Protein AF-A0A5J5ADS6-F1 (afdb_monomer_lite)

Secondary structure (DSSP, 8-state):
--------SS----HHHHHHHHHHHHHHHHHB-TTS-B-HHHHTTTS-B----SS-BTTEEEEEEEEETTTTEEEEEEEE-----SS----PEEEEEEE--STTTS--TTBHHHHHHHHHHHHHHT-EEEEEEPPPTTTS-TTHHHHHHHHHHHHHHSTTGGGTS-TTEEEEEEEEEEETHHHHHHHHHHHHHHTS--SS--EEEEEEES-----SS--HHHHH-TT-SS--HHHHHHHHHHHSPTT--TTSTTT-SSSSTT----TTS-PPEEEEEEEEE-TTHHHHHHHHHHHHHTT--EEEEEEEEEETTGGG-TTSHHHHHHHHTT-EEEEEEE-SSEEEEEEE-TTS-EEEEEEEEHHHHSGGG--BTTBEE-TTSTT-EEEEHHHHHHHHHHHHHHHHHTT--GGGEEEEEEEE-TT-EEEEETTHHHHHHT--TTS-SHHHHTTSBS-SEEE-TT----HHHHHHHHHHHTSHHHHHHHHSS---TTSHHHHHHHHHHH-HHHHHTEEEEEEHHHHHHHHHHTS-PPEETTGGGGGT-EETTTTEE-HHHHHTT-TTHHHHH--EE-TTSEEEEPPHHHHHHH---TT-EEEPPEEHHHHHHHHTT--STT-EEEE-SSS-EEEEEESS----SSSEEEE-SS-SS-EEEEE-----TTHHHHHHHHHHHHSTT-HHHHHHHHHHSPGGGGG------SS-EETTEE------

Organism: NCBI:txid561372

Sequence (720 aa):
MAMNEKCRTTPDIPWKTRFLIAAYCFGVDASRRSNGTVNRLLMSLFDPKSPPSSKPINGVSSSDITADASSKLWLRLYVPFSLASSSGGDSRLPIIVYFHGGGFAFCGADSKPYHDFCCRLAGEVHAVVVSVNYRLSPEHRFPTQYEDGLEALKFIDSAGIDAVLPSNTDLNRCFLAGDSAGGNIAHHVALRASEHNFTKLKVIGLMAIQPFFGGEERTESELRLTKAPLVNVERSDWMWRAFLPEGSDRNHEATNIFDGPKSADISGVKFPSTIVFVGGFDPLQDWQRRYYQGLKNCGKEVNLVEYPTAIHGFYAFPEMPQSALLITEDSLFLGFDNSTQSLKATVLDSNLNIVTSDIVNFDSELPHYKTKDGVFRDPSIDGRIVSPTLMWVEALDLILQRLLKSKLDFGKIVAVSGSAQQHGSVYWKIDSSEKLQSLDPKRSLVDQLGDAFSTKESPIWMDSSTTEQCKEIERAVGGALELSRLTGSRAHERYVGPQIRKIFEKQPEVYHNTERISLVSSFMASLLIGAYAFIDETDGAGMNLMDIKHRVWSKIALEATAPGLEERLGKLAPAHAVAGFIAHYFVERFHFNKNCLVVQWSGDNPNSLAGLTLNTPGDLAISLGTSDTVFGITSDPQPSLEGHVFPNPVDTEGYMQHLKAPSIGNVTTTLIDVRNRYADKSWEVFSTFLQQTPPLNGGKMGFYYKEHEILPPLPGPSIN

Radius of gyration: 31.43 Å; chains: 1; bounding box: 82×67×84 Å

InterPro domains:
  IPR013094 Alpha/beta hydrolase fold-3 [PF07859] (96-315)
  IPR018484 Carbohydrate kinase FGGY, N-terminal [PF00370] (460-609)
  IPR029058 Alpha/Beta hydrolase fold [G3DSA:3.40.50.1820] (3-331)
  IPR029058 Alpha/Beta hydrolase fold [SSF53474] (48-320)
  IPR042024 D-xylulose kinase [cd07776] (332-719)
  IPR043129 ATPase, nucleotide binding domain [SSF53067] (332-611)

Foldseek 3Di:
DDDDPPPDLDFDDPPVRVVLLVLLLVLLVVQADPVLDGNPVSNCVSQDFDDFACDDDLQKGKDKAQLDPVQSKIKIKIAGHDPDPDDDDLPAAEEEEEEEADLLADYFCGRQLNVVLQNCCCHLVVHIYIYIGFDGWDVDAPPRLLVSLLSVVVSVLDPNCCVPDDPRYQLQRYEYEYAACRLLSSQSNQQVVLVDDRDRHHHAEYERENYQADFPDADPLQVSLQPAGPDHPVSNQSSCCRHHDPPDGSLPCSHQQAPHPNHDLCLVTDGHQYEQEAELSESCRVVSVVVQVRCVVSVHRYHYHYDNSDGRPRLSDPPRLCVVCVSQQLAKEWEWEAEQFKIKIFIAGPVRDTPDIDIDGQCPRVVVQVDDSQWDDDPVAPLFIWHFPLSSQVRVQVRLVVCLVVVDQLQRHQAYEYAYAFLKKFFFFPPLLVLLQPDDLVDGPSVRCVPRGLDRIIQGQRRQRQVVLLVQLQVQQPHQFSLCQFLVERRGCSAALSVLLCCCVPVVSSVVRGQAMDTPQQVVLCNFASGGFAAEQFSVSSHSQGRQQVSWGDPSSQVSRDPPVCRRRDTYHQQQAFRHFGHPSCCVNNVHNRNRTYGRYHHPVLVVCVVVVDDDAVDWDWDDDLFIKIKGKDLDSPRDNFWGKTCRNVDNRIIITIGSPKPVNQRVPQLQVCCVVPQVSDPVSVVVVVVVQDPCNVVDDDDRDPDQMVVVGDDDDDDD

pLDDT: mean 88.84, std 13.91, range [27.38, 98.88]

Structure (mmCIF, N/CA/C/O backbone):
data_AF-A0A5J5ADS6-F1
#
_entry.id   AF-A0A5J5ADS6-F1
#
loop_
_atom_site.group_PDB
_atom_site.id
_atom_site.type_symbol
_atom_site.label_atom_id
_atom_site.label_alt_id
_atom_site.label_comp_id
_atom_site.label_asym_id
_atom_site.label_entity_id
_atom_site.label_seq_id
_atom_site.pdbx_PDB_ins_code
_atom_site.Cartn_x
_atom_site.Cartn_y
_atom_site.Cartn_z
_atom_site.occupancy
_atom_site.B_iso_or_equiv
_atom_site.auth_seq_id
_atom_site.auth_comp_id
_atom_site.auth_asym_id
_atom_site.auth_atom_id
_atom_site.pdbx_PDB_model_num
ATOM 1 N N . MET A 1 1 ? 18.896 22.223 8.524 1.00 30.66 1 MET A N 1
ATOM 2 C CA . MET A 1 1 ? 18.107 23.425 8.883 1.00 30.66 1 MET A CA 1
ATOM 3 C C . MET A 1 1 ? 16.781 22.949 9.442 1.00 30.66 1 MET A C 1
ATOM 5 O O . MET A 1 1 ? 16.157 22.131 8.784 1.00 30.66 1 MET A O 1
ATOM 9 N N . ALA A 1 2 ? 16.365 23.412 10.622 1.00 30.77 2 ALA A N 1
ATOM 10 C CA . ALA A 1 2 ? 15.016 23.134 11.111 1.00 30.77 2 ALA A CA 1
ATOM 11 C C . ALA A 1 2 ? 14.012 23.923 10.256 1.00 30.77 2 ALA A C 1
ATOM 13 O O . ALA A 1 2 ? 14.087 25.152 10.209 1.00 30.77 2 ALA A O 1
ATOM 14 N N . MET A 1 3 ? 13.120 23.235 9.540 1.00 27.38 3 MET A N 1
ATOM 15 C CA . MET A 1 3 ? 12.037 23.910 8.825 1.00 27.38 3 MET A CA 1
ATOM 16 C C . MET A 1 3 ? 10.954 24.317 9.824 1.00 27.38 3 MET A C 1
ATOM 18 O O . MET A 1 3 ? 10.564 23.535 10.685 1.00 27.38 3 MET A O 1
ATOM 22 N N . ASN A 1 4 ? 10.475 25.555 9.700 1.00 29.00 4 ASN A N 1
ATOM 23 C CA . ASN A 1 4 ? 9.326 26.042 10.456 1.00 29.00 4 ASN A CA 1
ATOM 24 C C . ASN A 1 4 ? 8.074 25.246 10.065 1.00 29.00 4 ASN A C 1
ATOM 26 O O . ASN A 1 4 ? 7.446 25.555 9.047 1.00 29.00 4 ASN A O 1
ATOM 30 N N . GLU A 1 5 ? 7.650 24.308 10.910 1.00 32.12 5 GLU A N 1
ATOM 31 C CA . GLU A 1 5 ? 6.264 23.847 10.921 1.00 32.12 5 GLU A CA 1
ATOM 32 C C . GLU A 1 5 ? 5.358 25.004 11.360 1.00 32.12 5 GLU A C 1
ATOM 34 O O . GLU A 1 5 ? 5.040 25.198 12.534 1.00 32.12 5 GLU A O 1
ATOM 39 N N . LYS A 1 6 ? 4.917 25.812 10.391 1.00 34.41 6 LYS A N 1
ATOM 40 C CA . LYS A 1 6 ? 3.751 26.671 10.594 1.00 34.41 6 LYS A CA 1
ATOM 41 C C . LYS A 1 6 ? 2.544 25.760 10.784 1.00 34.41 6 LYS A C 1
ATOM 43 O O . LYS A 1 6 ? 1.990 25.271 9.802 1.00 34.41 6 LYS A O 1
ATOM 48 N N . CYS A 1 7 ? 2.161 25.557 12.044 1.00 41.59 7 CYS A N 1
ATOM 49 C CA . CYS A 1 7 ? 0.976 24.810 12.452 1.00 41.59 7 CYS A CA 1
ATOM 50 C C . CYS A 1 7 ? -0.225 25.192 11.565 1.00 41.59 7 CYS A C 1
ATOM 52 O O . CYS A 1 7 ? -0.701 26.333 11.605 1.00 41.59 7 CYS A O 1
ATOM 54 N N . ARG A 1 8 ? -0.669 24.263 10.701 1.00 49.16 8 ARG A N 1
ATOM 55 C CA . ARG A 1 8 ? -1.808 24.489 9.800 1.00 49.16 8 ARG A CA 1
ATOM 56 C C . ARG A 1 8 ? -3.048 24.714 10.667 1.00 49.16 8 ARG A C 1
ATOM 58 O O . ARG A 1 8 ? -3.423 23.855 11.452 1.00 49.16 8 ARG A O 1
ATOM 65 N N . THR A 1 9 ? -3.717 25.853 10.509 1.00 56.47 9 THR A N 1
ATOM 66 C CA . THR A 1 9 ? -4.918 26.194 11.296 1.00 56.47 9 THR A CA 1
ATOM 67 C C . THR A 1 9 ? -6.195 25.516 10.794 1.00 56.47 9 THR A C 1
ATOM 69 O O . THR A 1 9 ? -7.249 25.659 11.411 1.00 56.47 9 THR A O 1
ATOM 72 N N . THR A 1 10 ? -6.119 24.777 9.685 1.00 67.19 10 THR A N 1
ATOM 73 C CA . THR A 1 10 ? -7.243 24.055 9.082 1.00 67.19 10 THR A CA 1
ATOM 74 C C . THR A 1 10 ? -6.804 22.671 8.597 1.00 67.19 10 THR A C 1
ATOM 76 O O . THR A 1 10 ? -5.739 22.581 7.976 1.00 67.19 10 THR A O 1
ATOM 79 N N . PRO A 1 11 ? -7.618 21.620 8.810 1.00 78.25 11 PRO A N 1
ATOM 80 C CA . PRO A 1 11 ? -7.360 20.290 8.268 1.00 78.25 11 PRO A CA 1
ATOM 81 C C . PRO A 1 11 ? -7.466 20.287 6.740 1.00 78.25 11 PRO A C 1
ATOM 83 O O . PRO A 1 11 ? -8.257 21.033 6.156 1.00 78.25 11 PRO A O 1
ATOM 86 N N . ASP A 1 12 ? -6.694 19.407 6.111 1.00 79.75 12 ASP A N 1
ATOM 87 C CA . ASP A 1 12 ? -6.802 19.103 4.686 1.00 79.75 12 ASP A CA 1
ATOM 88 C C . ASP A 1 12 ? -7.877 18.020 4.511 1.00 79.75 12 ASP A C 1
ATOM 90 O O . ASP A 1 12 ? -7.767 16.944 5.097 1.00 79.75 12 ASP A O 1
ATOM 94 N N . ILE A 1 13 ? -8.964 18.328 3.798 1.00 83.00 13 ILE A N 1
ATOM 95 C CA . ILE A 1 13 ? -10.124 17.434 3.646 1.00 83.00 13 ILE A CA 1
ATOM 96 C C . ILE A 1 13 ? -10.506 17.390 2.161 1.00 83.00 13 ILE A C 1
ATOM 98 O O . ILE A 1 13 ? -10.850 18.445 1.610 1.00 83.00 13 ILE A O 1
ATOM 102 N N . PRO A 1 14 ? -10.533 16.204 1.516 1.00 82.38 14 PRO A N 1
ATOM 103 C CA . PRO A 1 14 ? -10.971 16.057 0.133 1.00 82.38 14 PRO A CA 1
ATOM 104 C C . PRO A 1 14 ? -12.361 16.659 -0.096 1.00 82.38 14 PRO A C 1
ATOM 106 O O . PRO A 1 14 ? -13.257 16.556 0.744 1.00 82.38 14 PRO A O 1
ATOM 109 N N . TRP A 1 15 ? -12.574 17.281 -1.257 1.00 85.31 15 TRP A N 1
ATOM 110 C CA . TRP A 1 15 ? -13.790 18.061 -1.519 1.00 85.31 15 TRP A CA 1
ATOM 111 C C . TRP A 1 15 ? -15.088 17.239 -1.404 1.00 85.31 15 TRP A C 1
ATOM 113 O O . TRP A 1 15 ? -16.084 17.753 -0.892 1.00 85.31 15 TRP A O 1
ATOM 123 N N . LYS A 1 16 ? -15.068 15.957 -1.809 1.00 84.12 16 LYS A N 1
ATOM 124 C CA . LYS A 1 16 ? -16.197 15.019 -1.658 1.00 84.12 16 LYS A CA 1
ATOM 125 C C . LYS A 1 16 ? -16.518 14.786 -0.182 1.00 84.12 16 LYS A C 1
ATOM 127 O O . LYS A 1 16 ? -17.645 15.014 0.251 1.00 84.12 16 LYS A O 1
ATOM 132 N N . THR A 1 17 ? -15.505 14.415 0.596 1.00 86.50 17 THR A N 1
ATOM 133 C CA . THR A 1 17 ? -15.582 14.194 2.044 1.00 86.50 17 THR A CA 1
ATOM 134 C C . THR A 1 17 ? -16.089 15.445 2.763 1.00 86.50 17 THR A C 1
ATOM 136 O O . THR A 1 17 ? -17.010 15.365 3.572 1.00 86.50 17 THR A O 1
ATOM 139 N N . ARG A 1 18 ? -15.587 16.631 2.393 1.00 90.56 18 ARG A N 1
ATOM 140 C CA . ARG A 1 18 ? -16.041 17.922 2.930 1.00 90.56 18 ARG A CA 1
ATOM 141 C C . ARG A 1 18 ? -17.520 18.200 2.639 1.00 90.56 18 ARG A C 1
ATOM 143 O O . ARG A 1 18 ? -18.210 18.720 3.513 1.00 90.56 18 ARG A O 1
ATOM 150 N N . PHE A 1 19 ? -18.013 17.853 1.448 1.00 91.94 19 PHE A N 1
ATOM 151 C CA . PHE A 1 19 ? -19.431 17.980 1.096 1.00 91.94 19 PHE A CA 1
ATOM 152 C C . PHE A 1 19 ? -20.315 17.016 1.904 1.00 91.94 19 PHE A C 1
ATOM 154 O O . PHE A 1 19 ? -21.309 17.450 2.484 1.00 91.94 19 PHE A O 1
ATOM 161 N N . LEU A 1 20 ? -19.927 15.739 2.009 1.00 90.38 20 LEU A N 1
ATOM 162 C CA . LEU A 1 20 ? -20.648 14.730 2.800 1.00 90.38 20 LEU A CA 1
ATOM 163 C C . LEU A 1 20 ? -20.726 15.121 4.283 1.00 90.38 20 LEU A C 1
ATOM 165 O O . LEU A 1 20 ? -21.806 15.119 4.873 1.00 90.38 20 LEU A O 1
ATOM 169 N N . ILE A 1 21 ? -19.599 15.546 4.859 1.00 92.56 21 ILE A N 1
ATOM 170 C CA . ILE A 1 21 ? -19.511 16.072 6.226 1.00 92.56 21 ILE A CA 1
ATOM 171 C C . ILE A 1 21 ? -20.439 17.278 6.417 1.00 92.56 21 ILE A C 1
ATOM 173 O O . ILE A 1 21 ? -21.148 17.344 7.420 1.00 92.56 21 ILE A O 1
ATOM 177 N N . ALA A 1 22 ? -20.456 18.229 5.477 1.00 93.69 22 ALA A N 1
ATOM 178 C CA . ALA A 1 22 ? -21.307 19.414 5.568 1.00 93.69 22 ALA A CA 1
ATOM 179 C C . ALA A 1 22 ? -22.804 19.060 5.508 1.00 93.69 22 ALA A C 1
ATOM 181 O O . ALA A 1 22 ? -23.582 19.582 6.307 1.00 93.69 22 ALA A O 1
ATOM 182 N N . ALA A 1 23 ? -23.196 18.140 4.621 1.00 94.31 23 ALA A N 1
ATOM 183 C CA . ALA A 1 23 ? -24.569 17.649 4.518 1.00 94.31 23 ALA A CA 1
ATOM 184 C C . ALA A 1 23 ? -25.017 16.927 5.802 1.00 94.31 23 ALA A C 1
ATOM 186 O O . ALA A 1 23 ? -26.087 17.226 6.330 1.00 94.31 23 ALA A O 1
ATOM 187 N N . TYR A 1 24 ? -24.179 16.043 6.354 1.00 94.50 24 TYR A N 1
ATOM 188 C CA . TYR A 1 24 ? -24.459 15.367 7.624 1.00 94.50 24 TYR A CA 1
ATOM 189 C C . TYR A 1 24 ? -24.555 16.357 8.798 1.00 94.50 24 TYR A C 1
ATOM 191 O O . TYR A 1 24 ? -25.508 16.302 9.574 1.00 94.50 24 TYR A O 1
ATOM 199 N N . CYS A 1 25 ? -23.622 17.314 8.902 1.00 94.69 25 CYS A N 1
ATOM 200 C CA . CYS A 1 25 ? -23.664 18.363 9.928 1.00 94.69 25 CYS A CA 1
ATOM 201 C C . CYS A 1 25 ? -24.958 19.185 9.852 1.00 94.69 25 CYS A C 1
ATOM 203 O O . CYS A 1 25 ? -25.578 19.435 10.882 1.00 94.69 25 CYS A O 1
ATOM 205 N N . PHE A 1 26 ? -25.394 19.559 8.645 1.00 95.75 26 PHE A N 1
ATOM 206 C CA . PHE A 1 26 ? -26.671 20.241 8.438 1.00 95.75 26 PHE A CA 1
ATOM 207 C C . PHE A 1 26 ? -27.861 19.375 8.878 1.00 95.75 26 PHE A C 1
ATOM 209 O O . PHE A 1 26 ? -28.764 19.881 9.538 1.00 95.75 26 PHE A O 1
ATOM 216 N N . GLY A 1 27 ? -27.852 18.072 8.577 1.00 95.44 27 GLY A N 1
ATOM 217 C CA . GLY A 1 27 ? -28.874 17.127 9.037 1.00 95.44 27 GLY A CA 1
ATOM 218 C C . GLY A 1 27 ? -28.963 17.020 10.562 1.00 95.44 27 GLY A C 1
ATOM 219 O O . GLY A 1 27 ? -30.059 17.068 11.126 1.00 95.44 27 GLY A O 1
ATOM 220 N N . VAL A 1 28 ? -27.814 16.954 11.242 1.00 94.69 28 VAL A N 1
ATOM 221 C CA . VAL A 1 28 ? -27.727 17.018 12.710 1.00 94.69 28 VAL A CA 1
ATOM 222 C C . VAL A 1 28 ? -28.299 18.343 13.218 1.00 94.69 28 VAL A C 1
ATOM 224 O O . VAL A 1 28 ? -29.190 18.345 14.061 1.00 94.69 28 VAL A O 1
ATOM 227 N N . ASP A 1 29 ? -27.856 19.481 12.685 1.00 94.06 29 ASP A N 1
ATOM 228 C CA . ASP A 1 29 ? -28.289 20.800 13.159 1.00 94.06 29 ASP A CA 1
ATOM 229 C C . ASP A 1 29 ? -29.787 21.057 12.921 1.00 94.06 29 ASP A C 1
ATOM 231 O O . ASP A 1 29 ? -30.466 21.566 13.810 1.00 94.06 29 ASP A O 1
ATOM 235 N N . ALA A 1 30 ? -30.328 20.644 11.773 1.00 95.31 30 ALA A N 1
ATOM 236 C CA . ALA A 1 30 ? -31.739 20.813 11.423 1.00 95.31 30 ALA A CA 1
ATOM 237 C C . ALA A 1 30 ? -32.680 19.817 12.130 1.00 95.31 30 ALA A C 1
ATOM 239 O O . ALA A 1 30 ? -33.875 20.092 12.273 1.00 95.31 30 ALA A O 1
ATOM 240 N N . SER A 1 31 ? -32.179 18.651 12.560 1.00 95.88 31 SER A N 1
ATOM 241 C CA . SER A 1 31 ? -32.980 17.650 13.281 1.00 95.88 31 SER A CA 1
ATOM 242 C C . SER A 1 31 ? -33.011 17.862 14.798 1.00 95.88 31 SER A C 1
ATOM 244 O O . SER A 1 31 ? -33.983 17.438 15.435 1.00 95.88 31 SER A O 1
ATOM 246 N N . ARG A 1 32 ? -32.014 18.545 15.380 1.00 94.44 32 ARG A N 1
ATOM 247 C CA . ARG A 1 32 ? -32.011 18.974 16.790 1.00 94.44 32 ARG A CA 1
ATOM 248 C C . ARG A 1 32 ? -33.111 20.010 17.052 1.00 94.44 32 ARG A C 1
ATOM 250 O O . ARG A 1 32 ? -33.301 20.949 16.286 1.00 94.44 32 ARG A O 1
ATOM 257 N N . ARG A 1 33 ? -33.823 19.876 18.174 1.00 89.62 33 ARG A N 1
ATOM 258 C CA . ARG A 1 33 ? -34.824 20.854 18.640 1.00 89.62 33 ARG A CA 1
ATOM 259 C C . ARG A 1 33 ? -34.395 21.503 19.955 1.00 89.62 33 ARG A C 1
ATOM 261 O O . ARG A 1 33 ? -33.676 20.910 20.761 1.00 89.62 33 ARG A O 1
ATOM 268 N N . SER A 1 34 ? -34.879 22.723 20.193 1.00 84.69 34 SER A N 1
ATOM 269 C CA . SER A 1 34 ? -34.585 23.517 21.398 1.00 84.69 34 SER A CA 1
ATOM 270 C C . SER A 1 34 ? -35.094 22.878 22.694 1.00 84.69 34 SER A C 1
ATOM 272 O O . SER A 1 34 ? -34.484 23.058 23.741 1.00 84.69 34 SER A O 1
ATOM 274 N N . ASN A 1 35 ? -36.158 22.072 22.623 1.00 84.19 35 ASN A N 1
ATOM 275 C CA . ASN A 1 35 ? -36.669 21.269 23.739 1.00 84.19 35 ASN A CA 1
ATOM 276 C C . ASN A 1 35 ? -35.862 19.976 24.002 1.00 84.19 35 ASN A C 1
ATOM 278 O O . ASN A 1 35 ? -36.341 19.096 24.709 1.00 84.19 35 ASN A O 1
ATOM 282 N N . GLY A 1 36 ? -34.687 19.815 23.384 1.00 85.25 36 GLY A N 1
ATOM 283 C CA . GLY A 1 36 ? -33.821 18.644 23.542 1.00 85.25 36 GLY A CA 1
ATOM 284 C C . GLY A 1 36 ? -34.223 17.409 22.729 1.00 85.25 36 GLY A C 1
ATOM 285 O O . GLY A 1 36 ? -33.502 16.423 22.780 1.00 85.25 36 GLY A O 1
ATOM 286 N N . THR A 1 37 ? -35.323 17.439 21.962 1.00 92.31 37 THR A N 1
ATOM 287 C CA . THR A 1 37 ? -35.773 16.291 21.140 1.00 92.31 37 THR A CA 1
ATOM 288 C C . THR A 1 37 ? -35.126 16.241 19.747 1.00 92.31 37 THR A C 1
ATOM 290 O O . THR A 1 37 ? -34.643 17.257 19.243 1.00 92.31 37 THR A O 1
ATOM 293 N N . VAL A 1 38 ? -35.135 15.063 19.105 1.00 96.56 38 VAL A N 1
ATOM 294 C CA . VAL A 1 38 ? -34.608 14.841 17.742 1.00 96.56 38 VAL A CA 1
ATOM 295 C C . VAL A 1 38 ? -35.744 14.560 16.761 1.00 96.56 38 VAL A C 1
ATOM 297 O O . VAL A 1 38 ? -36.610 13.721 17.004 1.00 96.56 38 VAL A O 1
ATOM 300 N N . ASN A 1 39 ? -35.724 15.209 15.598 1.00 96.44 39 ASN A N 1
ATOM 301 C CA . ASN A 1 39 ? -36.578 14.842 14.473 1.00 96.44 39 ASN A CA 1
ATOM 302 C C . ASN A 1 39 ? -35.975 13.654 13.699 1.00 96.44 39 ASN A C 1
ATOM 304 O O . ASN A 1 39 ? -35.292 13.841 12.692 1.00 96.44 39 ASN A O 1
ATOM 308 N N . ARG A 1 40 ? -36.246 12.432 14.177 1.00 95.06 40 ARG A N 1
ATOM 309 C CA . ARG A 1 40 ? -35.744 11.164 13.608 1.00 95.06 40 ARG A CA 1
ATOM 310 C C . ARG A 1 40 ? -35.984 11.033 12.098 1.00 95.06 40 ARG A C 1
ATOM 312 O O . ARG A 1 40 ? -35.069 10.659 11.374 1.00 95.06 40 ARG A O 1
ATOM 319 N N . LEU A 1 41 ? -37.177 11.403 11.625 1.00 94.75 41 LEU A N 1
ATOM 320 C CA . LEU A 1 41 ? -37.552 11.329 10.206 1.00 94.75 41 LEU A CA 1
ATOM 321 C C . LEU A 1 41 ? -36.739 12.299 9.333 1.00 94.75 41 LEU A C 1
ATOM 323 O O . LEU A 1 41 ? -36.338 11.951 8.226 1.00 94.75 41 LEU A O 1
ATOM 327 N N . LEU A 1 42 ? -36.470 13.510 9.829 1.00 95.69 42 LEU A N 1
ATOM 328 C CA . LEU A 1 42 ? -35.602 14.451 9.119 1.00 95.69 42 LEU A CA 1
ATOM 329 C C . LEU A 1 42 ? -34.153 13.952 9.108 1.00 95.69 42 LEU A C 1
ATOM 331 O O . LEU A 1 42 ? -33.511 13.988 8.064 1.00 95.69 42 LEU A O 1
ATOM 335 N N . MET A 1 43 ? -33.663 13.433 10.239 1.00 95.56 43 MET A N 1
ATOM 336 C CA . MET A 1 43 ? -32.304 12.897 10.333 1.00 95.56 43 MET A CA 1
ATOM 337 C C . MET A 1 43 ? -32.076 11.709 9.386 1.00 95.56 43 MET A C 1
ATOM 339 O O . MET A 1 43 ? -31.011 11.624 8.783 1.00 95.56 43 MET A O 1
ATOM 343 N N . SER A 1 44 ? -33.071 10.834 9.178 1.00 93.88 44 SER A N 1
ATOM 344 C CA . SER A 1 44 ? -32.926 9.683 8.269 1.00 93.88 44 SER A CA 1
ATOM 345 C C . SER A 1 44 ? -32.653 10.057 6.805 1.00 93.88 44 SER A C 1
ATOM 347 O O . SER A 1 44 ? -32.173 9.220 6.051 1.00 93.88 44 SER A O 1
ATOM 349 N N . LEU A 1 45 ? -32.899 11.309 6.396 1.00 94.94 45 LEU A N 1
ATOM 350 C CA . LEU A 1 45 ? -32.524 11.805 5.064 1.00 94.94 45 LEU A CA 1
ATOM 351 C C . LEU A 1 45 ? -31.014 12.086 4.926 1.00 94.94 45 LEU A C 1
ATOM 353 O O . LEU A 1 45 ? -30.515 12.198 3.810 1.00 94.94 45 LEU A O 1
ATOM 357 N N . PHE A 1 46 ? -30.297 12.197 6.049 1.00 95.12 46 PHE A N 1
ATOM 358 C CA . PHE A 1 46 ? -28.861 12.494 6.130 1.00 95.12 46 PHE A CA 1
ATOM 359 C C . PHE A 1 46 ? -28.036 11.332 6.708 1.00 95.12 46 PHE A C 1
ATOM 361 O O . PHE A 1 46 ? -26.814 11.430 6.785 1.00 95.12 46 PHE A O 1
ATOM 368 N N . ASP A 1 47 ? -28.693 10.236 7.094 1.00 94.25 47 ASP A N 1
ATOM 369 C CA . ASP A 1 47 ? -28.091 9.011 7.625 1.00 94.25 47 ASP A CA 1
ATOM 370 C C . ASP A 1 47 ? -28.392 7.826 6.681 1.00 94.25 47 ASP A C 1
ATOM 372 O O . ASP A 1 47 ? -29.327 7.055 6.925 1.00 94.25 47 ASP A O 1
ATOM 376 N N . PRO A 1 48 ? -27.671 7.705 5.546 1.00 94.31 48 PRO A N 1
ATOM 377 C CA . PRO A 1 48 ? -27.906 6.642 4.576 1.00 94.31 48 PRO A CA 1
ATOM 378 C C . PRO A 1 48 ? -27.616 5.274 5.199 1.00 94.31 48 PRO A C 1
ATOM 380 O O . PRO A 1 48 ? -26.538 5.049 5.747 1.00 94.31 48 PRO A O 1
ATOM 383 N N . LYS A 1 49 ? -28.567 4.346 5.081 1.00 96.06 49 LYS A N 1
ATOM 384 C CA . LYS A 1 49 ? -28.462 2.993 5.640 1.00 96.06 49 LYS A CA 1
ATOM 385 C C . LYS A 1 49 ? -27.948 1.983 4.618 1.00 96.06 49 LYS A C 1
ATOM 387 O O . LYS A 1 49 ? -28.256 2.076 3.429 1.00 96.06 49 LYS A O 1
ATOM 392 N N . SER A 1 50 ? -27.204 0.991 5.091 1.00 96.38 50 SER A N 1
ATOM 393 C CA . SER A 1 50 ? -26.745 -0.158 4.308 1.00 96.38 50 SER A CA 1
ATOM 394 C C . SER A 1 50 ? -27.474 -1.431 4.757 1.00 96.38 50 SER A C 1
ATOM 396 O O . SER A 1 50 ? -27.565 -1.674 5.961 1.00 96.38 50 SER A O 1
ATOM 398 N N . PRO A 1 51 ? -28.002 -2.261 3.840 1.00 96.00 51 PRO A N 1
ATOM 399 C CA . PRO A 1 51 ? -28.535 -3.576 4.189 1.00 96.00 51 PRO A CA 1
ATOM 400 C C . PRO A 1 51 ? -27.395 -4.568 4.498 1.00 96.00 51 PRO A C 1
ATOM 402 O O . PRO A 1 51 ? -26.283 -4.382 3.998 1.00 96.00 51 PRO A O 1
ATOM 405 N N . PRO A 1 52 ? -27.647 -5.640 5.271 1.00 95.31 52 PRO A N 1
ATOM 406 C CA . PRO A 1 52 ? -26.680 -6.723 5.437 1.00 95.31 52 PRO A CA 1
ATOM 407 C C . PRO A 1 52 ? -26.530 -7.525 4.130 1.00 95.31 52 PRO A C 1
ATOM 409 O O . PRO A 1 52 ? -27.471 -7.625 3.337 1.00 95.31 52 PRO A O 1
ATOM 412 N N . SER A 1 53 ? -25.361 -8.133 3.908 1.00 93.12 53 SER A N 1
ATOM 413 C CA . SER A 1 53 ? -25.073 -8.951 2.720 1.00 93.12 53 SER A CA 1
ATOM 414 C C . SER A 1 53 ? -24.503 -10.317 3.088 1.00 93.12 53 SER A C 1
ATOM 416 O O . SER A 1 53 ? -23.343 -10.440 3.476 1.00 93.12 53 SER A O 1
ATOM 418 N N . SER A 1 54 ? -25.283 -11.377 2.863 1.00 87.69 54 SER A N 1
ATOM 419 C CA . SER A 1 54 ? -24.820 -12.763 3.025 1.00 87.69 54 SER A CA 1
ATOM 420 C C . SER A 1 54 ? -23.767 -13.180 1.991 1.00 87.69 54 SER A C 1
ATOM 422 O O . SER A 1 54 ? -22.998 -14.108 2.236 1.00 87.69 54 SER A O 1
ATOM 424 N N . LYS A 1 55 ? -23.697 -12.489 0.844 1.00 86.75 55 LYS A N 1
ATOM 425 C CA . LYS A 1 55 ? -22.593 -12.626 -0.114 1.00 86.75 55 LYS A CA 1
ATOM 426 C C . LYS A 1 55 ? -21.414 -11.767 0.357 1.00 86.75 55 LYS A C 1
ATOM 428 O O . LYS A 1 55 ? -21.638 -10.574 0.580 1.00 86.75 55 LYS A O 1
ATOM 433 N N . PRO A 1 56 ? -20.190 -12.314 0.473 1.00 83.31 56 PRO A N 1
ATOM 434 C CA . PRO A 1 56 ? -19.029 -11.527 0.865 1.00 83.31 56 PRO A CA 1
ATOM 435 C C . PRO A 1 56 ? -18.775 -10.354 -0.090 1.00 83.31 56 PRO A C 1
ATOM 437 O O . PRO A 1 56 ? -18.646 -10.549 -1.299 1.00 83.31 56 PRO A O 1
ATOM 440 N N . ILE A 1 57 ? -18.677 -9.146 0.461 1.00 77.75 57 ILE A N 1
ATOM 441 C CA . ILE A 1 57 ? -18.219 -7.934 -0.226 1.00 77.75 57 ILE A CA 1
ATOM 442 C C . ILE A 1 57 ? -16.822 -7.646 0.320 1.00 77.75 57 ILE A C 1
ATOM 444 O O . ILE A 1 57 ? -16.641 -7.605 1.533 1.00 77.75 57 ILE A O 1
ATOM 448 N N . ASN A 1 58 ? -15.822 -7.519 -0.556 1.00 76.25 58 ASN A N 1
ATOM 449 C CA . ASN A 1 58 ? -14.406 -7.389 -0.173 1.00 76.25 58 ASN A CA 1
ATOM 450 C C . ASN A 1 58 ? -13.953 -8.459 0.847 1.00 76.25 58 ASN A C 1
ATOM 452 O O . ASN A 1 58 ? -13.194 -8.182 1.768 1.00 76.25 58 ASN A O 1
ATOM 456 N N . GLY A 1 59 ? -14.462 -9.687 0.701 1.00 82.25 59 GLY A N 1
ATOM 457 C CA . GLY A 1 59 ? -14.153 -10.796 1.603 1.00 82.25 59 GLY A CA 1
ATOM 458 C C . GLY A 1 59 ? -14.920 -10.806 2.930 1.00 82.25 59 GLY A C 1
ATOM 459 O O . GLY A 1 59 ? -14.646 -11.680 3.739 1.00 82.25 59 GLY A O 1
ATOM 460 N N . VAL A 1 60 ? -15.895 -9.921 3.170 1.00 89.62 60 VAL A N 1
ATOM 461 C CA . VAL A 1 60 ? -16.681 -9.896 4.421 1.00 89.62 60 VAL A CA 1
ATOM 462 C C . VAL A 1 60 ? -18.175 -10.038 4.139 1.00 89.62 60 VAL A C 1
ATOM 464 O O . VAL A 1 60 ? -18.736 -9.304 3.325 1.00 89.62 60 VAL A O 1
ATOM 467 N N . SER A 1 61 ? -18.837 -10.990 4.800 1.00 93.31 61 SER A N 1
ATOM 468 C CA . SER A 1 61 ? -20.302 -11.107 4.809 1.00 93.31 61 SER A CA 1
ATOM 469 C C . SER A 1 61 ? -20.892 -10.447 6.057 1.00 93.31 61 SER A C 1
ATOM 471 O O . SER A 1 61 ? -20.206 -10.277 7.063 1.00 93.31 61 SER A O 1
ATOM 473 N N . SER A 1 62 ? -22.166 -10.058 6.003 1.00 95.94 62 SER A N 1
ATOM 474 C CA . SER A 1 62 ? -22.877 -9.457 7.135 1.00 95.94 62 SER A CA 1
ATOM 475 C C . SER A 1 62 ? -24.316 -9.951 7.285 1.00 95.94 62 SER A C 1
ATOM 477 O O . SER A 1 62 ? -24.976 -10.315 6.308 1.00 95.94 62 SER A O 1
ATOM 479 N N . SER A 1 63 ? -24.797 -9.965 8.529 1.00 95.50 63 SER A N 1
ATOM 480 C CA . SER A 1 63 ? -26.136 -10.417 8.928 1.00 95.50 63 SER A CA 1
ATOM 481 C C . SER A 1 63 ? -26.623 -9.679 10.179 1.00 95.50 63 SER A C 1
ATOM 483 O O . SER A 1 63 ? -25.814 -9.229 10.986 1.00 95.50 63 SER A O 1
ATOM 485 N N . ASP A 1 64 ? -27.943 -9.574 10.349 1.00 96.25 64 ASP A N 1
ATOM 486 C CA . ASP A 1 64 ? -28.569 -8.915 11.503 1.00 96.25 64 ASP A CA 1
ATOM 487 C C . ASP A 1 64 ? -29.211 -9.951 12.440 1.00 96.25 64 ASP A C 1
ATOM 489 O O . ASP A 1 64 ? -29.854 -10.896 11.978 1.00 96.25 64 ASP A O 1
ATOM 493 N N . ILE A 1 65 ? -29.050 -9.771 13.755 1.00 93.38 65 ILE A N 1
ATOM 494 C CA . ILE A 1 65 ? -29.607 -10.636 14.808 1.00 93.38 65 ILE A CA 1
ATOM 495 C C . ILE A 1 65 ? -30.304 -9.780 15.867 1.00 93.38 65 ILE A C 1
ATOM 497 O O . ILE A 1 65 ? -29.721 -8.831 16.383 1.00 93.38 65 ILE A O 1
ATOM 501 N N . THR A 1 66 ? -31.515 -10.156 16.274 1.00 94.25 66 THR A N 1
ATOM 502 C CA . THR A 1 66 ? -32.161 -9.592 17.469 1.00 94.25 66 THR A CA 1
ATOM 503 C C . THR A 1 66 ? -31.569 -1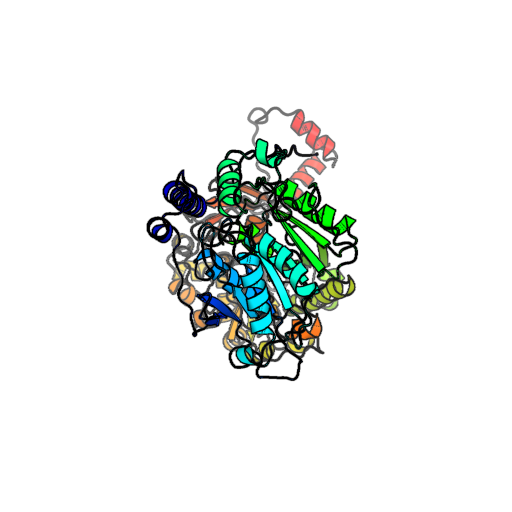0.224 18.731 1.00 94.25 66 THR A C 1
ATOM 505 O O . THR A 1 66 ? -31.709 -11.430 18.921 1.00 94.25 66 THR A O 1
ATOM 508 N N . ALA A 1 67 ? -30.948 -9.421 19.599 1.00 91.12 67 ALA A N 1
ATOM 509 C CA . ALA A 1 67 ? -30.439 -9.874 20.897 1.00 91.12 67 ALA A CA 1
ATOM 510 C C . ALA A 1 67 ? -31.543 -9.865 21.968 1.00 91.12 67 ALA A C 1
ATOM 512 O O . ALA A 1 67 ? -31.684 -10.824 22.722 1.00 91.12 67 ALA A O 1
ATOM 513 N N . ASP A 1 68 ? -32.379 -8.820 21.983 1.00 91.12 68 ASP A N 1
ATOM 514 C CA . ASP A 1 68 ? -33.591 -8.757 22.803 1.00 91.12 68 ASP A CA 1
ATOM 515 C C . ASP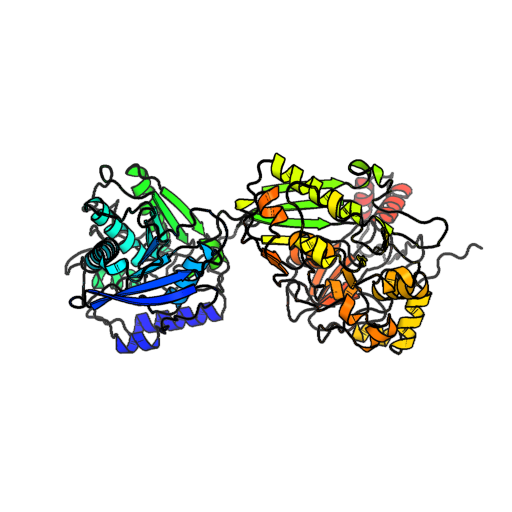 A 1 68 ? -34.718 -8.019 22.061 1.00 91.12 68 ASP A C 1
ATOM 517 O O . ASP A 1 68 ? -34.627 -6.839 21.718 1.00 91.12 68 ASP A O 1
ATOM 521 N N . ALA A 1 69 ? -35.825 -8.727 21.835 1.00 89.56 69 ALA A N 1
ATOM 522 C CA . ALA A 1 69 ? -36.996 -8.190 21.152 1.00 89.56 69 ALA A CA 1
ATOM 523 C C . ALA A 1 69 ? -37.771 -7.153 21.990 1.00 89.56 69 ALA A C 1
ATOM 525 O O . ALA A 1 69 ? -38.497 -6.340 21.417 1.00 89.56 69 ALA A O 1
ATOM 526 N N . SER A 1 70 ? -37.637 -7.168 23.323 1.00 89.75 70 SER A N 1
ATOM 527 C CA . SER A 1 70 ? -38.386 -6.282 24.223 1.00 89.75 70 SER A CA 1
ATOM 528 C C . SER A 1 70 ? -37.803 -4.864 24.268 1.00 89.75 70 SER A C 1
ATOM 530 O O . SER A 1 70 ? -38.542 -3.893 24.095 1.00 89.75 70 SER A O 1
ATOM 532 N N . SER A 1 71 ? -36.478 -4.735 24.381 1.00 88.06 71 SER A N 1
ATOM 533 C CA . SER A 1 71 ? -35.741 -3.474 24.199 1.00 88.06 71 SER A CA 1
ATOM 534 C C . SER A 1 71 ? -35.560 -3.071 22.730 1.00 88.06 71 SER A C 1
ATOM 536 O O . SER A 1 71 ? -35.229 -1.917 22.457 1.00 88.06 71 SER A O 1
ATOM 538 N N . LYS A 1 72 ? -35.814 -3.991 21.785 1.00 92.69 72 LYS A N 1
ATOM 539 C CA . LYS A 1 72 ? -35.465 -3.884 20.353 1.00 92.69 72 LYS A CA 1
ATOM 540 C C . LYS A 1 72 ? -33.953 -3.797 20.106 1.00 92.69 72 LYS A C 1
ATOM 542 O O . LYS A 1 72 ? -33.530 -3.241 19.092 1.00 92.69 72 LYS A O 1
ATOM 547 N N . LEU A 1 73 ? -33.149 -4.350 21.013 1.00 95.38 73 LEU A N 1
ATOM 548 C CA . LEU A 1 73 ? -31.707 -4.467 20.851 1.00 95.38 73 LEU A CA 1
ATOM 549 C C . LEU A 1 73 ? -31.386 -5.496 19.761 1.00 95.38 73 LEU A C 1
ATOM 551 O O . LEU A 1 73 ? -31.784 -6.663 19.836 1.00 95.38 73 LEU A O 1
ATOM 555 N N . TRP A 1 74 ? -30.632 -5.064 18.755 1.00 96.81 74 TRP A N 1
ATOM 556 C CA . TRP A 1 74 ? -30.167 -5.912 17.665 1.00 96.81 74 TRP A CA 1
ATOM 557 C C . TRP A 1 74 ? -28.701 -5.620 17.334 1.00 96.81 74 TRP A C 1
ATOM 559 O O . TRP A 1 74 ? -28.155 -4.568 17.675 1.00 96.81 74 TRP A O 1
ATOM 569 N N . LEU A 1 75 ? -28.057 -6.603 16.716 1.00 97.06 75 LEU A N 1
ATOM 570 C CA . LEU A 1 75 ? -26.630 -6.652 16.433 1.00 97.06 75 LEU A CA 1
ATOM 571 C C . LEU A 1 75 ? -26.427 -6.895 14.938 1.00 97.06 75 LEU A C 1
ATOM 573 O O . LEU A 1 75 ? -27.107 -7.752 14.370 1.00 97.06 75 LEU A O 1
ATOM 577 N N . ARG A 1 76 ? -25.459 -6.213 14.323 1.00 97.69 76 ARG A N 1
ATOM 578 C CA . ARG A 1 76 ? -24.954 -6.569 12.993 1.00 97.69 76 ARG A CA 1
ATOM 579 C C . ARG A 1 76 ? -23.648 -7.330 13.117 1.00 97.69 76 ARG A C 1
ATOM 581 O O . ARG A 1 76 ? -22.673 -6.804 13.650 1.00 97.69 76 ARG A O 1
ATOM 588 N N . LEU A 1 77 ? -23.617 -8.547 12.596 1.00 96.31 77 LEU A N 1
ATOM 589 C CA . LEU A 1 77 ? -22.408 -9.349 12.490 1.00 96.31 77 LEU A CA 1
ATOM 590 C C . LEU A 1 77 ? -21.709 -9.055 11.166 1.00 96.31 77 LEU A C 1
ATOM 592 O O . LEU A 1 77 ? -22.359 -8.880 10.136 1.00 96.31 77 LEU A O 1
ATOM 596 N N . TYR A 1 78 ? -20.383 -9.065 11.211 1.00 96.19 78 TYR A N 1
ATOM 597 C CA . TYR A 1 78 ? -19.480 -9.004 10.073 1.00 96.19 78 TYR A CA 1
ATOM 598 C C . TYR A 1 78 ? -18.501 -10.167 10.198 1.00 96.19 78 TYR A C 1
ATOM 600 O O . TYR A 1 78 ? -17.744 -10.251 11.168 1.00 96.19 78 TYR A O 1
ATOM 608 N N . VAL A 1 79 ? -18.541 -11.085 9.237 1.00 92.94 79 VAL A N 1
ATOM 609 C CA . VAL A 1 79 ? -17.751 -12.317 9.240 1.00 92.94 79 VAL A CA 1
ATOM 610 C C . VAL A 1 79 ? -16.754 -12.270 8.079 1.00 92.94 79 VAL A C 1
ATOM 612 O O . VAL A 1 79 ? -17.182 -12.269 6.919 1.00 92.94 79 VAL A O 1
ATOM 615 N N . PRO A 1 80 ? -15.436 -12.240 8.349 1.00 89.50 80 PRO A N 1
ATOM 616 C CA . PRO A 1 80 ? -14.430 -12.330 7.303 1.00 89.50 80 PRO A CA 1
ATOM 617 C C . PRO A 1 80 ? -14.381 -13.746 6.724 1.00 89.50 80 PRO A C 1
ATOM 619 O O . PRO A 1 80 ? -14.469 -14.752 7.433 1.00 89.50 80 PRO A O 1
ATOM 622 N N . PHE A 1 81 ? -14.237 -13.827 5.407 1.00 78.31 81 PHE A N 1
ATOM 623 C CA . PHE A 1 81 ? -14.203 -15.072 4.660 1.00 78.31 81 PHE A CA 1
ATOM 624 C C . PHE A 1 81 ? -12.838 -15.746 4.819 1.00 78.31 81 PHE A C 1
ATOM 626 O O . PHE A 1 81 ? -11.843 -15.344 4.217 1.00 78.31 81 PHE A O 1
ATOM 633 N N . SER A 1 82 ? -12.793 -16.801 5.629 1.00 60.44 82 SER A N 1
ATOM 634 C CA . SER A 1 82 ? -11.576 -17.581 5.831 1.00 60.44 82 SER A CA 1
ATOM 635 C C . SER A 1 82 ? -11.323 -18.525 4.651 1.00 60.44 82 SER A C 1
ATOM 637 O O . SER A 1 82 ? -11.942 -19.586 4.544 1.00 60.44 82 SER A O 1
ATOM 639 N N . LEU A 1 83 ? -10.354 -18.186 3.793 1.00 46.25 83 LEU A N 1
ATOM 640 C CA . LEU A 1 83 ? -9.732 -19.118 2.839 1.00 46.25 83 LEU A CA 1
ATOM 641 C C . LEU A 1 83 ? -8.799 -20.109 3.571 1.00 46.25 83 LEU A C 1
ATOM 643 O O . LEU A 1 83 ? -7.609 -20.200 3.287 1.00 46.25 83 LEU A O 1
ATOM 647 N N . ALA A 1 84 ? -9.340 -20.845 4.545 1.00 37.25 84 ALA A N 1
ATOM 648 C CA . ALA A 1 84 ? -8.628 -21.872 5.303 1.00 37.25 84 ALA A CA 1
ATOM 649 C C . ALA A 1 84 ? -9.519 -23.108 5.509 1.00 37.25 84 ALA A C 1
ATOM 651 O O . ALA A 1 84 ? -10.053 -23.360 6.585 1.00 37.25 84 ALA A O 1
ATOM 652 N N . SER A 1 85 ? -9.675 -23.895 4.443 1.00 33.94 85 SER A N 1
ATOM 653 C CA . SER A 1 85 ? -10.195 -25.274 4.494 1.00 33.94 85 SER A CA 1
ATOM 654 C C . SER A 1 85 ? -9.110 -26.283 4.094 1.00 33.94 85 SER A C 1
ATOM 656 O O . SER A 1 85 ? -9.373 -27.273 3.418 1.00 33.94 85 SER A O 1
ATOM 658 N N . SER A 1 86 ? -7.869 -26.014 4.504 1.00 36.34 86 SER A N 1
ATOM 659 C CA . SER A 1 86 ? -6.703 -26.876 4.297 1.00 36.34 86 SER A CA 1
ATOM 660 C C . SER A 1 86 ? -5.625 -26.586 5.356 1.00 36.34 86 SER A C 1
ATOM 662 O O . SER A 1 86 ? -5.372 -25.438 5.706 1.00 36.34 86 SER A O 1
ATOM 664 N N . SER A 1 87 ? -5.012 -27.658 5.878 1.00 33.56 87 SER A N 1
ATOM 665 C CA . SER A 1 87 ? -3.875 -27.684 6.827 1.00 33.56 87 SER A CA 1
ATOM 666 C C . SER A 1 87 ? -4.011 -26.960 8.188 1.00 33.56 87 SER A C 1
ATOM 668 O O . SER A 1 87 ? -3.448 -25.896 8.417 1.00 33.56 87 SER A O 1
ATOM 670 N N . GLY A 1 88 ? -4.613 -27.653 9.162 1.00 35.66 88 GLY A N 1
ATOM 671 C CA . GLY A 1 88 ? -3.927 -28.033 10.417 1.00 35.66 88 GLY A CA 1
ATOM 672 C C . GLY A 1 88 ? -3.579 -26.994 11.500 1.00 35.66 88 GLY A C 1
ATOM 673 O O . GLY A 1 88 ? -3.172 -27.417 12.579 1.00 35.66 88 GLY A O 1
ATOM 674 N N . GLY A 1 89 ? -3.722 -25.687 11.269 1.00 40.56 89 GLY A N 1
ATOM 675 C CA . GLY A 1 89 ? -3.472 -24.645 12.280 1.00 40.56 89 GLY A CA 1
ATOM 676 C C . GLY A 1 89 ? -4.723 -24.230 13.072 1.00 40.56 89 GLY A C 1
ATOM 677 O O . GLY A 1 89 ? -5.827 -24.224 12.527 1.00 40.56 89 GLY A O 1
ATOM 678 N N . ASP A 1 90 ? -4.551 -23.824 14.338 1.00 50.69 90 ASP A N 1
ATOM 679 C CA . ASP A 1 90 ? -5.619 -23.337 15.241 1.00 50.69 90 ASP A CA 1
ATOM 680 C C . ASP A 1 90 ? -6.100 -21.921 14.839 1.00 50.69 90 ASP A C 1
ATOM 682 O O . ASP A 1 90 ? -5.885 -20.927 15.530 1.00 50.69 90 ASP A O 1
ATOM 686 N N . SER A 1 91 ? -6.707 -21.816 13.652 1.00 64.56 91 SER A N 1
ATOM 687 C CA . SER A 1 91 ? -7.119 -20.563 12.996 1.00 64.56 91 SER A CA 1
ATOM 688 C C . SER A 1 91 ? -8.414 -19.973 13.573 1.00 64.56 91 SER A C 1
ATOM 690 O O . SER A 1 91 ? -9.400 -19.728 12.867 1.00 64.56 91 SER A O 1
ATOM 692 N N . ARG A 1 92 ? -8.423 -19.743 14.890 1.00 82.94 92 ARG A N 1
ATOM 693 C CA . ARG A 1 92 ? -9.566 -19.132 15.571 1.00 82.94 92 ARG A CA 1
ATOM 694 C C . ARG A 1 92 ? -9.583 -17.615 15.419 1.00 82.94 92 ARG A C 1
ATOM 696 O O . ARG A 1 92 ? -8.577 -16.945 15.668 1.00 82.94 92 ARG A O 1
ATOM 703 N N . LEU A 1 93 ? -10.745 -17.083 15.053 1.00 88.00 93 LEU A N 1
ATOM 704 C CA . LEU A 1 93 ? -10.977 -15.654 14.863 1.00 88.00 93 LEU A CA 1
ATOM 705 C C . LEU A 1 93 ? -11.294 -14.990 16.214 1.00 88.00 93 LEU A C 1
ATOM 707 O O . LEU A 1 93 ? -12.177 -15.479 16.922 1.00 88.00 93 LEU A O 1
ATOM 711 N N . PRO A 1 94 ? -10.626 -13.883 16.587 1.00 93.00 94 PRO A N 1
ATOM 712 C CA . PRO A 1 94 ? -11.066 -13.059 17.708 1.00 93.00 94 PRO A CA 1
ATOM 713 C C . PRO A 1 94 ? -12.405 -12.377 17.385 1.00 93.00 94 PRO A C 1
ATOM 715 O O . PRO A 1 94 ? -12.806 -12.276 16.221 1.00 93.00 94 PRO A O 1
ATOM 718 N N . ILE A 1 95 ? -13.077 -11.880 18.422 1.00 95.75 95 ILE A N 1
ATOM 719 C CA . ILE A 1 95 ? -14.352 -11.163 18.309 1.00 95.75 95 ILE A CA 1
ATOM 720 C C . ILE A 1 95 ? -14.193 -9.711 18.773 1.00 95.75 95 ILE A C 1
ATOM 722 O O . ILE A 1 95 ? -13.557 -9.445 19.791 1.00 95.75 95 ILE A O 1
ATOM 726 N N . ILE A 1 96 ? -14.765 -8.764 18.030 1.00 98.19 96 ILE A N 1
ATOM 727 C CA . ILE A 1 96 ? -14.760 -7.332 18.350 1.00 98.19 96 ILE A CA 1
ATOM 728 C C . ILE A 1 96 ? -16.209 -6.871 18.503 1.00 98.19 96 ILE A C 1
ATOM 730 O O . ILE A 1 96 ? -16.955 -6.851 17.528 1.00 98.19 96 ILE A O 1
ATOM 734 N N . VAL A 1 97 ? -16.616 -6.471 19.705 1.00 98.50 97 VAL A N 1
ATOM 735 C CA . VAL A 1 97 ? -17.941 -5.882 19.945 1.00 98.50 97 VAL A CA 1
ATOM 736 C C . VAL A 1 97 ? -17.833 -4.370 19.772 1.00 98.50 97 VAL A C 1
ATOM 738 O O . VAL A 1 97 ? -17.143 -3.705 20.544 1.00 98.50 97 VAL A O 1
ATOM 741 N N . TYR A 1 98 ? -18.471 -3.845 18.724 1.00 98.62 98 TYR A N 1
ATOM 742 C CA . TYR A 1 98 ? -18.312 -2.467 18.265 1.00 98.62 98 TYR A CA 1
ATOM 743 C C . TYR A 1 98 ? -19.527 -1.590 18.588 1.00 98.62 98 TYR A C 1
ATOM 745 O O . TYR A 1 98 ? -20.658 -1.902 18.212 1.00 98.62 98 TYR A O 1
ATOM 753 N N . PHE A 1 99 ? -19.278 -0.445 19.215 1.00 98.69 99 PHE A N 1
ATOM 754 C CA . PHE A 1 99 ? -20.269 0.585 19.509 1.00 98.69 99 PHE A CA 1
ATOM 755 C C . PHE A 1 99 ? -20.042 1.789 18.594 1.00 98.69 99 PHE A C 1
ATOM 757 O O . PHE A 1 99 ? -18.955 2.366 18.583 1.00 98.69 99 PHE A O 1
ATOM 764 N N . HIS A 1 100 ? -21.063 2.173 17.829 1.00 97.94 100 HIS A N 1
ATOM 765 C CA . HIS A 1 100 ? -20.968 3.323 16.934 1.00 97.94 100 HIS A CA 1
ATOM 766 C C . HIS A 1 100 ? -21.028 4.658 17.693 1.00 97.94 100 HIS A C 1
ATOM 768 O O . HIS A 1 100 ? -21.580 4.746 18.787 1.00 97.94 100 HIS A O 1
ATOM 774 N N . GLY A 1 101 ? -20.481 5.711 17.097 1.00 96.69 101 GLY A N 1
ATOM 775 C CA . GLY A 1 101 ? -20.579 7.087 17.566 1.00 96.69 101 GLY A CA 1
ATOM 776 C C . GLY A 1 101 ? -21.909 7.757 17.218 1.00 96.69 101 GLY A C 1
ATOM 777 O O . GLY A 1 101 ? -22.970 7.138 17.214 1.00 96.69 101 GLY A O 1
ATOM 778 N N . GLY A 1 102 ? -21.868 9.068 16.963 1.00 95.75 102 GLY A N 1
ATOM 779 C CA . GLY A 1 102 ? -23.077 9.877 16.758 1.00 95.75 102 GLY A CA 1
ATOM 780 C C . GLY A 1 102 ? -23.627 10.523 18.037 1.00 95.75 102 GLY A C 1
ATOM 781 O O . GLY A 1 102 ? -24.816 10.817 18.122 1.00 95.75 102 GLY A O 1
ATOM 782 N N . GLY A 1 103 ? -22.787 10.760 19.053 1.00 96.12 103 GLY A N 1
ATOM 783 C CA . GLY A 1 103 ? -23.161 11.587 20.211 1.00 96.12 103 GLY A CA 1
ATOM 784 C C . GLY A 1 103 ? -24.334 11.047 21.036 1.00 96.12 103 GLY A C 1
ATOM 785 O O . GLY A 1 103 ? -25.158 11.838 21.488 1.00 96.12 103 GLY A O 1
ATOM 786 N N . PHE A 1 104 ? -24.457 9.716 21.155 1.00 97.88 104 PHE A N 1
ATOM 787 C CA . PHE A 1 104 ? -25.569 8.972 21.786 1.00 97.88 104 PHE A CA 1
ATOM 788 C C . PHE A 1 104 ? -26.956 9.165 21.139 1.00 97.88 104 PHE A C 1
ATOM 790 O O . PHE A 1 104 ? -27.904 8.470 21.502 1.00 97.88 104 PHE A O 1
ATOM 797 N N . ALA A 1 105 ? -27.087 10.090 20.186 1.00 97.25 105 ALA A N 1
ATOM 798 C CA . ALA A 1 105 ? -28.360 10.585 19.675 1.00 97.25 105 ALA A CA 1
ATOM 799 C C . ALA A 1 105 ? -28.521 10.452 18.153 1.00 97.25 105 ALA A C 1
ATOM 801 O O . ALA A 1 105 ? -29.602 10.742 17.645 1.00 97.25 105 ALA A O 1
ATOM 802 N N . PHE A 1 106 ? -27.502 10.008 17.419 1.00 96.69 106 PHE A N 1
ATOM 803 C CA . PHE A 1 106 ? -27.505 9.881 15.957 1.00 96.69 106 PHE A CA 1
ATOM 804 C C . PHE A 1 106 ? -26.873 8.552 15.511 1.00 96.69 106 PHE A C 1
ATOM 806 O O . PHE A 1 106 ? -26.194 7.896 16.299 1.00 96.69 106 PHE A O 1
ATOM 813 N N . CYS A 1 107 ? -27.085 8.197 14.238 1.00 96.12 107 CYS A N 1
ATOM 814 C CA . CYS A 1 107 ? -26.616 6.965 13.589 1.00 96.12 107 CYS A CA 1
ATOM 815 C C . CYS A 1 107 ? -27.187 5.652 14.174 1.00 96.12 107 CYS A C 1
ATOM 817 O O . CYS A 1 107 ? -28.019 5.658 15.079 1.00 96.12 107 CYS A O 1
ATOM 819 N N . GLY A 1 108 ? -26.787 4.526 13.581 1.00 96.69 108 GLY A N 1
ATOM 820 C CA . GLY A 1 108 ? -27.102 3.151 13.983 1.00 96.69 108 GLY A CA 1
ATOM 821 C C . GLY A 1 108 ? -26.033 2.175 13.470 1.00 96.69 108 GLY A C 1
ATOM 822 O O . GLY A 1 108 ? -25.167 2.566 12.683 1.00 96.69 108 GLY A O 1
ATOM 823 N N . ALA A 1 109 ? -26.115 0.894 13.839 1.00 97.38 109 ALA A N 1
ATOM 824 C CA . ALA A 1 109 ? -25.199 -0.150 13.339 1.00 97.38 109 ALA A CA 1
ATOM 825 C C . ALA A 1 109 ? -25.346 -0.427 11.823 1.00 97.38 109 ALA A C 1
ATOM 827 O O . ALA A 1 109 ? -24.488 -1.062 11.203 1.00 97.38 109 ALA A O 1
ATOM 828 N N . ASP A 1 110 ? -26.438 0.053 11.220 1.00 97.38 110 ASP A N 1
ATOM 829 C CA . ASP A 1 110 ? -26.729 0.029 9.785 1.00 97.38 110 ASP A CA 1
ATOM 830 C C . ASP A 1 110 ? -26.366 1.321 9.037 1.00 97.38 110 ASP A C 1
ATOM 832 O O . ASP A 1 110 ? -26.480 1.356 7.810 1.00 97.38 110 ASP A O 1
ATOM 836 N N . SER A 1 111 ? -25.938 2.383 9.727 1.00 96.88 111 SER A N 1
ATOM 837 C CA . SER A 1 111 ? -25.482 3.622 9.087 1.00 96.88 111 SER A CA 1
ATOM 838 C C . SER A 1 111 ? -24.278 3.344 8.194 1.00 96.88 111 SER A C 1
ATOM 840 O O . SER A 1 111 ? -23.282 2.783 8.650 1.00 96.88 111 SER A O 1
ATOM 842 N N . LYS A 1 112 ? -24.339 3.769 6.927 1.00 94.25 112 LYS A N 1
ATOM 843 C CA . LYS A 1 112 ? -23.348 3.423 5.901 1.00 94.25 112 LYS A CA 1
ATOM 844 C C . LYS A 1 112 ? -21.886 3.653 6.324 1.00 94.25 112 LYS A C 1
ATOM 846 O O . LYS A 1 112 ? -21.105 2.727 6.130 1.00 94.25 112 LYS A O 1
ATOM 851 N N . PRO A 1 113 ? -21.490 4.788 6.937 1.00 92.50 113 PRO A N 1
ATOM 852 C CA . PRO A 1 113 ? -20.091 4.992 7.319 1.00 92.50 113 PRO A CA 1
ATOM 853 C C . PRO A 1 113 ? -19.604 3.975 8.365 1.00 92.50 113 PRO A C 1
ATOM 855 O O . PRO A 1 113 ? -18.469 3.510 8.294 1.00 92.50 113 PRO A O 1
ATOM 858 N N . TYR A 1 114 ? -20.477 3.567 9.293 1.00 95.19 114 TYR A N 1
ATOM 859 C CA . TYR A 1 114 ? -20.173 2.532 10.284 1.00 95.19 114 TYR A CA 1
ATOM 860 C C . TYR A 1 114 ? -20.234 1.121 9.703 1.00 95.19 114 TYR A C 1
ATOM 862 O O . TYR A 1 114 ? -19.437 0.273 10.097 1.00 95.19 114 TYR A O 1
ATOM 870 N N . HIS A 1 115 ? -21.110 0.878 8.726 1.00 95.62 115 HIS A N 1
ATOM 871 C CA . HIS A 1 115 ? -21.135 -0.374 7.980 1.00 95.62 115 HIS A CA 1
ATOM 872 C C . HIS A 1 115 ? -19.851 -0.588 7.172 1.00 95.62 115 HIS A C 1
ATOM 874 O O . HIS A 1 115 ? -19.210 -1.630 7.303 1.00 95.62 115 HIS A O 1
ATOM 880 N N . ASP A 1 116 ? -19.441 0.417 6.396 1.00 92.38 116 ASP A N 1
ATOM 881 C CA . ASP A 1 116 ? -18.207 0.382 5.611 1.00 92.38 116 ASP A CA 1
ATOM 882 C C . ASP A 1 116 ? -16.979 0.216 6.529 1.00 92.38 116 ASP A C 1
ATOM 884 O O . ASP A 1 116 ? -16.099 -0.598 6.242 1.00 92.38 116 ASP A O 1
ATOM 888 N N . PHE A 1 117 ? -16.945 0.923 7.669 1.00 92.44 117 PHE A N 1
ATOM 889 C CA . PHE A 1 117 ? -15.884 0.783 8.671 1.00 92.44 117 PHE A CA 1
ATOM 890 C C . PHE A 1 117 ? -15.843 -0.614 9.308 1.00 92.44 117 PHE A C 1
ATOM 892 O O . PHE A 1 117 ? -14.771 -1.207 9.380 1.00 92.44 117 PHE A O 1
ATOM 899 N N . CYS A 1 118 ? -16.980 -1.182 9.723 1.00 94.81 118 CYS A N 1
ATOM 900 C CA . CYS A 1 118 ? -17.017 -2.518 10.330 1.00 94.81 118 CYS A CA 1
ATOM 901 C C . CYS A 1 118 ? -16.665 -3.629 9.329 1.00 94.81 118 CYS A C 1
ATOM 903 O O . CYS A 1 118 ? -15.955 -4.564 9.695 1.00 94.81 118 CYS A O 1
ATOM 905 N N . CYS A 1 119 ? -17.099 -3.511 8.067 1.00 92.38 119 CYS A N 1
ATOM 906 C CA . CYS A 1 119 ? -16.650 -4.385 6.980 1.00 92.38 119 CYS A CA 1
ATOM 907 C C . CYS A 1 119 ? -15.123 -4.341 6.840 1.00 92.38 119 CYS A C 1
ATOM 909 O O . CYS A 1 119 ? -14.472 -5.384 6.813 1.00 92.38 119 CYS A O 1
ATOM 911 N N . ARG A 1 120 ? -14.542 -3.138 6.798 1.00 88.69 120 ARG A N 1
ATOM 912 C CA . ARG A 1 120 ? -13.094 -2.948 6.680 1.00 88.69 120 ARG A CA 1
ATOM 913 C C . ARG A 1 120 ? -12.334 -3.503 7.887 1.00 88.69 120 ARG A C 1
ATOM 915 O O . ARG A 1 120 ? -11.405 -4.281 7.706 1.00 88.69 120 ARG A O 1
ATOM 922 N N . LEU A 1 121 ? -12.787 -3.197 9.103 1.00 89.62 121 LEU A N 1
ATOM 923 C CA . LEU A 1 121 ? -12.204 -3.687 10.353 1.00 89.62 121 LEU A CA 1
ATOM 924 C C . LEU A 1 121 ? -12.212 -5.222 10.437 1.00 89.62 121 LEU A C 1
ATOM 926 O O . LEU A 1 121 ? -11.199 -5.818 10.796 1.00 89.62 121 LEU A O 1
ATOM 930 N N . ALA A 1 122 ? -13.325 -5.866 10.067 1.00 91.00 122 ALA A N 1
ATOM 931 C CA . ALA A 1 122 ? -13.435 -7.324 10.048 1.00 91.00 122 ALA A CA 1
ATOM 932 C C . ALA A 1 122 ? -12.470 -7.967 9.036 1.00 91.00 122 ALA A C 1
ATOM 934 O O . ALA A 1 122 ? -11.825 -8.971 9.350 1.00 91.00 122 ALA A O 1
ATOM 935 N N . GLY A 1 123 ? -12.363 -7.382 7.837 1.00 84.00 123 GLY A N 1
ATOM 936 C CA . GLY A 1 123 ? -11.523 -7.881 6.747 1.00 84.00 123 GLY A CA 1
ATOM 937 C C . GLY A 1 123 ? -10.026 -7.663 6.971 1.00 84.00 123 GLY A C 1
ATOM 938 O O . GLY A 1 123 ? -9.244 -8.584 6.767 1.00 84.00 123 GLY A O 1
ATOM 939 N N . GLU A 1 124 ? -9.614 -6.479 7.424 1.00 80.12 124 GLU A N 1
ATOM 940 C CA . GLU A 1 124 ? -8.200 -6.143 7.631 1.00 80.12 124 GLU A CA 1
ATOM 941 C C . GLU A 1 124 ? -7.643 -6.851 8.882 1.00 80.12 124 GLU A C 1
ATOM 943 O O . GLU A 1 124 ? -6.673 -7.604 8.782 1.00 80.12 124 GLU A O 1
ATOM 948 N N . VAL A 1 125 ? -8.314 -6.737 10.037 1.00 82.19 125 VAL A N 1
ATOM 949 C CA . VAL A 1 125 ? -7.864 -7.342 11.315 1.00 82.19 125 VAL A CA 1
ATOM 950 C C . VAL A 1 125 ? -8.143 -8.855 11.390 1.00 82.19 125 VAL A C 1
ATOM 952 O O . VAL A 1 125 ? -7.649 -9.530 12.292 1.00 82.19 125 VAL A O 1
ATOM 955 N N . HIS A 1 126 ? -8.898 -9.418 10.437 1.00 84.75 126 HIS A N 1
ATOM 956 C CA . HIS A 1 126 ? -9.312 -10.830 10.425 1.00 84.75 126 HIS A CA 1
ATOM 957 C C . HIS A 1 126 ? -10.030 -11.232 11.727 1.00 84.75 126 HIS A C 1
ATOM 959 O O . HIS A 1 126 ? -9.664 -12.194 12.408 1.00 84.75 126 HIS A O 1
ATOM 965 N N . ALA A 1 127 ? -11.073 -10.477 12.073 1.00 90.94 127 ALA A N 1
ATOM 966 C CA . ALA A 1 127 ? -11.868 -10.653 13.285 1.00 90.94 127 ALA A CA 1
ATOM 967 C C . ALA A 1 127 ? -13.367 -10.682 12.965 1.00 90.94 127 ALA A C 1
ATOM 969 O O . ALA A 1 127 ? -13.818 -10.025 12.027 1.00 90.94 127 ALA A O 1
ATOM 970 N N . VAL A 1 128 ? -14.160 -11.395 13.767 1.00 95.44 128 VAL A N 1
ATOM 971 C CA . VAL A 1 128 ? -15.623 -11.269 13.699 1.00 95.44 128 VAL A CA 1
ATOM 972 C C . VAL A 1 128 ? -16.021 -9.977 14.407 1.00 95.44 128 VAL A C 1
ATOM 974 O O . VAL A 1 128 ? -15.791 -9.841 15.607 1.00 95.44 128 VAL A O 1
ATOM 977 N N . VAL A 1 129 ? -16.619 -9.023 13.691 1.00 97.38 129 VAL A N 1
ATOM 978 C CA . VAL A 1 129 ? -17.100 -7.768 14.293 1.00 97.38 129 VAL A CA 1
ATOM 979 C C . VAL A 1 129 ? -18.598 -7.882 14.567 1.00 97.38 129 VAL A C 1
ATOM 981 O O . VAL A 1 129 ? -19.366 -8.289 13.700 1.00 97.38 129 VAL A O 1
ATOM 984 N N . VAL A 1 130 ? -19.021 -7.513 15.773 1.00 97.69 130 VAL A N 1
ATOM 985 C CA . VAL A 1 130 ? -20.420 -7.480 16.211 1.00 97.69 130 VAL A CA 1
ATOM 986 C C . VAL A 1 130 ? -20.769 -6.042 16.571 1.00 97.69 130 VAL A C 1
ATOM 988 O O . VAL A 1 130 ? -20.454 -5.573 17.662 1.00 97.69 130 VAL A O 1
ATOM 991 N N . SER A 1 131 ? -21.384 -5.314 15.641 1.00 98.38 131 SER A N 1
ATOM 992 C CA . SER A 1 131 ? -21.799 -3.930 15.864 1.00 98.38 131 SER A CA 1
ATOM 993 C C . SER A 1 131 ? -23.140 -3.877 16.596 1.00 98.38 131 SER A C 1
ATOM 995 O O . SER A 1 131 ? -24.125 -4.457 16.140 1.00 98.38 131 SER A O 1
ATOM 997 N N . VAL A 1 132 ? -23.174 -3.191 17.738 1.00 98.50 132 VAL A N 1
ATOM 998 C CA . VAL A 1 132 ? -24.345 -3.093 18.617 1.00 98.50 132 VAL A CA 1
ATOM 999 C C . VAL A 1 132 ? -25.203 -1.893 18.220 1.00 98.50 132 VAL A C 1
ATOM 1001 O O . VAL A 1 132 ? -24.736 -0.756 18.282 1.00 98.50 132 VAL A O 1
ATOM 1004 N N . ASN A 1 133 ? -26.473 -2.120 17.874 1.00 98.12 133 ASN A N 1
ATOM 1005 C CA . ASN A 1 133 ? -27.435 -1.042 17.652 1.00 98.12 133 ASN A CA 1
ATOM 1006 C C . ASN A 1 133 ? -28.175 -0.701 18.955 1.00 98.12 133 ASN A C 1
ATOM 1008 O O . ASN A 1 133 ? -29.320 -1.114 19.170 1.00 98.12 133 ASN A O 1
ATOM 1012 N N . TYR A 1 134 ? -27.504 0.045 19.829 1.00 98.00 134 TYR A N 1
ATOM 1013 C CA . TYR A 1 134 ? -28.043 0.479 21.117 1.00 98.00 134 TYR A CA 1
ATOM 1014 C C . TYR A 1 134 ? -29.166 1.528 20.965 1.00 98.00 134 TYR A C 1
ATOM 1016 O O . TYR A 1 134 ? -29.310 2.190 19.934 1.00 98.00 134 TYR A O 1
ATOM 1024 N N . ARG A 1 135 ? -29.985 1.704 22.007 1.00 97.75 135 ARG A N 1
ATOM 1025 C CA . ARG A 1 135 ? -31.088 2.676 22.030 1.00 97.75 135 ARG A CA 1
ATOM 1026 C C . ARG A 1 135 ? -30.571 4.110 22.147 1.00 97.75 135 ARG A C 1
ATOM 1028 O O . ARG A 1 135 ? -29.706 4.404 22.964 1.00 97.75 135 ARG A O 1
ATOM 1035 N N . LEU A 1 136 ? -31.121 5.030 21.357 1.00 97.81 136 LEU A N 1
ATOM 1036 C CA . LEU A 1 136 ? -30.632 6.412 21.279 1.00 97.81 136 LEU A CA 1
ATOM 1037 C C . LEU A 1 136 ? -31.274 7.349 22.316 1.00 97.81 136 LEU A C 1
ATOM 1039 O O . LEU A 1 136 ? -32.454 7.239 22.653 1.00 97.81 136 LEU A O 1
ATOM 1043 N N . SER A 1 137 ? -30.494 8.335 22.751 1.00 96.81 137 SER A N 1
ATOM 1044 C CA . SER A 1 137 ? -30.962 9.515 23.481 1.00 96.81 137 SER A CA 1
ATOM 1045 C C . SER A 1 137 ? -31.606 10.540 22.538 1.00 96.81 137 SER A C 1
ATOM 1047 O O . SER A 1 137 ? -31.196 10.630 21.376 1.00 96.81 137 SER A O 1
ATOM 1049 N N . PRO A 1 138 ? -32.565 11.365 23.004 1.00 96.19 138 PRO A N 1
ATOM 1050 C CA . PRO A 1 138 ? -33.025 11.531 24.392 1.00 96.19 138 PRO A CA 1
ATOM 1051 C C . PRO A 1 138 ? -34.167 10.601 24.836 1.00 96.19 138 PRO A C 1
ATOM 1053 O O . PRO A 1 138 ? -34.553 10.650 25.999 1.00 96.19 138 PRO A O 1
ATOM 1056 N N . GLU A 1 139 ? -34.741 9.790 23.944 1.00 95.56 139 GLU A N 1
ATOM 1057 C CA . GLU A 1 139 ? -35.836 8.861 24.268 1.00 95.56 139 GLU A CA 1
ATOM 1058 C C . GLU A 1 139 ? -35.388 7.813 25.300 1.00 95.56 139 GLU A C 1
ATOM 1060 O O . GLU A 1 139 ? -36.164 7.409 26.165 1.00 95.56 139 GLU A O 1
ATOM 1065 N N . HIS A 1 140 ? -34.110 7.434 25.235 1.00 96.62 140 HIS A N 1
ATOM 1066 C CA . HIS A 1 140 ? -33.423 6.596 26.206 1.00 96.62 140 HIS A CA 1
ATOM 1067 C C . HIS A 1 140 ? -32.157 7.324 26.679 1.00 96.62 140 HIS A C 1
ATOM 1069 O O . HIS A 1 140 ? -31.176 7.428 25.942 1.00 96.62 140 HIS A O 1
ATOM 1075 N N . ARG A 1 141 ? -32.198 7.907 27.879 1.00 97.19 141 ARG A N 1
ATOM 1076 C CA . ARG A 1 141 ? -31.064 8.612 28.511 1.00 97.19 141 ARG A CA 1
ATOM 1077 C C . ARG A 1 141 ? -30.109 7.624 29.197 1.00 97.19 141 ARG A C 1
ATOM 1079 O O . ARG A 1 141 ? -30.407 6.436 29.301 1.00 97.19 141 ARG A O 1
ATOM 1086 N N . PHE A 1 142 ? -28.991 8.124 29.720 1.00 96.81 142 PHE A N 1
ATOM 1087 C CA . PHE A 1 142 ? -28.145 7.402 30.674 1.00 96.81 142 PHE A CA 1
ATOM 1088 C C . PHE A 1 142 ? -29.007 6.702 31.752 1.00 96.81 142 PHE A C 1
ATOM 1090 O O . PHE A 1 142 ? -29.924 7.338 32.286 1.00 96.81 142 PHE A O 1
ATOM 1097 N N . PRO A 1 143 ? -28.705 5.443 32.128 1.00 96.56 143 PRO A N 1
ATOM 1098 C CA . PRO A 1 143 ? -27.566 4.626 31.693 1.00 96.56 143 PRO A CA 1
ATOM 1099 C C . PRO A 1 143 ? -27.866 3.686 30.505 1.00 96.56 143 PRO A C 1
ATOM 1101 O O . PRO A 1 143 ? -27.062 2.792 30.244 1.00 96.56 143 PRO A O 1
ATOM 1104 N N . THR A 1 144 ? -28.991 3.843 29.791 1.00 97.88 144 THR A N 1
ATOM 1105 C CA . THR A 1 144 ? -29.547 2.802 28.900 1.00 97.88 144 THR A CA 1
ATOM 1106 C C . THR A 1 144 ? -28.564 2.252 27.859 1.00 97.88 144 THR A C 1
ATOM 1108 O O . THR A 1 144 ? -28.524 1.049 27.630 1.00 97.88 144 THR A O 1
ATOM 1111 N N . GLN A 1 145 ? -27.720 3.095 27.264 1.00 97.94 145 GLN A N 1
ATOM 1112 C CA . GLN A 1 145 ? -26.723 2.683 26.267 1.00 97.94 145 GLN A CA 1
ATOM 1113 C C . GLN A 1 145 ? -25.679 1.708 26.836 1.00 97.94 145 GLN A C 1
ATOM 1115 O O . GLN A 1 145 ? -25.190 0.826 26.132 1.00 97.94 145 GLN A O 1
ATOM 1120 N N . TYR A 1 146 ? -25.339 1.856 28.118 1.00 98.06 146 TYR A N 1
ATOM 1121 C CA . TYR A 1 146 ? -24.393 0.985 28.813 1.00 98.06 146 TYR A CA 1
ATOM 1122 C C . TYR A 1 146 ? -25.049 -0.332 29.244 1.00 98.06 146 TYR A C 1
ATOM 1124 O O . TYR A 1 146 ? -24.383 -1.365 29.293 1.00 98.06 146 TYR A O 1
ATOM 1132 N N . GLU A 1 147 ? -26.352 -0.302 29.538 1.00 97.94 147 GLU A N 1
ATOM 1133 C CA . GLU A 1 147 ? -27.162 -1.497 29.792 1.00 97.94 147 GLU A CA 1
ATOM 1134 C C . GLU A 1 147 ? -27.315 -2.327 28.513 1.00 97.94 147 GLU A C 1
ATOM 1136 O O . GLU A 1 147 ? -27.017 -3.517 28.534 1.00 97.94 147 GLU A O 1
ATOM 1141 N N . ASP A 1 148 ? -27.665 -1.692 27.388 1.00 98.38 148 ASP A N 1
ATOM 1142 C CA . ASP A 1 148 ? -27.750 -2.325 26.064 1.00 98.38 148 ASP A CA 1
ATOM 1143 C C . ASP A 1 148 ? -26.422 -2.980 25.661 1.00 98.38 148 ASP A C 1
ATOM 1145 O O . ASP A 1 148 ? -26.401 -4.100 25.150 1.00 98.38 148 ASP A O 1
ATOM 1149 N N . GLY A 1 149 ? -25.295 -2.311 25.924 1.00 98.00 149 GLY A N 1
ATOM 1150 C CA . GLY A 1 149 ? -23.976 -2.874 25.654 1.00 98.00 149 GLY A CA 1
ATOM 1151 C C . GLY A 1 149 ? -23.616 -4.059 26.549 1.00 98.00 149 GLY A C 1
ATOM 1152 O O . GLY A 1 149 ? -23.072 -5.042 26.052 1.00 98.00 149 GLY A O 1
ATOM 1153 N N . LEU A 1 150 ? -23.962 -4.024 27.841 1.00 97.75 150 LEU A N 1
ATOM 1154 C CA . LEU A 1 150 ? -23.781 -5.177 28.728 1.00 97.75 150 LEU A CA 1
ATOM 1155 C C . LEU A 1 150 ? -24.692 -6.350 28.323 1.00 97.75 150 LEU A C 1
ATOM 1157 O O . LEU A 1 150 ? -24.254 -7.499 28.354 1.00 97.75 150 LEU A O 1
ATOM 1161 N N . GLU A 1 151 ? -25.935 -6.079 27.926 1.00 97.06 151 GLU A N 1
ATOM 1162 C CA . GLU A 1 151 ? -26.883 -7.109 27.489 1.00 97.06 151 GLU A CA 1
ATOM 1163 C C . GLU A 1 151 ? -26.446 -7.757 26.168 1.00 97.06 151 GLU A C 1
ATOM 1165 O O . GLU A 1 151 ? -26.527 -8.977 26.027 1.00 97.06 151 GLU A O 1
ATOM 1170 N N . ALA A 1 152 ? -25.858 -6.983 25.247 1.00 96.81 152 ALA A N 1
ATOM 1171 C CA . ALA A 1 152 ? -25.199 -7.523 24.060 1.00 96.81 152 ALA A CA 1
ATOM 1172 C C . ALA A 1 152 ? -24.059 -8.498 24.422 1.00 96.81 152 ALA A C 1
ATOM 1174 O O . ALA A 1 152 ? -23.966 -9.569 23.822 1.00 96.81 152 ALA A O 1
ATOM 1175 N N . LEU A 1 153 ? -23.233 -8.194 25.435 1.00 97.19 153 LEU A N 1
ATOM 1176 C CA . LEU A 1 153 ? -22.195 -9.128 25.900 1.00 97.19 153 LEU A CA 1
ATOM 1177 C C . LEU A 1 153 ? -22.786 -10.403 26.518 1.00 97.19 153 LEU A C 1
ATOM 1179 O O . LEU A 1 153 ? -22.297 -11.491 26.227 1.00 97.19 153 LEU A O 1
ATOM 1183 N N . LYS A 1 154 ? -23.856 -10.306 27.321 1.00 95.50 154 LYS A N 1
ATOM 1184 C CA . LYS A 1 154 ? -24.549 -11.495 27.861 1.00 95.50 154 LYS A CA 1
ATOM 1185 C C . LYS A 1 154 ? -25.156 -12.357 26.754 1.00 95.50 154 LYS A C 1
ATOM 1187 O O . LYS A 1 154 ? -25.088 -13.581 26.826 1.00 95.50 154 LYS A O 1
ATOM 1192 N N . PHE A 1 155 ? -25.718 -11.737 25.717 1.00 94.75 155 PHE A N 1
ATOM 1193 C CA . PHE A 1 155 ? -26.243 -12.451 24.556 1.00 94.75 155 PHE A CA 1
ATOM 1194 C C . PHE A 1 155 ? -25.137 -13.230 23.825 1.00 94.75 155 PHE A C 1
ATOM 1196 O O . PHE A 1 155 ? -25.341 -14.397 23.489 1.00 94.75 155 PHE A O 1
ATOM 1203 N N . ILE A 1 156 ? -23.951 -12.632 23.663 1.00 94.25 156 ILE A N 1
ATOM 1204 C CA . ILE A 1 156 ? -22.759 -13.278 23.080 1.00 94.25 156 ILE A CA 1
ATOM 1205 C C . ILE A 1 156 ? -22.169 -14.363 24.009 1.00 94.25 156 ILE A C 1
ATOM 1207 O O . ILE A 1 156 ? -21.619 -15.349 23.532 1.00 94.25 156 ILE A O 1
ATOM 1211 N N . ASP A 1 157 ? -22.295 -14.241 25.330 1.00 93.94 157 ASP A N 1
ATOM 1212 C CA . ASP A 1 157 ? -21.892 -15.307 26.263 1.00 93.94 157 ASP A CA 1
ATOM 1213 C C . ASP A 1 157 ? -22.857 -16.511 26.249 1.00 93.94 157 ASP A C 1
ATOM 1215 O O . ASP A 1 157 ? -22.475 -17.647 26.539 1.00 93.94 157 ASP A O 1
ATOM 1219 N N . SER A 1 158 ? -24.119 -16.272 25.885 1.00 90.19 158 SER A N 1
ATOM 1220 C CA . SER A 1 158 ? -25.183 -17.276 25.905 1.00 90.19 158 SER A CA 1
ATOM 1221 C C . SER A 1 158 ? -25.013 -18.385 24.851 1.00 90.19 158 SER A C 1
ATOM 1223 O O . SER A 1 158 ? -24.208 -18.309 23.924 1.00 90.19 158 SER A O 1
ATOM 1225 N N . ALA A 1 159 ? -25.826 -19.440 24.951 1.00 73.31 159 ALA A N 1
ATOM 1226 C CA . ALA A 1 159 ? -25.932 -20.459 23.900 1.00 73.31 159 ALA A CA 1
ATOM 1227 C C . ALA A 1 159 ? -26.647 -19.957 22.625 1.00 73.31 159 ALA A C 1
ATOM 1229 O O . ALA A 1 159 ? -26.590 -20.615 21.590 1.00 73.31 159 ALA A O 1
ATOM 1230 N N . GLY A 1 160 ? -27.324 -18.802 22.676 1.00 69.38 160 GLY A N 1
ATOM 1231 C CA . GLY A 1 160 ? -28.070 -18.256 21.539 1.00 69.38 160 GLY A CA 1
ATOM 1232 C C . GLY A 1 160 ? -27.177 -17.809 20.380 1.00 69.38 160 GLY A C 1
ATOM 1233 O O . GLY A 1 160 ? -27.587 -17.904 19.224 1.00 69.38 160 GLY A O 1
ATOM 1234 N N . ILE A 1 161 ? -25.946 -17.373 20.671 1.00 78.44 161 ILE A N 1
ATOM 1235 C CA . ILE A 1 161 ? -25.008 -16.907 19.644 1.00 78.44 161 ILE A CA 1
ATOM 1236 C C . ILE A 1 161 ? -24.309 -18.059 18.897 1.00 78.44 161 ILE A C 1
ATOM 1238 O O . ILE A 1 161 ? -23.898 -17.879 17.750 1.00 78.44 161 ILE A O 1
ATOM 1242 N N . ASP A 1 162 ? -24.203 -19.247 19.511 1.00 78.94 162 ASP A N 1
ATOM 1243 C CA . ASP A 1 162 ? -23.468 -20.405 18.964 1.00 78.94 162 ASP A CA 1
ATOM 1244 C C . ASP A 1 162 ? -24.031 -20.870 17.608 1.00 78.94 162 ASP A C 1
ATOM 1246 O O . ASP A 1 162 ? -23.324 -21.470 16.803 1.00 78.94 162 ASP A O 1
ATOM 1250 N N . ALA A 1 163 ? -25.311 -20.584 17.345 1.00 75.38 163 ALA A N 1
ATOM 1251 C CA . ALA A 1 163 ? -25.991 -20.915 16.097 1.00 75.38 163 ALA A CA 1
ATOM 1252 C C . ALA A 1 163 ? -25.712 -19.928 14.944 1.00 75.38 163 ALA A C 1
ATOM 1254 O O . ALA A 1 163 ? -26.135 -20.193 13.817 1.00 75.38 163 ALA A O 1
ATOM 1255 N N . VAL A 1 164 ? -25.060 -18.787 15.209 1.00 82.62 164 VAL A N 1
ATOM 1256 C CA . VAL A 1 164 ? -24.876 -17.704 14.221 1.00 82.62 164 VAL A CA 1
ATOM 1257 C C . VAL A 1 164 ? -23.424 -17.236 14.088 1.00 82.62 164 VAL A C 1
ATOM 1259 O O . VAL A 1 164 ? -23.034 -16.776 13.015 1.00 82.62 164 VAL A O 1
ATOM 1262 N N . LEU A 1 165 ? -22.598 -17.379 15.129 1.00 85.75 165 LEU A N 1
ATOM 1263 C CA . LEU A 1 165 ? -21.155 -17.174 14.999 1.00 85.75 165 LEU A CA 1
ATOM 1264 C C . LEU A 1 165 ? -20.490 -18.316 14.206 1.00 85.75 165 LEU A C 1
ATOM 1266 O O . LEU A 1 165 ? -20.888 -19.475 14.336 1.00 85.75 165 LEU A O 1
ATOM 1270 N N . PRO A 1 166 ? -19.429 -18.027 13.429 1.00 85.75 166 PRO A N 1
ATOM 1271 C CA . PRO A 1 166 ? -18.562 -19.057 12.865 1.00 85.75 166 PRO A CA 1
ATOM 1272 C C . PRO A 1 166 ? -18.019 -19.993 13.950 1.00 85.75 166 PRO A C 1
ATOM 1274 O O . PRO A 1 166 ? -17.585 -19.536 15.010 1.00 85.75 166 PRO A O 1
ATOM 1277 N N . SER A 1 167 ? -17.964 -21.295 13.665 1.00 83.81 167 SER A N 1
ATOM 1278 C CA . SER A 1 167 ? -17.510 -22.326 14.615 1.00 83.81 167 SER A CA 1
ATOM 1279 C C . SER A 1 167 ? -16.045 -22.190 15.053 1.00 83.81 167 SER A C 1
ATOM 1281 O O . SER A 1 167 ? -15.642 -22.806 16.036 1.00 83.81 167 SER A O 1
ATOM 1283 N N . ASN A 1 168 ? -15.250 -21.378 14.350 1.00 85.12 168 ASN A N 1
ATOM 1284 C CA . ASN A 1 168 ? -13.881 -21.019 14.712 1.00 85.12 168 ASN A CA 1
ATOM 1285 C C . ASN A 1 168 ? -13.770 -19.665 15.447 1.00 85.12 168 ASN A C 1
ATOM 1287 O O . ASN A 1 168 ? -12.669 -19.135 15.553 1.00 85.12 168 ASN A O 1
ATOM 1291 N N . THR A 1 169 ? -14.858 -19.079 15.952 1.00 89.69 169 THR A N 1
ATOM 1292 C CA . THR A 1 169 ? -14.786 -17.848 16.765 1.00 89.69 169 THR A CA 1
ATOM 1293 C C . THR A 1 169 ? -14.273 -18.162 18.175 1.00 89.69 169 THR A C 1
ATOM 1295 O O . THR A 1 169 ? -14.792 -19.058 18.836 1.00 89.69 169 THR A O 1
ATOM 1298 N N . ASP A 1 170 ? -13.280 -17.418 18.668 1.00 90.25 170 ASP A N 1
ATOM 1299 C CA . ASP A 1 170 ? -12.760 -17.552 20.034 1.00 90.25 170 ASP A CA 1
ATOM 1300 C C . ASP A 1 170 ? -13.257 -16.427 20.949 1.00 90.25 170 ASP A C 1
ATOM 1302 O O . ASP A 1 170 ? -12.699 -15.328 21.000 1.00 90.25 170 ASP A O 1
ATOM 1306 N N . LEU A 1 171 ? -14.287 -16.738 21.737 1.00 92.81 171 LEU A N 1
ATOM 1307 C CA . LEU A 1 171 ? -14.858 -15.830 22.734 1.00 92.81 171 LEU A CA 1
ATOM 1308 C C . LEU A 1 171 ? -13.885 -15.493 23.883 1.00 92.81 171 LEU A C 1
ATOM 1310 O O . LEU A 1 171 ? -14.102 -14.505 24.586 1.00 92.81 171 LEU A O 1
ATOM 1314 N N . ASN A 1 172 ? -12.772 -16.228 24.042 1.00 93.31 172 ASN A N 1
ATOM 1315 C CA . ASN A 1 172 ? -11.717 -15.870 25.000 1.00 93.31 172 ASN A CA 1
ATOM 1316 C C . ASN A 1 172 ? -10.836 -14.701 24.524 1.00 93.31 172 ASN A C 1
ATOM 1318 O O . ASN A 1 172 ? -10.007 -14.198 25.292 1.00 93.31 172 ASN A O 1
ATOM 1322 N N . ARG A 1 173 ? -10.993 -14.289 23.260 1.00 93.56 173 ARG A N 1
ATOM 1323 C CA . ARG A 1 173 ? -10.286 -13.181 22.611 1.00 93.56 173 ARG A CA 1
ATOM 1324 C C . ARG A 1 173 ? -11.284 -12.103 22.187 1.00 93.56 173 ARG A C 1
ATOM 1326 O O . ARG A 1 173 ? -11.330 -11.711 21.021 1.00 93.56 173 ARG A O 1
ATOM 1333 N N . CYS A 1 174 ? -12.101 -11.650 23.141 1.00 96.50 174 CYS A N 1
ATOM 1334 C CA . CYS A 1 174 ? -13.048 -10.563 22.923 1.00 96.50 174 CYS A CA 1
ATOM 1335 C C . CYS A 1 174 ? -12.391 -9.198 23.138 1.00 96.50 174 CYS A C 1
ATOM 1337 O O . CYS A 1 174 ? -11.784 -8.931 24.177 1.00 96.50 174 CYS A O 1
ATOM 1339 N N . PHE A 1 175 ? -12.590 -8.301 22.185 1.00 98.19 175 PHE A N 1
ATOM 1340 C CA . PHE A 1 175 ? -12.238 -6.892 22.274 1.00 98.19 175 PHE A CA 1
ATOM 1341 C C . PHE A 1 175 ? -13.522 -6.069 22.301 1.00 98.19 175 PHE A C 1
ATOM 1343 O O . PHE A 1 175 ? -14.475 -6.380 21.588 1.00 98.19 175 PHE A O 1
ATOM 1350 N N . LEU A 1 176 ? -13.554 -5.014 23.107 1.00 98.69 176 LEU A N 1
ATOM 1351 C CA . LEU A 1 176 ? -14.550 -3.958 22.954 1.00 98.69 176 LEU A CA 1
ATOM 1352 C C . LEU A 1 176 ? -13.955 -2.865 22.073 1.00 98.69 176 LEU A C 1
ATOM 1354 O O . LEU A 1 176 ? -12.759 -2.587 22.137 1.00 98.69 176 LEU A O 1
ATOM 1358 N N . ALA A 1 177 ? -14.776 -2.237 21.250 1.00 98.31 177 ALA A N 1
ATOM 1359 C CA . ALA A 1 177 ? -14.351 -1.146 20.394 1.00 98.31 177 ALA A CA 1
ATOM 1360 C C . ALA A 1 177 ? -15.469 -0.120 20.266 1.00 98.31 177 ALA A C 1
ATOM 1362 O O . ALA A 1 177 ? -16.647 -0.465 20.321 1.00 98.31 177 ALA A O 1
ATOM 1363 N N . GLY A 1 178 ? -15.116 1.138 20.056 1.00 97.88 178 GLY A N 1
ATOM 1364 C CA . GLY A 1 178 ? -16.116 2.122 19.684 1.00 97.88 178 GLY A CA 1
ATOM 1365 C C . GLY A 1 178 ? -15.535 3.489 19.403 1.00 97.88 178 GLY A C 1
ATOM 1366 O O . GLY A 1 178 ? -14.460 3.840 19.897 1.00 97.88 178 GLY A O 1
ATOM 1367 N N . ASP A 1 179 ? -16.274 4.256 18.610 1.00 97.00 179 ASP A N 1
ATOM 1368 C CA . ASP A 1 179 ? -15.882 5.593 18.195 1.00 97.00 179 ASP A CA 1
ATOM 1369 C C . ASP A 1 179 ? -16.688 6.681 18.897 1.00 97.00 179 ASP A C 1
ATOM 1371 O O . ASP A 1 179 ? -17.892 6.530 19.086 1.00 97.00 179 ASP A O 1
ATOM 1375 N N . SER A 1 180 ? -16.062 7.798 19.282 1.00 97.81 180 SER A N 1
ATOM 1376 C CA . SER A 1 180 ? -16.791 8.946 19.838 1.00 97.81 180 SER A CA 1
ATOM 1377 C C . SER A 1 180 ? -17.665 8.529 21.042 1.00 97.81 180 SER A C 1
ATOM 1379 O O . SER A 1 180 ? -17.154 7.972 22.019 1.00 97.81 180 SER A O 1
ATOM 1381 N N . ALA A 1 181 ? -18.983 8.753 20.987 1.00 98.31 181 ALA A N 1
ATOM 1382 C CA . ALA A 1 181 ? -19.952 8.248 21.968 1.00 98.31 181 ALA A CA 1
ATOM 1383 C C . ALA A 1 181 ? -19.903 6.718 22.158 1.00 98.31 181 ALA A C 1
ATOM 1385 O O . ALA A 1 181 ? -20.038 6.233 23.278 1.00 98.31 181 ALA A O 1
ATOM 1386 N N . GLY A 1 182 ? -19.640 5.957 21.099 1.00 98.31 182 GLY A N 1
ATOM 1387 C CA . GLY A 1 182 ? -19.402 4.521 21.156 1.00 98.31 182 GLY A CA 1
ATOM 1388 C C . GLY A 1 182 ? -18.134 4.157 21.926 1.00 98.31 182 GLY A C 1
ATOM 1389 O O . GLY A 1 182 ? -18.137 3.190 22.677 1.00 98.31 182 GLY A O 1
ATOM 1390 N N . GLY A 1 183 ? -17.072 4.963 21.837 1.00 98.06 183 GLY A N 1
ATOM 1391 C CA . GLY A 1 183 ? -15.855 4.785 22.643 1.00 98.06 183 GLY A CA 1
ATOM 1392 C C . GLY A 1 183 ? -16.097 5.025 24.139 1.00 98.06 183 GLY A C 1
ATOM 1393 O O . GLY A 1 183 ? -15.553 4.319 24.989 1.00 98.06 183 GLY A O 1
ATOM 1394 N N . ASN A 1 184 ? -16.984 5.970 24.461 1.00 98.56 184 ASN A N 1
ATOM 1395 C CA . ASN A 1 184 ? -17.489 6.197 25.815 1.00 98.56 184 ASN A CA 1
ATOM 1396 C C . ASN A 1 184 ? -18.333 5.004 26.314 1.00 98.56 184 ASN A C 1
ATOM 1398 O O . ASN A 1 184 ? -18.077 4.482 27.401 1.00 98.56 184 ASN A O 1
ATOM 1402 N N . ILE A 1 185 ? -19.267 4.504 25.493 1.00 98.75 185 ILE A N 1
ATOM 1403 C CA . ILE A 1 185 ? -20.046 3.290 25.792 1.00 98.75 185 ILE A CA 1
ATOM 1404 C C . ILE A 1 185 ? -19.116 2.095 26.020 1.00 98.75 185 ILE A C 1
ATOM 1406 O O . ILE A 1 185 ? -19.246 1.421 27.036 1.00 98.75 185 ILE A O 1
ATOM 1410 N N . ALA A 1 186 ? -18.137 1.867 25.144 1.00 98.62 186 ALA A N 1
ATOM 1411 C CA . ALA A 1 186 ? -17.197 0.756 25.242 1.00 98.62 186 ALA A CA 1
ATOM 1412 C C . ALA A 1 186 ? -16.402 0.771 26.564 1.00 98.62 186 ALA A C 1
ATOM 1414 O O . ALA A 1 186 ? -16.238 -0.281 27.181 1.00 98.62 186 ALA A O 1
ATOM 1415 N N . HIS A 1 187 ? -15.985 1.947 27.054 1.00 97.94 187 HIS A N 1
ATOM 1416 C CA . HIS A 1 187 ? -15.384 2.087 28.387 1.00 97.94 187 HIS A CA 1
ATOM 1417 C C . HIS A 1 187 ? -16.359 1.691 29.511 1.00 97.94 187 HIS A C 1
ATOM 1419 O O . HIS A 1 187 ? -16.041 0.856 30.361 1.00 97.94 187 HIS A O 1
ATOM 1425 N N . HIS A 1 188 ? -17.564 2.263 29.526 1.00 97.69 188 HIS A N 1
ATOM 1426 C CA . HIS A 1 188 ? -18.539 2.018 30.595 1.00 97.69 188 HIS A CA 1
ATOM 1427 C C . HIS A 1 188 ? -19.146 0.606 30.564 1.00 97.69 188 HIS A C 1
ATOM 1429 O O . HIS A 1 188 ? -19.595 0.108 31.603 1.00 97.69 188 HIS A O 1
ATOM 1435 N N . VAL A 1 189 ? -19.128 -0.052 29.403 1.00 98.38 189 VAL A N 1
ATOM 1436 C CA . VAL A 1 189 ? -19.417 -1.480 29.232 1.00 98.38 189 VAL A CA 1
ATOM 1437 C C . VAL A 1 189 ? -18.238 -2.325 29.718 1.00 98.38 189 VAL A C 1
ATOM 1439 O O . VAL A 1 189 ? -18.482 -3.305 30.410 1.00 98.38 189 VAL A O 1
ATOM 1442 N N . ALA A 1 190 ? -16.979 -1.939 29.467 1.00 97.50 190 ALA A N 1
ATOM 1443 C CA . ALA A 1 190 ? -15.804 -2.639 30.005 1.00 97.50 190 ALA A CA 1
ATOM 1444 C C . ALA A 1 190 ? -15.797 -2.678 31.545 1.00 97.50 190 ALA A C 1
ATOM 1446 O O . ALA A 1 190 ? -15.510 -3.724 32.127 1.00 97.50 190 ALA A O 1
ATOM 1447 N N . LEU A 1 191 ? -16.173 -1.573 32.206 1.00 95.38 191 LEU A N 1
ATOM 1448 C CA . LEU A 1 191 ? -16.339 -1.539 33.666 1.00 95.38 191 LEU A CA 1
ATOM 1449 C C . LEU A 1 191 ? -17.415 -2.529 34.133 1.00 95.38 191 LEU A C 1
ATOM 1451 O O . LEU A 1 191 ? -17.116 -3.428 34.914 1.00 95.38 191 LEU A O 1
ATOM 1455 N N . ARG A 1 192 ? -18.634 -2.440 33.587 1.00 95.44 192 ARG A N 1
ATOM 1456 C CA . ARG A 1 192 ? -19.748 -3.348 33.931 1.00 95.44 192 ARG A CA 1
ATOM 1457 C C . ARG A 1 192 ? -19.439 -4.816 33.618 1.00 95.44 192 ARG A C 1
ATOM 1459 O O . ARG A 1 192 ? -19.854 -5.709 34.347 1.00 95.44 192 ARG A O 1
ATOM 1466 N N . ALA A 1 193 ? -18.686 -5.072 32.551 1.00 95.31 193 ALA A N 1
ATOM 1467 C CA . ALA A 1 193 ? -18.220 -6.400 32.175 1.00 95.31 193 ALA A CA 1
ATOM 1468 C C . ALA A 1 193 ? -17.216 -6.971 33.190 1.00 95.31 193 ALA A C 1
ATOM 1470 O O . ALA A 1 193 ? -17.221 -8.174 33.429 1.00 95.31 193 ALA A O 1
ATOM 1471 N N . SER A 1 194 ? -16.386 -6.131 33.820 1.00 92.19 194 SER A N 1
ATOM 1472 C CA . SER A 1 194 ? -15.442 -6.568 34.860 1.00 92.19 194 SER A CA 1
ATOM 1473 C C . SER A 1 194 ? -16.119 -7.000 36.170 1.00 92.19 194 SER A C 1
ATOM 1475 O O . SER A 1 194 ? -15.542 -7.774 36.932 1.00 92.19 194 SER A O 1
ATOM 1477 N N . GLU A 1 195 ? -17.353 -6.542 36.402 1.00 90.50 195 GLU A N 1
ATOM 1478 C CA . GLU A 1 195 ? -18.205 -6.908 37.541 1.00 90.50 195 GLU A CA 1
ATOM 1479 C C . GLU A 1 195 ? -19.086 -8.141 37.249 1.00 90.50 195 GLU A C 1
ATOM 1481 O O . GLU A 1 195 ? -19.763 -8.652 38.144 1.00 90.50 195 GLU A O 1
ATOM 1486 N N . HIS A 1 196 ? -19.089 -8.637 36.004 1.00 92.69 196 HIS A N 1
ATOM 1487 C CA . HIS A 1 196 ? -19.941 -9.736 35.556 1.00 92.69 196 HIS A CA 1
ATOM 1488 C C . HIS A 1 196 ? -19.157 -11.039 35.334 1.00 92.69 196 HIS A C 1
ATOM 1490 O O . HIS A 1 196 ? -18.089 -11.059 34.724 1.00 92.69 196 HIS A O 1
ATOM 1496 N N . ASN A 1 197 ? -19.721 -12.160 35.788 1.00 91.75 197 ASN A N 1
ATOM 1497 C CA . ASN A 1 197 ? -19.124 -13.487 35.625 1.00 91.75 197 ASN A CA 1
ATOM 1498 C C . ASN A 1 197 ? -19.620 -14.151 34.333 1.00 91.75 197 ASN A C 1
ATOM 1500 O O . ASN A 1 197 ? -20.558 -14.946 34.360 1.00 91.75 197 ASN A O 1
ATOM 1504 N N . PHE A 1 198 ? -18.981 -13.818 33.213 1.00 94.31 198 PHE A N 1
ATOM 1505 C CA . PHE A 1 198 ? -19.181 -14.499 31.931 1.00 94.31 198 PHE A CA 1
ATOM 1506 C C . PHE A 1 198 ? -18.683 -15.954 31.962 1.00 94.31 198 PHE A C 1
ATOM 1508 O O . PHE A 1 198 ? -17.742 -16.291 32.685 1.00 94.31 198 PHE A O 1
ATOM 1515 N N . THR A 1 199 ? -19.315 -16.820 31.169 1.00 92.25 199 THR A N 1
ATOM 1516 C CA . THR A 1 199 ? -19.069 -18.273 31.138 1.00 92.25 199 THR A CA 1
ATOM 1517 C C . THR A 1 199 ? -18.153 -18.721 29.997 1.00 92.25 199 THR A C 1
ATOM 1519 O O . THR A 1 199 ? -17.368 -19.654 30.174 1.00 92.25 199 THR A O 1
ATOM 1522 N N . LYS A 1 200 ? -18.227 -18.050 28.844 1.00 91.62 200 LYS A N 1
ATOM 1523 C CA . LYS A 1 200 ? -17.420 -18.275 27.633 1.00 91.62 200 LYS A CA 1
ATOM 1524 C C . LYS A 1 200 ? -16.617 -17.035 27.232 1.00 91.62 200 LYS A C 1
ATOM 1526 O O . LYS A 1 200 ? -15.533 -17.155 26.663 1.00 91.62 200 LYS A O 1
ATOM 1531 N N . LEU A 1 201 ? -17.188 -15.852 27.455 1.00 94.12 201 LEU A N 1
ATOM 1532 C CA . LEU A 1 201 ? -16.683 -14.577 26.970 1.00 94.12 201 LEU A CA 1
ATOM 1533 C C . LEU A 1 201 ? -15.596 -14.027 27.894 1.00 94.12 201 LEU A C 1
ATOM 1535 O O . LEU A 1 201 ? -15.785 -13.891 29.101 1.00 94.12 201 LEU A O 1
ATOM 1539 N N . LYS A 1 202 ? -14.463 -13.628 27.317 1.00 95.38 202 LYS A N 1
ATOM 1540 C CA . LYS A 1 202 ? -13.392 -12.939 28.040 1.00 95.38 202 LYS A CA 1
ATOM 1541 C C . LYS A 1 202 ? -12.988 -11.684 27.284 1.00 95.38 202 LYS A C 1
ATOM 1543 O O . LYS A 1 202 ? -12.302 -11.753 26.265 1.00 95.38 202 LYS A O 1
ATOM 1548 N N . VAL A 1 203 ? -13.387 -10.532 27.819 1.00 96.88 203 VAL A N 1
ATOM 1549 C CA . VAL A 1 203 ? -12.905 -9.231 27.349 1.00 96.88 203 VAL A CA 1
ATOM 1550 C C . VAL A 1 203 ? -11.427 -9.091 27.725 1.00 96.88 203 VAL A C 1
ATOM 1552 O O . VAL A 1 203 ? -11.072 -9.172 28.903 1.00 96.88 203 VAL A O 1
ATOM 1555 N N . ILE A 1 204 ? -10.566 -8.920 26.721 1.00 95.88 204 ILE A N 1
ATOM 1556 C CA . ILE A 1 204 ? -9.109 -8.789 26.876 1.00 95.88 204 ILE A CA 1
ATOM 1557 C C . ILE A 1 204 ? -8.565 -7.431 26.425 1.00 95.88 204 ILE A C 1
ATOM 1559 O O . ILE A 1 204 ? -7.526 -7.022 26.932 1.00 95.88 204 ILE A O 1
ATOM 1563 N N . GLY A 1 205 ? -9.263 -6.715 25.535 1.00 96.38 205 GLY A N 1
ATOM 1564 C CA . GLY A 1 205 ? -8.814 -5.417 25.029 1.00 96.38 205 GLY A CA 1
ATOM 1565 C C . GLY A 1 205 ? -9.940 -4.408 24.789 1.00 96.38 205 GLY A C 1
ATOM 1566 O O . GLY A 1 205 ? -11.102 -4.792 24.638 1.00 96.38 205 GLY A O 1
ATOM 1567 N N . LEU A 1 206 ? -9.586 -3.122 24.749 1.00 98.12 206 LEU A N 1
ATOM 1568 C CA . LEU A 1 206 ? -10.478 -2.000 24.435 1.00 98.12 206 LEU A CA 1
ATOM 1569 C C . LEU A 1 206 ? -9.843 -1.073 23.384 1.00 98.12 206 LEU A C 1
ATOM 1571 O O . LEU A 1 206 ? -8.770 -0.523 23.613 1.00 98.12 206 LEU A O 1
ATOM 1575 N N . MET A 1 207 ? -10.533 -0.847 22.264 1.00 97.44 207 MET A N 1
ATOM 1576 C CA . MET A 1 207 ? -10.171 0.149 21.249 1.00 97.44 207 MET A CA 1
ATOM 1577 C C . MET A 1 207 ? -11.056 1.393 21.396 1.00 97.44 207 MET A C 1
ATOM 1579 O O . MET A 1 207 ? -12.208 1.408 20.960 1.00 97.44 207 MET A O 1
ATOM 1583 N N . ALA A 1 208 ? -10.519 2.434 22.029 1.00 97.81 208 ALA A N 1
ATOM 1584 C CA . ALA A 1 208 ? -11.190 3.712 22.242 1.00 97.81 208 ALA A CA 1
ATOM 1585 C C . ALA A 1 208 ? -10.811 4.695 21.122 1.00 97.81 208 ALA A C 1
ATOM 1587 O O . ALA A 1 208 ? -9.759 5.334 21.161 1.00 97.81 208 ALA A O 1
ATOM 1588 N N . ILE A 1 209 ? -11.671 4.818 20.108 1.00 97.12 209 ILE A N 1
ATOM 1589 C CA . ILE A 1 209 ? -11.395 5.612 18.906 1.00 97.12 209 ILE A CA 1
ATOM 1590 C C . ILE A 1 209 ? -11.983 7.019 19.086 1.00 97.12 209 ILE A C 1
ATOM 1592 O O . ILE A 1 209 ? -13.198 7.196 19.055 1.00 97.12 209 ILE A O 1
ATOM 1596 N N . GLN A 1 210 ? -11.139 8.032 19.301 1.00 97.31 210 GLN A N 1
ATOM 1597 C CA . GLN A 1 210 ? -11.563 9.415 19.578 1.00 97.31 210 GLN A CA 1
ATOM 1598 C C . GLN A 1 210 ? -12.703 9.506 20.621 1.00 97.31 210 GLN A C 1
ATOM 1600 O O . GLN A 1 210 ? -13.743 10.115 20.348 1.00 97.31 210 GLN A O 1
ATOM 1605 N N . PRO A 1 211 ? -12.578 8.853 21.795 1.00 98.00 211 PRO A N 1
ATOM 1606 C CA . PRO A 1 211 ? -13.705 8.636 22.696 1.00 98.00 211 PRO A CA 1
ATOM 1607 C C . PRO A 1 211 ? -14.287 9.955 23.225 1.00 98.00 211 PRO A C 1
ATOM 1609 O O . PRO A 1 211 ? -13.565 10.912 23.518 1.00 98.00 211 PRO A O 1
ATOM 1612 N N . PHE A 1 212 ? -15.614 10.008 23.340 1.00 98.06 212 PHE A N 1
ATOM 1613 C CA . PHE A 1 212 ? -16.336 11.224 23.701 1.00 98.06 212 PHE A CA 1
ATOM 1614 C C . PHE A 1 212 ? -16.442 11.373 25.221 1.00 98.06 212 PHE A C 1
ATOM 1616 O O . PHE A 1 212 ? -17.356 10.854 25.863 1.00 98.06 212 PHE A O 1
ATOM 1623 N N . PHE A 1 213 ? -15.491 12.112 25.781 1.00 97.44 213 PHE A N 1
ATOM 1624 C CA . PHE A 1 213 ? -15.490 12.581 27.167 1.00 97.44 213 PHE A CA 1
ATOM 1625 C C . PHE A 1 213 ? -15.527 14.112 27.203 1.00 97.44 213 PHE A C 1
ATOM 1627 O O . PHE A 1 213 ? -15.459 14.768 26.161 1.00 97.44 213 PHE A O 1
ATOM 1634 N N . GLY A 1 214 ? -15.697 14.690 28.387 1.00 95.56 214 GLY A N 1
ATOM 1635 C CA . GLY A 1 214 ? -15.827 16.132 28.556 1.00 95.56 214 GLY A CA 1
ATOM 1636 C C . GLY A 1 214 ? -15.864 16.559 30.019 1.00 95.56 214 GLY A C 1
ATOM 1637 O O . GLY A 1 214 ? -15.695 15.750 30.926 1.00 95.56 214 GLY A O 1
ATOM 1638 N N . GLY A 1 215 ? -16.172 17.833 30.237 1.00 94.44 215 GLY A N 1
ATOM 1639 C CA . GLY A 1 215 ? -16.400 18.412 31.557 1.00 94.44 215 GLY A CA 1
ATOM 1640 C C . GLY A 1 215 ? -17.202 19.708 31.468 1.00 94.44 215 GLY A C 1
ATOM 1641 O O . GLY A 1 215 ? -17.631 20.121 30.382 1.00 94.44 215 GLY A O 1
ATOM 1642 N N . GLU A 1 216 ? -17.409 20.366 32.611 1.00 93.75 216 GLU A N 1
ATOM 1643 C CA . GLU A 1 216 ? -17.872 21.762 32.621 1.00 93.75 216 GLU A CA 1
ATOM 1644 C C . GLU A 1 216 ? -16.753 22.752 32.252 1.00 93.75 216 GLU A C 1
ATOM 1646 O O . GLU A 1 216 ? -17.024 23.774 31.622 1.00 93.75 216 GLU A O 1
ATOM 1651 N N . GLU A 1 217 ? -15.496 22.414 32.565 1.00 93.75 217 GLU A N 1
ATOM 1652 C CA . GLU A 1 217 ? -14.300 23.090 32.044 1.00 93.75 217 GLU A CA 1
ATOM 1653 C C . GLU A 1 217 ? -14.291 23.078 30.497 1.00 93.75 217 GLU A C 1
ATOM 1655 O O . GLU A 1 217 ? -14.845 22.180 29.859 1.00 93.75 217 GLU A O 1
ATOM 1660 N N . ARG A 1 218 ? -13.654 24.078 29.878 1.00 95.12 218 ARG A N 1
ATOM 1661 C CA . ARG A 1 218 ? -13.318 24.076 28.446 1.00 95.12 218 ARG A CA 1
ATOM 1662 C C . ARG A 1 218 ? -11.822 23.887 28.283 1.00 95.12 218 ARG A C 1
ATOM 1664 O O . ARG A 1 218 ? -11.046 24.647 28.855 1.00 95.12 218 ARG A O 1
ATOM 1671 N N . THR A 1 219 ? -11.439 22.914 27.472 1.00 95.75 219 THR A N 1
ATOM 1672 C CA . THR A 1 219 ? -10.037 22.644 27.138 1.00 95.75 219 THR A CA 1
ATOM 1673 C C . THR A 1 219 ? -9.490 23.612 26.081 1.00 95.75 219 THR A C 1
ATOM 1675 O O . THR A 1 219 ? -10.234 24.358 25.439 1.00 95.75 219 THR A O 1
ATOM 1678 N N . GLU A 1 220 ? -8.167 23.613 25.893 1.00 95.81 220 GLU A N 1
ATOM 1679 C CA . GLU A 1 220 ? -7.484 24.458 24.903 1.00 95.81 220 GLU A CA 1
ATOM 1680 C C . GLU A 1 220 ? -7.956 24.126 23.481 1.00 95.81 220 GLU A C 1
ATOM 1682 O O . GLU A 1 220 ? -8.329 25.026 22.725 1.00 95.81 220 GLU A O 1
ATOM 1687 N N . SER A 1 221 ? -8.043 22.836 23.150 1.00 95.06 221 SER A N 1
ATOM 1688 C CA . SER A 1 221 ? -8.537 22.364 21.855 1.00 95.06 221 SER A CA 1
ATOM 1689 C C . SER A 1 221 ? -10.011 22.701 21.601 1.00 95.06 221 SER A C 1
ATOM 1691 O O . SER A 1 221 ? -10.327 23.140 20.494 1.00 95.06 221 SER A O 1
ATOM 1693 N N . GLU A 1 222 ? -10.902 22.614 22.596 1.00 95.69 222 GLU A N 1
ATOM 1694 C CA . GLU A 1 222 ? -12.305 23.053 22.463 1.00 95.69 222 GLU A CA 1
ATOM 1695 C C . GLU A 1 222 ? -12.430 24.549 22.123 1.00 95.69 222 GLU A C 1
ATOM 1697 O O . GLU A 1 222 ? -13.278 24.939 21.315 1.00 95.69 222 GLU A O 1
ATOM 1702 N N . LEU A 1 223 ? -11.579 25.392 22.722 1.00 94.44 223 LEU A N 1
ATOM 1703 C CA . LEU A 1 223 ? -11.570 26.843 22.504 1.00 94.44 223 LEU A CA 1
ATOM 1704 C C . LEU A 1 223 ? -10.858 27.247 21.203 1.00 94.44 223 LEU A C 1
ATOM 1706 O O . LEU A 1 223 ? -11.235 28.239 20.576 1.00 94.44 223 LEU A O 1
ATOM 1710 N N . ARG A 1 224 ? -9.850 26.484 20.769 1.00 94.06 224 ARG A N 1
ATOM 1711 C CA . ARG A 1 224 ? -9.094 26.727 19.531 1.00 94.06 224 ARG A CA 1
ATOM 1712 C C . ARG A 1 224 ? -9.817 26.204 18.287 1.00 94.06 224 ARG A C 1
ATOM 1714 O O . ARG A 1 224 ? -9.851 26.888 17.265 1.00 94.06 224 ARG A O 1
ATOM 1721 N N . LEU A 1 225 ? -10.426 25.019 18.352 1.00 91.56 225 LEU A N 1
ATOM 1722 C CA . LEU A 1 225 ? -11.002 24.301 17.203 1.00 91.56 225 LEU A CA 1
ATOM 1723 C C . LEU A 1 225 ? -12.506 24.569 16.999 1.00 91.56 225 LEU A C 1
ATOM 1725 O O . LEU A 1 225 ? -13.263 23.699 16.574 1.00 91.56 225 LEU A O 1
ATOM 1729 N N . THR A 1 226 ? -12.948 25.809 17.226 1.00 87.88 226 THR A N 1
ATOM 1730 C CA . THR A 1 226 ? -14.367 26.233 17.139 1.00 87.88 226 THR A CA 1
ATOM 1731 C C . THR A 1 226 ? -15.062 25.951 15.800 1.00 87.88 226 THR A C 1
ATOM 1733 O O . THR A 1 226 ? -16.288 25.879 15.749 1.00 87.88 226 THR A O 1
ATOM 1736 N N . LYS A 1 227 ? -14.299 25.795 14.710 1.00 85.19 227 LYS A N 1
ATOM 1737 C CA . LYS A 1 227 ? -14.799 25.510 13.351 1.00 85.19 227 LYS A CA 1
ATOM 1738 C C . LYS A 1 227 ? -14.602 24.053 12.913 1.00 85.19 227 LYS A C 1
ATOM 1740 O O . LYS A 1 227 ? -14.698 23.771 11.718 1.00 85.19 227 LYS A O 1
ATOM 1745 N N . ALA A 1 228 ? -14.296 23.144 13.838 1.00 88.00 228 ALA A N 1
ATOM 1746 C CA . ALA A 1 228 ? -14.150 21.732 13.514 1.00 88.00 228 ALA A CA 1
ATOM 1747 C C . ALA A 1 228 ? -15.452 21.139 12.925 1.00 88.00 228 ALA A C 1
ATOM 1749 O O . ALA A 1 228 ? -16.560 21.517 13.329 1.00 88.00 228 ALA A O 1
ATOM 1750 N N . PRO A 1 229 ? -15.339 20.230 11.941 1.00 85.69 229 PRO A N 1
ATOM 1751 C CA . PRO A 1 229 ? -16.478 19.484 11.427 1.00 85.69 229 PRO A CA 1
ATOM 1752 C C . PRO A 1 229 ? -16.963 18.437 12.435 1.00 85.69 229 PRO A C 1
ATOM 1754 O O . PRO A 1 229 ? -16.194 17.972 13.272 1.00 85.69 229 PRO A O 1
ATOM 1757 N N . LEU A 1 230 ? -18.219 18.003 12.276 1.00 90.94 230 LEU A N 1
ATOM 1758 C CA . LEU A 1 230 ? -18.894 16.966 13.073 1.00 90.94 230 LEU A CA 1
ATOM 1759 C C . LEU A 1 230 ? -19.078 17.353 14.549 1.00 90.94 230 LEU A C 1
ATOM 1761 O O . LEU A 1 230 ? -20.209 17.621 14.957 1.00 90.94 230 LEU A O 1
ATOM 1765 N N . VAL A 1 231 ? -17.996 17.479 15.313 1.00 91.88 231 VAL A N 1
ATOM 1766 C CA . VAL A 1 231 ? -17.988 17.845 16.735 1.00 91.88 231 VAL A CA 1
ATOM 1767 C C . VAL A 1 231 ? -17.561 19.301 16.921 1.00 91.88 231 VAL A C 1
ATOM 1769 O O . VAL A 1 231 ? -16.622 19.778 16.294 1.00 91.88 231 VAL A O 1
ATOM 1772 N N . ASN A 1 232 ? -18.262 20.010 17.804 1.00 92.31 232 ASN A N 1
ATOM 1773 C CA . ASN A 1 232 ? -17.894 21.322 18.336 1.00 92.31 232 ASN A CA 1
ATOM 1774 C C . ASN A 1 232 ? -18.593 21.519 19.694 1.00 92.31 232 ASN A C 1
ATOM 1776 O O . ASN A 1 232 ? -19.488 20.747 20.039 1.00 92.31 232 ASN A O 1
ATOM 1780 N N . VAL A 1 233 ? -18.220 22.559 20.447 1.00 93.94 233 VAL A N 1
ATOM 1781 C CA . VAL A 1 233 ? -18.765 22.830 21.793 1.00 93.94 233 VAL A CA 1
ATOM 1782 C C . VAL A 1 233 ? -20.301 22.857 21.822 1.00 93.94 233 VAL A C 1
ATOM 1784 O O . VAL A 1 233 ? -20.904 22.224 22.681 1.00 93.94 233 VAL A O 1
ATOM 1787 N N . GLU A 1 234 ? -20.955 23.526 20.867 1.00 92.69 234 GLU A N 1
ATOM 1788 C CA . GLU A 1 234 ? -22.420 23.665 20.847 1.00 92.69 234 GLU A CA 1
ATOM 1789 C C . GLU A 1 234 ? -23.138 22.321 20.629 1.00 92.69 234 GLU A C 1
ATOM 1791 O O . GLU A 1 234 ? -24.121 22.010 21.311 1.00 92.69 234 GLU A O 1
ATOM 1796 N N . ARG A 1 235 ? -22.638 21.497 19.698 1.00 93.44 235 ARG A N 1
ATOM 1797 C CA . ARG A 1 235 ? -23.172 20.151 19.460 1.00 93.44 235 ARG A CA 1
ATOM 1798 C C . ARG A 1 235 ? -22.886 19.234 20.640 1.00 93.44 235 ARG A C 1
ATOM 1800 O O . ARG A 1 235 ? -23.811 18.553 21.077 1.00 93.44 235 ARG A O 1
ATOM 1807 N N . SER A 1 236 ? -21.674 19.268 21.194 1.00 94.88 236 SER A N 1
ATOM 1808 C CA . SER A 1 236 ? -21.298 18.478 22.370 1.00 94.88 236 SER A CA 1
ATOM 1809 C C . SER A 1 236 ? -22.168 18.811 23.582 1.00 94.88 236 SER A C 1
ATOM 1811 O O . SER A 1 236 ? -22.715 17.908 24.209 1.00 94.88 236 SER A O 1
ATOM 1813 N N . ASP A 1 237 ? -22.379 20.095 23.876 1.00 94.75 237 ASP A N 1
ATOM 1814 C CA . ASP A 1 237 ? -23.234 20.542 24.981 1.00 94.75 237 ASP A CA 1
ATOM 1815 C C . ASP A 1 237 ? -24.701 20.144 24.775 1.00 94.75 237 ASP A C 1
ATOM 1817 O O . ASP A 1 237 ? -25.403 19.827 25.736 1.00 94.75 237 ASP A O 1
ATOM 1821 N N . TRP A 1 238 ? -25.190 20.133 23.530 1.00 95.06 238 TRP A N 1
ATOM 1822 C CA . TRP A 1 238 ? -26.517 19.602 23.220 1.00 95.06 238 TRP A CA 1
ATOM 1823 C C . TRP A 1 238 ? -26.581 18.075 23.398 1.00 95.06 238 TRP A C 1
ATOM 1825 O O . TRP A 1 238 ? -27.526 17.591 24.017 1.00 95.06 238 TRP A O 1
ATOM 1835 N N . MET A 1 239 ? -25.578 17.327 22.921 1.00 95.56 239 MET A N 1
ATOM 1836 C CA . MET A 1 239 ? -25.511 15.861 23.027 1.00 95.56 239 MET A CA 1
ATOM 1837 C C . MET A 1 239 ? -25.459 15.410 24.489 1.00 95.56 239 MET A C 1
ATOM 1839 O O . MET A 1 239 ? -26.260 14.569 24.893 1.00 95.56 239 MET A O 1
ATOM 1843 N N . TRP A 1 240 ? -24.615 16.034 25.317 1.00 96.56 240 TRP A N 1
ATOM 1844 C CA . TRP A 1 240 ? -24.574 15.756 26.755 1.00 96.56 240 TRP A CA 1
ATOM 1845 C C . TRP A 1 240 ? -25.912 16.043 27.439 1.00 96.56 240 TRP A C 1
ATOM 1847 O O . TRP A 1 240 ? -26.387 15.223 28.217 1.00 96.56 240 TRP A O 1
ATOM 1857 N N . ARG A 1 241 ? -26.581 17.152 27.101 1.00 95.06 241 ARG A N 1
ATOM 1858 C CA . ARG A 1 241 ? -27.911 17.490 27.642 1.00 95.06 241 ARG A CA 1
ATOM 1859 C C . ARG A 1 241 ? -29.020 16.538 27.173 1.00 95.06 241 ARG A C 1
ATOM 1861 O O . ARG A 1 241 ? -30.034 16.404 27.860 1.00 95.06 241 ARG A O 1
ATOM 1868 N N . ALA A 1 242 ? -28.863 15.908 26.009 1.00 95.50 242 ALA A N 1
ATOM 1869 C CA . ALA A 1 242 ? -29.780 14.891 25.497 1.00 95.50 242 ALA A CA 1
ATOM 1870 C C . ALA A 1 242 ? -29.537 13.516 26.142 1.00 95.50 242 ALA A C 1
ATOM 1872 O O . ALA A 1 242 ? -30.498 12.788 26.368 1.00 95.50 242 ALA A O 1
ATOM 1873 N N . PHE A 1 243 ? -28.282 13.185 26.458 1.00 97.38 243 PHE A N 1
ATOM 1874 C CA . PHE A 1 243 ? -27.868 11.896 27.017 1.00 97.38 243 PHE A CA 1
ATOM 1875 C C . PHE A 1 243 ? -27.980 11.805 28.545 1.00 97.38 243 PHE A C 1
ATOM 1877 O O . PHE A 1 243 ? -28.517 10.829 29.063 1.00 97.38 243 PHE A O 1
ATOM 1884 N N . LEU A 1 244 ? -27.492 12.805 29.280 1.00 96.88 244 LEU A N 1
ATOM 1885 C CA . LEU A 1 244 ? -27.417 12.765 30.744 1.00 96.88 244 LEU A CA 1
ATOM 1886 C C . LEU A 1 244 ? -28.808 12.798 31.414 1.00 96.88 244 LEU A C 1
ATOM 1888 O O . LEU A 1 244 ? -29.780 13.245 30.791 1.00 96.88 244 LEU A O 1
ATOM 1892 N N . PRO A 1 245 ? -28.929 12.373 32.689 1.00 95.75 245 PRO A N 1
ATOM 1893 C CA . PRO A 1 245 ? -30.158 12.540 33.463 1.00 95.75 245 PRO A CA 1
ATOM 1894 C C . PRO A 1 245 ? -30.533 14.019 33.604 1.00 95.75 245 PRO A C 1
ATOM 1896 O O . PRO A 1 245 ? -29.657 14.880 33.726 1.00 95.75 245 PRO A O 1
ATOM 1899 N N . GLU A 1 246 ? -31.830 14.327 33.623 1.00 92.62 246 GLU A N 1
ATOM 1900 C CA . GLU A 1 246 ? -32.298 15.711 33.744 1.00 92.62 246 GLU A CA 1
ATOM 1901 C C . GLU A 1 246 ? -31.782 16.373 35.032 1.00 92.62 246 GLU A C 1
ATOM 1903 O O . GLU A 1 246 ? -31.793 15.777 36.107 1.00 92.62 246 GLU A O 1
ATOM 1908 N N . GLY A 1 247 ? -31.288 17.609 34.910 1.00 91.12 247 GLY A N 1
ATOM 1909 C CA . GLY A 1 247 ? -30.640 18.339 36.005 1.00 91.12 247 GLY A CA 1
ATOM 1910 C C . GLY A 1 247 ? -29.155 18.016 36.229 1.00 91.12 247 GLY A C 1
ATOM 1911 O O . GLY A 1 247 ? -28.541 18.648 37.085 1.00 91.12 247 GLY A O 1
ATOM 1912 N N . SER A 1 248 ? -28.556 17.087 35.473 1.00 94.12 248 SER A N 1
ATOM 1913 C CA . SER A 1 248 ? -27.111 16.815 35.542 1.00 94.12 248 SER A CA 1
ATOM 1914 C C . SER A 1 248 ? -26.277 17.840 34.769 1.00 94.12 248 SER A C 1
ATOM 1916 O O . SER A 1 248 ? -26.693 18.336 33.720 1.00 94.12 248 SER A O 1
ATOM 1918 N N . ASP A 1 249 ? -25.069 18.099 35.267 1.00 93.50 249 ASP A N 1
ATOM 1919 C CA . ASP A 1 249 ? -23.996 18.811 34.572 1.00 93.50 249 ASP A CA 1
ATOM 1920 C C . ASP A 1 249 ? -23.007 17.818 33.929 1.00 93.50 249 ASP A C 1
ATOM 1922 O O . ASP A 1 249 ? -23.112 16.601 34.091 1.00 93.50 249 ASP A O 1
ATOM 1926 N N . ARG A 1 250 ? -22.012 18.321 33.198 1.00 94.00 250 ARG A N 1
ATOM 1927 C CA . ARG A 1 250 ? -20.994 17.497 32.517 1.00 94.00 250 ARG A CA 1
ATOM 1928 C C . ARG A 1 250 ? -19.846 17.070 33.429 1.00 94.00 250 ARG A C 1
ATOM 1930 O O . ARG A 1 250 ? -18.890 16.463 32.966 1.00 94.00 250 ARG A O 1
ATOM 1937 N N . ASN A 1 251 ? -19.963 17.322 34.730 1.00 92.94 251 ASN A N 1
ATOM 1938 C CA . ASN A 1 251 ? -19.138 16.689 35.758 1.00 92.94 251 ASN A CA 1
ATOM 1939 C C . ASN A 1 251 ? -19.751 15.361 36.252 1.00 92.94 251 ASN A C 1
ATOM 1941 O O . ASN A 1 251 ? -19.271 14.772 37.222 1.00 92.94 251 ASN A O 1
ATOM 1945 N N . HIS A 1 252 ? -20.816 14.884 35.596 1.00 94.69 252 HIS A N 1
ATOM 1946 C CA . HIS A 1 252 ? -21.325 13.524 35.732 1.00 94.69 252 HIS A CA 1
ATOM 1947 C C . HIS A 1 252 ? -20.254 12.483 35.357 1.00 94.69 252 HIS A C 1
ATOM 1949 O O . HIS A 1 252 ? -19.515 12.668 34.390 1.00 94.69 252 HIS A O 1
ATOM 1955 N N . GLU A 1 253 ? -20.244 11.346 36.059 1.00 92.94 253 GLU A N 1
ATOM 1956 C CA . GLU A 1 253 ? -19.316 10.207 35.871 1.00 92.94 253 GLU A CA 1
ATOM 1957 C C . GLU A 1 253 ? -19.262 9.644 34.439 1.00 92.94 253 GLU A C 1
ATOM 1959 O O . GLU A 1 253 ? -18.307 8.979 34.059 1.00 92.94 253 GLU A O 1
ATOM 1964 N N . ALA A 1 254 ? -20.298 9.919 33.646 1.00 94.50 254 ALA A N 1
ATOM 1965 C CA . ALA A 1 254 ? -20.471 9.457 32.271 1.00 94.50 254 ALA A CA 1
ATOM 1966 C C . ALA A 1 254 ? -19.824 10.396 31.235 1.00 94.50 254 ALA A C 1
ATOM 1968 O O . ALA A 1 254 ? -19.745 10.076 30.050 1.00 94.50 254 ALA A O 1
ATOM 1969 N N . THR A 1 255 ? -19.405 11.583 31.677 1.00 94.75 255 THR A N 1
ATOM 1970 C CA . THR A 1 255 ? -18.797 12.630 30.853 1.00 94.75 255 THR A CA 1
ATOM 1971 C C . THR A 1 255 ? -17.369 12.895 31.312 1.00 94.75 255 THR A C 1
ATOM 1973 O O . THR A 1 255 ? -16.455 12.838 30.491 1.00 94.75 255 THR A O 1
ATOM 1976 N N . ASN A 1 256 ? -17.177 13.107 32.619 1.00 93.69 256 ASN A N 1
ATOM 1977 C CA . ASN A 1 256 ? -15.882 13.366 33.237 1.00 93.69 256 ASN A CA 1
ATOM 1978 C C . ASN A 1 256 ? -15.458 12.176 34.117 1.00 93.69 256 ASN A C 1
ATOM 1980 O O . ASN A 1 256 ? -15.852 12.062 35.279 1.00 93.69 256 ASN A O 1
ATOM 1984 N N . ILE A 1 257 ? -14.673 11.265 33.536 1.00 91.06 257 ILE A N 1
ATOM 1985 C CA . ILE A 1 257 ? -14.361 9.959 34.141 1.00 91.06 257 ILE A CA 1
ATOM 1986 C C . ILE A 1 257 ? -13.273 10.033 35.214 1.00 91.06 257 ILE A C 1
ATOM 1988 O O . ILE A 1 257 ? -13.362 9.285 36.184 1.00 91.06 257 ILE A O 1
ATOM 1992 N N . PHE A 1 258 ? -12.293 10.936 35.085 1.00 90.62 258 PHE A N 1
ATOM 1993 C CA . PHE A 1 258 ? -11.112 10.983 35.966 1.00 90.62 258 PHE A CA 1
ATOM 1994 C C . PHE A 1 258 ? -10.876 12.322 36.685 1.00 90.62 258 PHE A C 1
ATOM 1996 O O . PHE A 1 258 ? -10.303 12.308 37.772 1.00 90.62 258 PHE A O 1
ATOM 2003 N N . ASP A 1 259 ? -11.318 13.454 36.125 1.00 83.50 259 ASP A N 1
ATOM 2004 C CA . ASP A 1 259 ? -11.067 14.793 36.691 1.00 83.50 259 ASP A CA 1
ATOM 2005 C C . ASP A 1 259 ? -12.292 15.357 37.446 1.00 83.50 259 ASP A C 1
ATOM 2007 O O . ASP A 1 259 ? -12.283 16.494 37.922 1.00 83.50 259 ASP A O 1
ATOM 2011 N N . GLY A 1 260 ? -13.392 14.604 37.505 1.00 80.25 260 GLY A N 1
ATOM 2012 C CA . GLY A 1 260 ? -14.672 15.042 38.045 1.00 80.25 260 GLY A CA 1
ATOM 2013 C C . GLY A 1 260 ? -14.835 14.728 39.538 1.00 80.25 260 GLY A C 1
ATOM 2014 O O . GLY A 1 260 ? -14.336 13.720 40.032 1.00 80.25 260 GLY A O 1
ATOM 2015 N N . PRO A 1 261 ? -15.640 15.506 40.286 1.00 78.50 261 PRO A N 1
ATOM 2016 C CA . PRO A 1 261 ? -15.967 15.210 41.687 1.00 78.50 261 PRO A CA 1
ATOM 2017 C C . PRO A 1 261 ? -16.781 13.915 41.876 1.00 78.50 261 PRO A C 1
ATOM 2019 O O . PRO A 1 261 ? -16.996 13.492 43.009 1.00 78.50 261 PRO A O 1
ATOM 2022 N N . LYS A 1 262 ? -17.267 13.311 40.783 1.00 78.69 262 LYS A N 1
ATOM 2023 C CA . LYS A 1 262 ? -17.996 12.032 40.743 1.00 78.69 262 LYS A CA 1
ATOM 2024 C C . LYS A 1 262 ? -17.210 10.924 40.025 1.00 78.69 262 LYS A C 1
ATOM 2026 O O . LYS A 1 262 ? -17.787 9.896 39.693 1.00 78.69 262 LYS A O 1
ATOM 2031 N N . SER A 1 263 ? -15.925 11.136 39.743 1.00 82.00 263 SER A N 1
ATOM 2032 C CA . SER A 1 263 ? -15.066 10.147 39.091 1.00 82.00 263 SER A CA 1
ATOM 2033 C C . SER A 1 263 ? -14.917 8.882 39.939 1.00 82.00 263 SER A C 1
ATOM 2035 O O . SER A 1 263 ? -14.682 8.955 41.145 1.00 82.00 263 SER A O 1
ATOM 2037 N N . ALA A 1 264 ? -15.049 7.717 39.305 1.00 81.25 264 ALA A N 1
ATOM 2038 C CA . ALA A 1 264 ? -14.884 6.427 39.965 1.00 81.25 264 ALA A CA 1
ATOM 2039 C C . ALA A 1 264 ? -13.399 6.031 40.010 1.00 81.25 264 ALA A C 1
ATOM 2041 O O . ALA A 1 264 ? -12.718 6.055 38.985 1.00 81.25 264 ALA A O 1
ATOM 2042 N N . ASP A 1 265 ? -12.898 5.608 41.176 1.00 87.56 265 ASP A N 1
ATOM 2043 C CA . ASP A 1 265 ? -11.563 5.009 41.256 1.00 87.56 265 ASP A CA 1
ATOM 2044 C C . ASP A 1 265 ? -11.589 3.579 40.705 1.00 87.56 265 ASP A C 1
ATOM 2046 O O . ASP A 1 265 ? -12.055 2.638 41.349 1.00 87.56 265 ASP A O 1
ATOM 2050 N N . ILE A 1 266 ? -11.049 3.414 39.500 1.00 92.38 266 ILE A N 1
ATOM 2051 C CA . ILE A 1 266 ? -10.945 2.114 38.837 1.00 92.38 266 ILE A CA 1
ATOM 2052 C C . ILE A 1 266 ? -9.632 1.389 39.158 1.00 92.38 266 ILE A C 1
ATOM 2054 O O . ILE A 1 266 ? -9.373 0.333 38.583 1.00 92.38 266 ILE A O 1
ATOM 2058 N N . SER A 1 267 ? -8.770 1.902 40.045 1.00 91.44 267 SER A N 1
ATOM 2059 C CA . SER A 1 267 ? -7.431 1.336 40.301 1.00 91.44 267 SER A CA 1
ATOM 2060 C C . SER A 1 267 ? -7.485 -0.134 40.735 1.00 91.44 267 SER A C 1
ATOM 2062 O O . SER A 1 267 ? -6.726 -0.949 40.210 1.00 91.44 267 SER A O 1
ATOM 2064 N N . GLY A 1 268 ? -8.456 -0.510 41.575 1.00 90.81 268 GLY A N 1
ATOM 2065 C CA . GLY A 1 268 ? -8.712 -1.905 41.970 1.00 90.81 268 GLY A CA 1
ATOM 2066 C C . GLY A 1 268 ? -9.473 -2.764 40.945 1.00 90.81 268 GLY A C 1
ATOM 2067 O O . GLY A 1 268 ? -9.572 -3.976 41.121 1.00 90.81 268 GLY A O 1
ATOM 2068 N N . VAL A 1 269 ? -10.009 -2.169 39.875 1.00 92.50 269 VAL A N 1
ATOM 2069 C CA . VAL A 1 269 ? -10.850 -2.851 38.876 1.00 92.50 269 VAL A CA 1
ATOM 2070 C C . VAL A 1 269 ? -9.995 -3.559 37.820 1.00 92.50 269 VAL A C 1
ATOM 2072 O O . VAL A 1 269 ? -9.009 -3.009 37.314 1.00 92.50 269 VAL A O 1
ATOM 2075 N N . LYS A 1 270 ? -10.389 -4.778 37.436 1.00 90.44 270 LYS A N 1
ATOM 2076 C CA . LYS A 1 270 ? -9.761 -5.519 36.335 1.00 90.44 270 LYS A CA 1
ATOM 2077 C C . LYS A 1 270 ? -10.244 -4.965 34.990 1.00 90.44 270 LYS A C 1
ATOM 2079 O O . LYS A 1 270 ? -11.271 -5.389 34.471 1.00 90.44 270 LYS A O 1
ATOM 2084 N N . PHE A 1 271 ? -9.486 -4.029 34.433 1.00 94.50 271 PHE A N 1
ATOM 2085 C CA . PHE A 1 271 ? -9.793 -3.366 33.166 1.00 94.50 271 PHE A CA 1
ATOM 2086 C C . PHE A 1 271 ? -8.994 -3.985 32.000 1.00 94.50 271 PHE A C 1
ATOM 2088 O O . PHE A 1 271 ? -7.848 -4.381 32.226 1.00 94.50 271 PHE A O 1
ATOM 2095 N N . PRO A 1 272 ? -9.555 -4.099 30.779 1.00 95.50 272 PRO A N 1
ATOM 2096 C CA . PRO A 1 272 ? -8.829 -4.617 29.618 1.00 95.50 272 PRO A CA 1
ATOM 2097 C C . PRO A 1 272 ? -7.710 -3.680 29.140 1.00 95.50 272 PRO A C 1
ATOM 2099 O O . PRO A 1 272 ? -7.793 -2.457 29.290 1.00 95.50 272 PRO A O 1
ATOM 2102 N N . SER A 1 273 ? -6.689 -4.255 28.500 1.00 95.19 273 SER A N 1
ATOM 2103 C CA . SER A 1 273 ? -5.589 -3.507 27.883 1.00 95.19 273 SER A CA 1
ATOM 2104 C C . SER A 1 273 ? -6.146 -2.581 26.797 1.00 95.19 273 SER A C 1
ATOM 2106 O O . SER A 1 273 ? -6.904 -3.013 25.927 1.00 95.19 273 SER A O 1
ATOM 2108 N N . THR A 1 274 ? -5.842 -1.288 26.875 1.00 97.00 274 THR A N 1
ATOM 2109 C CA . THR A 1 274 ? -6.557 -0.260 26.104 1.00 97.00 274 THR A CA 1
ATOM 2110 C C . THR A 1 274 ? -5.652 0.424 25.081 1.00 97.00 274 THR A C 1
ATOM 2112 O O . THR A 1 274 ? -4.507 0.752 25.374 1.00 97.00 274 THR A O 1
ATOM 2115 N N . ILE A 1 275 ? -6.175 0.711 23.893 1.00 95.25 275 ILE A N 1
ATOM 2116 C CA . ILE A 1 275 ? -5.553 1.616 22.922 1.00 95.25 275 ILE A CA 1
ATOM 2117 C C . ILE A 1 275 ? -6.481 2.809 22.684 1.00 95.25 275 ILE A C 1
ATOM 2119 O O . ILE A 1 275 ? -7.695 2.642 22.536 1.00 95.25 275 ILE A O 1
ATOM 2123 N N . VAL A 1 276 ? -5.919 4.017 22.721 1.00 97.00 276 VAL A N 1
ATOM 2124 C CA . VAL A 1 276 ? -6.648 5.283 22.569 1.00 97.00 276 VAL A CA 1
ATOM 2125 C C . VAL A 1 276 ? -6.158 5.986 21.311 1.00 97.00 276 VAL A C 1
ATOM 2127 O O . VAL A 1 276 ? -4.973 6.289 21.212 1.00 97.00 276 VAL A O 1
ATOM 2130 N N . PHE A 1 277 ? -7.062 6.279 20.377 1.00 95.06 277 PHE A N 1
ATOM 2131 C CA . PHE A 1 277 ? -6.741 6.993 19.137 1.00 95.06 277 PHE A CA 1
ATOM 2132 C C . PHE A 1 277 ? -7.225 8.446 19.200 1.00 95.06 277 PHE A C 1
ATOM 2134 O O . PHE A 1 277 ? -8.384 8.693 19.539 1.00 95.06 277 PHE A O 1
ATOM 2141 N N . VAL A 1 278 ? -6.366 9.401 18.840 1.00 94.94 278 VAL A N 1
ATOM 2142 C CA . VAL A 1 278 ? -6.602 10.852 18.952 1.00 94.94 278 VAL A CA 1
ATOM 2143 C C . VAL A 1 278 ? -6.345 11.550 17.614 1.00 94.94 278 VAL A C 1
ATOM 2145 O O . VAL A 1 278 ? -5.398 11.219 16.904 1.00 94.94 278 VAL A O 1
ATOM 2148 N N . GLY A 1 279 ? -7.177 12.536 17.257 1.00 91.88 279 GLY A N 1
ATOM 2149 C CA . GLY A 1 279 ? -6.966 13.385 16.073 1.00 91.88 279 GLY A CA 1
ATOM 2150 C C . GLY A 1 279 ? -6.522 14.800 16.445 1.00 91.88 279 GLY A C 1
ATOM 2151 O O . GLY A 1 279 ? -7.143 15.437 17.291 1.00 91.88 279 GLY A O 1
ATOM 2152 N N . GLY A 1 280 ? -5.488 15.339 15.796 1.00 89.81 280 GLY A N 1
ATOM 2153 C CA . GLY A 1 280 ? -4.972 16.685 16.100 1.00 89.81 280 GLY A CA 1
ATOM 2154 C C . GLY A 1 280 ? -5.916 17.845 15.737 1.00 89.81 280 GLY A C 1
ATOM 2155 O O . GLY A 1 280 ? -5.781 18.940 16.289 1.00 89.81 280 GLY A O 1
ATOM 2156 N N . PHE A 1 281 ? -6.922 17.605 14.887 1.00 91.69 281 PHE A N 1
ATOM 2157 C CA . PHE A 1 281 ? -8.035 18.526 14.611 1.00 91.69 281 PHE A CA 1
ATOM 2158 C C . PHE A 1 281 ? -9.363 18.088 15.260 1.00 91.69 281 PHE A C 1
ATOM 2160 O O . PHE A 1 281 ? -10.428 18.575 14.877 1.00 91.69 281 PHE A O 1
ATOM 2167 N N . ASP A 1 282 ? -9.321 17.192 16.247 1.00 95.56 282 ASP A N 1
ATOM 2168 C CA . ASP A 1 282 ? -10.462 16.872 17.106 1.00 95.56 282 ASP A CA 1
ATOM 2169 C C . ASP A 1 282 ? -10.551 17.883 18.273 1.00 95.56 282 ASP A C 1
ATOM 2171 O O . ASP A 1 282 ? -9.574 18.024 19.017 1.00 95.56 282 ASP A O 1
ATOM 2175 N N . PRO A 1 283 ? -11.679 18.593 18.481 1.00 96.25 283 PRO A N 1
ATOM 2176 C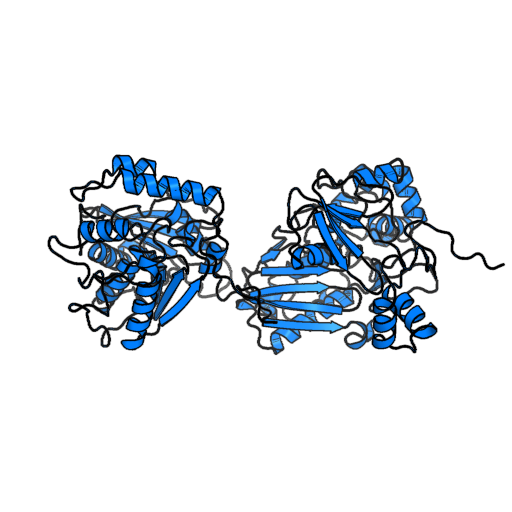 CA . PRO A 1 283 ? -11.884 19.437 19.663 1.00 96.25 283 PRO A CA 1
ATOM 2177 C C . PRO A 1 283 ? -11.854 18.676 20.992 1.00 96.25 283 PRO A C 1
ATOM 2179 O O . PRO A 1 283 ? -11.702 19.302 22.030 1.00 96.25 283 PRO A O 1
ATOM 2182 N N . LEU A 1 284 ? -12.028 17.352 20.984 1.00 96.88 284 LEU A N 1
ATOM 2183 C CA . LEU A 1 284 ? -12.044 16.517 22.188 1.00 96.88 284 LEU A CA 1
ATOM 2184 C C . LEU A 1 284 ? -10.665 15.945 22.546 1.00 96.88 284 LEU A C 1
ATOM 2186 O O . LEU A 1 284 ? -10.549 15.237 23.547 1.00 96.88 284 LEU A O 1
ATOM 2190 N N . GLN A 1 285 ? -9.619 16.228 21.760 1.00 96.75 285 GLN A N 1
ATOM 2191 C CA . GLN A 1 285 ? -8.293 15.613 21.920 1.00 96.75 285 GLN A CA 1
ATOM 2192 C C . GLN A 1 285 ? -7.711 15.753 23.334 1.00 96.75 285 GLN A C 1
ATOM 2194 O O . GLN A 1 285 ? -7.083 14.822 23.832 1.00 96.75 285 GLN A O 1
ATOM 2199 N N . ASP A 1 286 ? -7.955 16.870 24.025 1.00 97.31 286 ASP A N 1
ATOM 2200 C CA . ASP A 1 286 ? -7.440 17.063 25.384 1.00 97.31 286 ASP A CA 1
ATOM 2201 C C . ASP A 1 286 ? -8.181 16.191 26.405 1.00 97.31 286 ASP A C 1
ATOM 2203 O O . ASP A 1 286 ? -7.550 15.629 27.298 1.00 97.31 286 ASP A O 1
ATOM 2207 N N . TRP A 1 287 ? -9.492 15.988 26.237 1.00 97.31 287 TRP A N 1
ATOM 2208 C CA . TRP A 1 287 ? -10.265 15.027 27.033 1.00 97.31 287 TRP A CA 1
ATOM 2209 C C . TRP A 1 287 ? -9.840 13.580 26.751 1.00 97.31 287 TRP A C 1
ATOM 2211 O O . TRP A 1 287 ? -9.772 12.765 27.670 1.00 97.31 287 TRP A O 1
ATOM 2221 N N . GLN A 1 288 ? -9.470 13.264 25.507 1.00 97.94 288 GLN A N 1
ATOM 2222 C CA . GLN A 1 288 ? -8.953 11.946 25.119 1.00 97.94 288 GLN A CA 1
ATOM 2223 C C . GLN A 1 288 ? -7.554 11.682 25.712 1.00 97.94 288 GLN A C 1
ATOM 2225 O O . GLN A 1 288 ? -7.296 10.590 26.224 1.00 97.94 288 GLN A O 1
ATOM 2230 N N . ARG A 1 289 ? -6.670 12.692 25.738 1.00 97.56 289 ARG A N 1
ATOM 2231 C CA . ARG A 1 289 ? -5.363 12.624 26.421 1.00 97.56 289 ARG A CA 1
ATOM 2232 C C . ARG A 1 289 ? -5.503 12.542 27.945 1.00 97.56 289 ARG A C 1
ATOM 2234 O O . ARG A 1 289 ? -4.802 11.745 28.567 1.00 97.56 289 ARG A O 1
ATOM 2241 N N . ARG A 1 290 ? -6.431 13.300 28.549 1.00 96.69 290 ARG A N 1
ATOM 2242 C CA . ARG A 1 290 ? -6.789 13.187 29.980 1.00 96.69 290 ARG A CA 1
ATOM 2243 C C . ARG A 1 290 ? -7.282 11.772 30.309 1.00 96.69 290 ARG A C 1
ATOM 2245 O O . ARG A 1 290 ? -6.811 11.183 31.276 1.00 96.69 290 ARG A O 1
ATOM 2252 N N . TYR A 1 291 ? -8.127 11.176 29.464 1.00 97.44 291 TYR A N 1
ATOM 2253 C CA . TYR A 1 291 ? -8.576 9.784 29.602 1.00 97.44 291 TYR A CA 1
ATOM 2254 C C . TYR A 1 291 ? -7.423 8.766 29.550 1.00 97.44 291 TYR A C 1
ATOM 2256 O O . TYR A 1 291 ? -7.318 7.914 30.434 1.00 97.44 291 TYR A O 1
ATOM 2264 N N . TYR A 1 292 ? -6.520 8.885 28.568 1.00 97.50 292 TYR A N 1
ATOM 2265 C CA . TYR A 1 292 ? -5.297 8.075 28.494 1.00 97.50 292 TYR A CA 1
ATOM 2266 C C . TYR A 1 292 ? -4.455 8.189 29.778 1.00 97.50 292 TYR A C 1
ATOM 2268 O O . TYR A 1 292 ? -4.056 7.178 30.363 1.00 97.50 292 TYR A O 1
ATOM 2276 N N . GLN A 1 293 ? -4.220 9.415 30.252 1.00 97.00 293 GLN A N 1
ATOM 2277 C CA . GLN A 1 293 ? -3.422 9.652 31.452 1.00 97.00 293 GLN A CA 1
ATOM 2278 C C . GLN A 1 293 ? -4.120 9.145 32.724 1.00 97.00 293 GLN A C 1
ATOM 2280 O O . GLN A 1 293 ? -3.449 8.610 33.603 1.00 97.00 293 GLN A O 1
ATOM 2285 N N . GLY A 1 294 ? -5.448 9.246 32.816 1.00 96.19 294 GLY A N 1
ATOM 2286 C CA . GLY A 1 294 ? -6.243 8.702 33.918 1.00 96.19 294 GLY A CA 1
ATOM 2287 C C . GLY A 1 294 ? -6.158 7.177 34.012 1.00 96.19 294 GLY A C 1
ATOM 2288 O O . GLY A 1 294 ? -5.827 6.649 35.073 1.00 96.19 294 GLY A O 1
ATOM 2289 N N . LEU A 1 295 ? -6.318 6.465 32.887 1.00 96.44 295 LEU A N 1
ATOM 2290 C CA . LEU A 1 295 ? -6.091 5.012 32.817 1.00 96.44 295 LEU A CA 1
ATOM 2291 C C . LEU A 1 295 ? -4.683 4.633 33.301 1.00 96.44 295 LEU A C 1
ATOM 2293 O O . LEU A 1 295 ? -4.524 3.716 34.110 1.00 96.44 295 LEU A O 1
ATOM 2297 N N . LYS A 1 296 ? -3.665 5.368 32.840 1.00 95.94 296 LYS A N 1
ATOM 2298 C CA . LYS A 1 296 ? -2.263 5.158 33.221 1.00 95.94 296 LYS A CA 1
ATOM 2299 C C . LYS A 1 296 ? -2.019 5.416 34.713 1.00 95.94 296 LYS A C 1
ATOM 2301 O O . LYS A 1 296 ? -1.314 4.641 35.355 1.00 95.94 296 LYS A O 1
ATOM 2306 N N . ASN A 1 297 ? -2.637 6.455 35.277 1.00 95.44 297 ASN A N 1
ATOM 2307 C CA . ASN A 1 297 ? -2.574 6.782 36.705 1.00 95.44 297 ASN A CA 1
ATOM 2308 C C . ASN A 1 297 ? -3.242 5.699 37.572 1.00 95.44 297 ASN A C 1
ATOM 2310 O O . ASN A 1 297 ? -2.705 5.344 38.617 1.00 95.44 297 ASN A O 1
ATOM 2314 N N . CYS A 1 298 ? -4.347 5.107 37.106 1.00 95.12 298 CYS A N 1
ATOM 2315 C CA . CYS A 1 298 ? -4.999 3.944 37.725 1.00 95.12 298 CYS A CA 1
ATOM 2316 C C . CYS A 1 298 ? -4.273 2.603 37.460 1.00 95.12 298 CYS A C 1
ATOM 2318 O O . CYS A 1 298 ? -4.849 1.530 37.680 1.00 95.12 298 CYS A O 1
ATOM 2320 N N . GLY A 1 299 ? -3.032 2.641 36.958 1.00 95.12 299 GLY A N 1
ATOM 2321 C CA . GLY A 1 299 ? -2.182 1.469 36.745 1.00 95.12 299 GLY A CA 1
ATOM 2322 C C . GLY A 1 299 ? -2.652 0.524 35.636 1.00 95.12 299 GLY A C 1
ATOM 2323 O O . GLY A 1 299 ? -2.353 -0.668 35.701 1.00 95.12 299 GLY A O 1
ATOM 2324 N N . LYS A 1 300 ? -3.422 1.008 34.651 1.00 95.19 300 LYS A N 1
ATOM 2325 C CA . LYS A 1 300 ? -3.907 0.180 33.534 1.00 95.19 300 LYS A CA 1
ATOM 2326 C C . LYS A 1 300 ? -2.894 0.141 32.394 1.00 95.19 300 LYS A C 1
ATOM 2328 O O . LYS A 1 300 ? -2.196 1.119 32.134 1.00 95.19 300 LYS A O 1
ATOM 2333 N N . GLU A 1 301 ? -2.848 -0.987 31.690 1.00 92.75 301 GLU A N 1
ATOM 2334 C CA . GLU A 1 301 ? -2.110 -1.101 30.434 1.00 92.75 301 GLU A CA 1
ATOM 2335 C C . GLU A 1 301 ? -2.833 -0.279 29.363 1.00 92.75 301 GLU A C 1
ATOM 2337 O O . GLU A 1 301 ? -3.970 -0.588 28.991 1.00 92.75 301 GLU A O 1
ATOM 2342 N N . VAL A 1 302 ? -2.195 0.800 28.907 1.00 95.25 302 VAL A N 1
ATOM 2343 C CA . VAL A 1 302 ? -2.786 1.715 27.933 1.00 95.25 302 VAL A CA 1
ATOM 2344 C C . VAL A 1 302 ? -1.744 2.293 26.972 1.00 95.25 302 VAL A C 1
ATOM 2346 O O . VAL A 1 302 ? -0.705 2.804 27.396 1.00 95.25 302 VAL A O 1
ATOM 2349 N N . ASN A 1 303 ? -2.066 2.260 25.678 1.00 91.19 303 ASN A N 1
ATOM 2350 C CA . ASN A 1 303 ? -1.308 2.876 24.587 1.00 91.19 303 ASN A CA 1
ATOM 2351 C C . ASN A 1 303 ? -2.071 4.079 24.004 1.00 91.19 303 ASN A C 1
ATOM 2353 O O . ASN A 1 303 ? -3.304 4.109 24.024 1.00 91.19 303 ASN A O 1
ATOM 2357 N N . LEU A 1 304 ? -1.332 5.066 23.494 1.00 88.00 304 LEU A N 1
ATOM 2358 C CA . LEU A 1 304 ? -1.864 6.273 22.856 1.00 88.00 304 LEU A CA 1
ATOM 2359 C C . LEU A 1 304 ? -1.336 6.361 21.427 1.00 88.00 304 LEU A C 1
ATOM 2361 O O . LEU A 1 304 ? -0.133 6.236 21.217 1.00 88.00 304 LEU A O 1
ATOM 2365 N N . VAL A 1 305 ? -2.241 6.635 20.496 1.00 84.50 305 VAL A N 1
ATOM 2366 C CA . VAL A 1 305 ? -1.974 6.810 19.070 1.00 84.50 305 VAL A CA 1
ATOM 2367 C C . VAL A 1 305 ? -2.508 8.172 18.659 1.00 84.50 305 VAL A C 1
ATOM 2369 O O . VAL A 1 305 ? -3.679 8.482 18.896 1.00 84.50 305 VAL A O 1
ATOM 2372 N N . GLU A 1 306 ? -1.670 9.001 18.046 1.00 85.25 306 GLU A N 1
ATOM 2373 C CA . GLU A 1 306 ? -2.045 10.354 17.639 1.00 85.25 306 GLU A CA 1
ATOM 2374 C C . GLU A 1 306 ? -1.883 10.532 16.129 1.00 85.25 306 GLU A C 1
ATOM 2376 O O . GLU A 1 306 ? -0.819 10.279 15.575 1.00 85.25 306 GLU A O 1
ATOM 2381 N N . TYR A 1 307 ? -2.927 11.038 15.472 1.00 83.06 307 TYR A N 1
ATOM 2382 C CA . TYR A 1 307 ? -2.910 11.446 14.068 1.00 83.06 307 TYR A CA 1
ATOM 2383 C C . TYR A 1 307 ? -2.977 12.981 14.002 1.00 83.06 307 TYR A C 1
ATOM 2385 O O . TYR A 1 307 ? -4.081 13.543 14.003 1.00 83.06 307 TYR A O 1
ATOM 2393 N N . PRO A 1 308 ? -1.839 13.707 13.940 1.00 80.31 308 PRO A N 1
ATOM 2394 C CA . PRO A 1 308 ? -1.810 15.166 14.117 1.00 80.31 308 PRO A CA 1
ATOM 2395 C C . PRO A 1 308 ? -2.644 15.946 13.093 1.00 80.31 308 PRO A C 1
ATOM 2397 O O . PRO A 1 308 ? -3.073 17.066 13.355 1.00 80.31 308 PRO A O 1
ATOM 2400 N N . THR A 1 309 ? -2.900 15.350 11.928 1.00 82.06 309 THR A N 1
ATOM 2401 C CA . THR A 1 309 ? -3.655 15.956 10.823 1.00 82.06 309 THR A CA 1
ATOM 2402 C C . THR A 1 309 ? -5.097 15.453 10.694 1.00 82.06 309 THR A C 1
ATOM 2404 O O . THR A 1 309 ? -5.829 15.946 9.837 1.00 82.06 309 THR A O 1
ATOM 2407 N N . ALA A 1 310 ? -5.540 14.516 11.540 1.00 87.44 310 ALA A N 1
ATOM 2408 C CA . ALA A 1 310 ? -6.883 13.946 11.471 1.00 87.44 310 ALA A CA 1
ATOM 2409 C C . ALA A 1 310 ? -7.942 14.790 12.203 1.00 87.44 310 ALA A C 1
ATOM 2411 O O . ALA A 1 310 ? -7.711 15.311 13.296 1.00 87.44 310 ALA A O 1
ATOM 2412 N N . ILE A 1 311 ? -9.134 14.865 11.608 1.00 92.69 311 ILE A N 1
ATOM 2413 C CA . ILE A 1 311 ? -10.359 15.410 12.217 1.00 92.69 311 ILE A CA 1
ATOM 2414 C C . ILE A 1 311 ? -11.062 14.368 13.099 1.00 92.69 311 ILE A C 1
ATOM 2416 O O . ILE A 1 311 ? -10.745 13.180 13.033 1.00 92.69 311 ILE A O 1
ATOM 2420 N N . HIS A 1 312 ? -12.068 14.781 13.875 1.00 94.75 312 HIS A N 1
ATOM 2421 C CA . HIS A 1 312 ? -13.015 13.828 14.465 1.00 94.75 312 HIS A CA 1
ATOM 2422 C C . HIS A 1 312 ? -13.706 13.008 13.356 1.00 94.75 312 HIS A C 1
ATOM 2424 O O . HIS A 1 312 ? -14.085 13.573 12.330 1.00 94.75 312 HIS A O 1
ATOM 2430 N N . GLY A 1 313 ? -13.869 11.694 13.528 1.00 91.56 313 GLY A N 1
ATOM 2431 C CA . GLY A 1 313 ? -14.572 10.823 12.572 1.00 91.56 313 GLY A CA 1
ATOM 2432 C C . GLY A 1 313 ? -13.774 10.370 11.340 1.00 91.56 313 GLY A C 1
ATOM 2433 O O . GLY A 1 313 ? -14.359 9.776 10.440 1.00 91.56 313 GLY A O 1
ATOM 2434 N N . PHE A 1 314 ? -12.466 10.644 11.248 1.00 88.94 314 PHE A N 1
ATOM 2435 C CA . PHE A 1 314 ? -11.679 10.454 10.012 1.00 88.94 314 PHE A CA 1
ATOM 2436 C C . PHE A 1 314 ? -11.721 9.032 9.409 1.00 88.94 314 PHE A C 1
ATOM 2438 O O . PHE A 1 314 ? -11.732 8.885 8.190 1.00 88.94 314 PHE A O 1
ATOM 2445 N N . TYR A 1 315 ? -11.794 7.994 10.244 1.00 84.94 315 TYR A N 1
ATOM 2446 C CA . TYR A 1 315 ? -11.857 6.572 9.860 1.00 84.94 315 TYR A CA 1
ATOM 2447 C C . TYR A 1 315 ? -13.139 6.168 9.119 1.00 84.94 315 TYR A C 1
ATOM 2449 O O . TYR A 1 315 ? -13.159 5.148 8.425 1.00 84.94 315 TYR A O 1
ATOM 2457 N N . ALA A 1 316 ? -14.198 6.974 9.238 1.00 84.12 316 ALA A N 1
ATOM 2458 C CA . ALA A 1 316 ? -15.463 6.786 8.536 1.00 84.12 316 ALA A CA 1
ATOM 2459 C C . ALA A 1 316 ? -15.409 7.257 7.065 1.00 84.12 316 ALA A C 1
ATOM 2461 O O . ALA A 1 316 ? -16.373 7.071 6.324 1.00 84.12 316 ALA A O 1
ATOM 2462 N N . PHE A 1 317 ? -14.291 7.860 6.638 1.00 82.56 317 PHE A N 1
ATOM 2463 C CA . PHE A 1 317 ? -14.089 8.416 5.299 1.00 82.56 317 PHE A CA 1
ATOM 2464 C C . PHE A 1 317 ? -12.850 7.777 4.649 1.00 82.56 317 PHE A C 1
ATOM 2466 O O . PHE A 1 317 ? -11.725 8.167 4.971 1.00 82.56 317 PHE A O 1
ATOM 2473 N N . PRO A 1 318 ? -13.007 6.773 3.765 1.00 72.69 318 PRO A N 1
ATOM 2474 C CA . PRO A 1 318 ? -11.880 6.091 3.121 1.00 72.69 318 PRO A CA 1
ATOM 2475 C C . PRO A 1 318 ? -10.973 7.006 2.285 1.00 72.69 318 PRO A C 1
ATOM 2477 O O . PRO A 1 318 ? -9.828 6.653 2.031 1.00 72.69 318 PRO A O 1
ATOM 2480 N N . GLU A 1 319 ? -11.451 8.184 1.870 1.00 74.25 319 GLU A N 1
ATOM 2481 C CA . GLU A 1 319 ? -10.661 9.159 1.107 1.00 74.25 319 GLU A CA 1
ATOM 2482 C C . GLU A 1 319 ? -9.661 9.956 1.968 1.00 74.25 319 GLU A C 1
ATOM 2484 O O . GLU A 1 319 ? -8.830 10.682 1.424 1.00 74.25 319 GLU A O 1
ATOM 2489 N N . MET A 1 320 ? -9.739 9.860 3.300 1.00 73.12 320 MET A N 1
ATOM 2490 C CA . MET A 1 320 ? -8.767 10.469 4.214 1.00 73.12 320 MET A CA 1
ATOM 2491 C C . MET A 1 320 ? -7.547 9.540 4.355 1.00 73.12 320 MET A C 1
ATOM 2493 O O . MET A 1 320 ? -7.732 8.407 4.800 1.00 73.12 320 MET A O 1
ATOM 2497 N N . PRO A 1 321 ? -6.301 9.979 4.080 1.00 67.31 321 PRO A N 1
ATOM 2498 C CA . PRO A 1 321 ? -5.116 9.112 4.161 1.00 67.31 321 PRO A CA 1
ATOM 2499 C C . PRO A 1 321 ? -4.942 8.409 5.516 1.00 67.31 321 PRO A C 1
ATOM 2501 O O . PRO A 1 321 ? -4.566 7.243 5.583 1.00 67.31 321 PRO A O 1
ATOM 2504 N N . GLN A 1 322 ? -5.295 9.092 6.608 1.00 74.12 322 GLN A N 1
ATOM 2505 C CA . GLN A 1 322 ? -5.217 8.562 7.972 1.00 74.12 322 GLN A CA 1
ATOM 2506 C C . GLN A 1 322 ? -6.212 7.412 8.219 1.00 74.12 322 GLN A C 1
ATOM 2508 O O . GLN A 1 322 ? -6.020 6.619 9.134 1.00 74.12 322 GLN A O 1
ATOM 2513 N N . SER A 1 323 ? -7.272 7.298 7.412 1.00 74.31 323 SER A N 1
ATOM 2514 C CA . SER A 1 323 ? -8.334 6.296 7.569 1.00 74.31 323 SER A CA 1
ATOM 2515 C C . SER A 1 323 ? -7.822 4.861 7.420 1.00 74.31 323 SER A C 1
ATOM 2517 O O . SER A 1 323 ? -8.270 3.977 8.154 1.00 74.31 323 SER A O 1
ATOM 2519 N N . ALA A 1 324 ? -6.854 4.639 6.523 1.00 63.97 324 ALA A N 1
ATOM 2520 C CA . ALA A 1 324 ? -6.136 3.369 6.394 1.00 63.97 324 ALA A CA 1
ATOM 2521 C C . ALA A 1 324 ? -5.188 3.136 7.587 1.00 63.97 324 ALA A C 1
ATOM 2523 O O . ALA A 1 324 ? -5.199 2.065 8.192 1.00 63.97 324 ALA A O 1
ATOM 2524 N N . LEU A 1 325 ? -4.455 4.179 7.994 1.00 64.12 325 LEU A N 1
ATOM 2525 C CA . LEU A 1 325 ? -3.452 4.118 9.066 1.00 64.12 325 LEU A CA 1
ATOM 2526 C C . LEU A 1 325 ? -4.018 3.756 10.449 1.00 64.12 325 LEU A C 1
ATOM 2528 O O . LEU A 1 325 ? -3.252 3.320 11.304 1.00 64.12 325 LEU A O 1
ATOM 2532 N N . LEU A 1 326 ? -5.336 3.880 10.671 1.00 68.88 326 LEU A N 1
ATOM 2533 C CA . LEU A 1 326 ? -5.987 3.435 11.913 1.00 68.88 326 LEU A CA 1
ATOM 2534 C C . LEU A 1 326 ? -5.826 1.928 12.174 1.00 68.88 326 LEU A C 1
ATOM 2536 O O . LEU A 1 326 ? -5.831 1.499 13.324 1.00 68.88 326 LEU A O 1
ATOM 2540 N N . ILE A 1 327 ? -5.701 1.126 11.115 1.00 65.38 327 ILE A N 1
ATOM 2541 C CA . ILE A 1 327 ? -5.602 -0.337 11.204 1.00 65.38 327 ILE A CA 1
ATOM 2542 C C . ILE A 1 327 ? -4.170 -0.820 10.889 1.00 65.38 327 ILE A C 1
ATOM 2544 O O . ILE A 1 327 ? -3.802 -1.938 11.245 1.00 65.38 327 ILE A O 1
ATOM 2548 N N . THR A 1 328 ? -3.326 0.033 10.293 1.00 60.91 328 THR A N 1
ATOM 2549 C CA . THR A 1 328 ? -1.984 -0.329 9.799 1.00 60.91 328 THR A CA 1
ATOM 2550 C C . THR A 1 328 ? -0.826 0.395 10.502 1.00 60.91 328 THR A C 1
ATOM 2552 O O . THR A 1 328 ? 0.261 0.482 9.935 1.00 60.91 328 THR A O 1
ATOM 2555 N N . GLU A 1 329 ? -1.013 0.946 11.704 1.00 59.06 329 GLU A N 1
ATOM 2556 C CA . GLU A 1 329 ? 0.020 1.748 12.394 1.00 59.06 329 GLU A CA 1
ATOM 2557 C C . GLU A 1 329 ? 1.353 0.995 12.562 1.00 59.06 329 GLU A C 1
ATOM 2559 O O . GLU A 1 329 ? 2.420 1.537 12.281 1.00 59.06 329 GLU A O 1
ATOM 2564 N N . ASP A 1 330 ? 1.281 -0.283 12.931 1.00 69.00 330 ASP A N 1
ATOM 2565 C CA . ASP A 1 330 ? 2.439 -1.147 13.183 1.00 69.00 330 ASP A CA 1
ATOM 2566 C C . ASP A 1 330 ? 2.987 -1.816 11.898 1.00 69.00 330 ASP A C 1
ATOM 2568 O O . ASP A 1 330 ? 3.771 -2.765 11.958 1.00 69.00 330 ASP A O 1
ATOM 2572 N N . SER A 1 331 ? 2.523 -1.370 10.722 1.00 83.31 331 SER A N 1
ATOM 2573 C CA . SER A 1 331 ? 2.836 -1.973 9.421 1.00 83.31 331 SER A CA 1
ATOM 2574 C C . SER A 1 331 ? 4.081 -1.387 8.768 1.00 83.31 331 SER A C 1
ATOM 2576 O O . SER A 1 331 ? 4.368 -0.194 8.865 1.00 83.31 331 SER A O 1
ATOM 2578 N N . LEU A 1 332 ? 4.782 -2.249 8.037 1.00 91.88 332 LEU A N 1
ATOM 2579 C CA . LEU A 1 332 ? 5.985 -1.935 7.282 1.00 91.88 332 LEU A CA 1
ATOM 2580 C C . LEU A 1 332 ? 5.742 -2.073 5.774 1.00 91.88 332 LEU A C 1
ATOM 2582 O O . LEU A 1 332 ? 4.938 -2.893 5.321 1.00 91.88 332 LEU A O 1
ATOM 2586 N N . PHE A 1 333 ? 6.487 -1.295 4.997 1.00 95.56 333 PHE A N 1
ATOM 2587 C CA . PHE A 1 333 ? 6.439 -1.277 3.537 1.00 95.56 333 PHE A CA 1
ATOM 2588 C C . PHE A 1 333 ? 7.848 -1.513 2.997 1.00 95.56 333 PHE A C 1
ATOM 2590 O O . PHE A 1 333 ? 8.782 -0.824 3.400 1.00 95.56 333 PHE A O 1
ATOM 2597 N N . LEU A 1 334 ? 8.022 -2.490 2.107 1.00 98.00 334 LEU A N 1
ATOM 2598 C CA . LEU A 1 334 ? 9.334 -2.863 1.570 1.00 98.00 334 LEU A CA 1
ATOM 2599 C C . LEU A 1 334 ? 9.461 -2.418 0.109 1.00 98.00 334 LEU A C 1
ATOM 2601 O O . LEU A 1 334 ? 8.779 -2.937 -0.772 1.00 98.00 334 LEU A O 1
ATOM 2605 N N . GLY A 1 335 ? 10.349 -1.459 -0.139 1.00 98.19 335 GLY A N 1
ATOM 2606 C CA . GLY A 1 335 ? 10.738 -1.013 -1.474 1.00 98.19 335 GLY A CA 1
ATOM 2607 C C . GLY A 1 335 ? 12.073 -1.621 -1.898 1.00 98.19 335 GLY A C 1
ATOM 2608 O O . GLY A 1 335 ? 13.028 -1.628 -1.121 1.00 98.19 335 GLY A O 1
ATOM 2609 N N . PHE A 1 336 ? 12.160 -2.094 -3.137 1.00 98.56 336 PHE A N 1
ATOM 2610 C CA . PHE A 1 336 ? 13.404 -2.560 -3.758 1.00 98.56 336 PHE A CA 1
ATOM 2611 C C . PHE A 1 336 ? 13.876 -1.635 -4.886 1.00 98.56 336 PHE A C 1
ATOM 2613 O O . PHE A 1 336 ? 13.071 -0.932 -5.487 1.00 98.56 336 PHE A O 1
ATOM 2620 N N . ASP A 1 337 ? 15.170 -1.687 -5.209 1.00 98.19 337 ASP A N 1
ATOM 2621 C CA . ASP A 1 337 ? 15.758 -1.057 -6.400 1.00 98.19 337 ASP A CA 1
ATOM 2622 C C . ASP A 1 337 ? 16.751 -2.016 -7.075 1.00 98.19 337 ASP A C 1
ATOM 2624 O O . ASP A 1 337 ? 17.880 -2.173 -6.604 1.00 98.19 337 ASP A O 1
ATOM 2628 N N . ASN A 1 338 ? 16.330 -2.689 -8.154 1.00 97.94 338 ASN A N 1
ATOM 2629 C CA . ASN A 1 338 ? 17.182 -3.586 -8.945 1.00 97.94 338 ASN A CA 1
ATOM 2630 C C . ASN A 1 338 ? 17.878 -2.824 -10.085 1.00 97.94 338 ASN A C 1
ATOM 2632 O O . ASN A 1 338 ? 17.475 -2.881 -11.252 1.00 97.94 338 ASN A O 1
ATOM 2636 N N . SER A 1 339 ? 18.917 -2.079 -9.718 1.00 94.44 339 SER A N 1
ATOM 2637 C CA . SER A 1 339 ? 19.714 -1.257 -10.629 1.00 94.44 339 SER A CA 1
ATOM 2638 C C . SER A 1 339 ? 20.749 -2.093 -11.406 1.00 94.44 339 SER A C 1
ATOM 2640 O O . SER A 1 339 ? 20.845 -3.310 -11.261 1.00 94.44 339 SER A O 1
ATOM 2642 N N . THR A 1 340 ? 21.560 -1.449 -12.249 1.00 92.75 340 THR A N 1
ATOM 2643 C CA . THR A 1 340 ? 22.580 -2.118 -13.078 1.00 92.75 340 THR A CA 1
ATOM 2644 C C . THR A 1 340 ? 23.715 -2.746 -12.260 1.00 92.75 340 THR A C 1
ATOM 2646 O O . THR A 1 340 ? 24.192 -3.816 -12.622 1.00 92.75 340 THR A O 1
ATOM 2649 N N . GLN A 1 341 ? 24.142 -2.107 -11.165 1.00 95.44 341 GLN A N 1
ATOM 2650 C CA . GLN A 1 341 ? 25.323 -2.510 -10.375 1.00 95.44 341 GLN A CA 1
ATOM 2651 C C . GLN A 1 341 ? 24.985 -3.184 -9.034 1.00 95.44 341 GLN A C 1
ATOM 2653 O O . GLN A 1 341 ? 25.862 -3.770 -8.395 1.00 95.44 341 GLN A O 1
ATOM 2658 N N . SER A 1 342 ? 23.737 -3.072 -8.580 1.00 97.75 342 SER A N 1
ATOM 2659 C CA . SER A 1 342 ? 23.322 -3.500 -7.245 1.00 97.75 342 SER A CA 1
ATOM 2660 C C . SER A 1 342 ? 21.814 -3.695 -7.138 1.00 97.75 342 SER A C 1
ATOM 2662 O O . SER A 1 342 ? 21.061 -2.931 -7.745 1.00 97.75 342 SER A O 1
ATOM 2664 N N . LEU A 1 343 ? 21.393 -4.591 -6.247 1.00 98.62 343 LEU A N 1
ATOM 2665 C CA . LEU A 1 343 ? 20.036 -4.623 -5.702 1.00 98.62 343 LEU A CA 1
ATOM 2666 C C . LEU A 1 343 ? 20.029 -3.927 -4.336 1.00 98.62 343 LEU A C 1
ATOM 2668 O O . LEU A 1 343 ? 20.840 -4.267 -3.476 1.00 98.62 343 LEU A O 1
ATOM 2672 N N . LYS A 1 344 ? 19.115 -2.982 -4.114 1.00 98.44 344 LYS A N 1
ATOM 2673 C CA . LYS A 1 344 ? 18.889 -2.348 -2.801 1.00 98.44 344 LYS A CA 1
ATOM 2674 C C . LYS A 1 344 ? 17.519 -2.718 -2.256 1.00 98.44 344 LYS A C 1
ATOM 2676 O O . LYS A 1 344 ? 16.605 -3.013 -3.024 1.00 98.44 344 LYS A O 1
ATOM 2681 N N . ALA A 1 345 ? 17.380 -2.639 -0.941 1.00 98.38 345 ALA A N 1
ATOM 2682 C CA . ALA A 1 345 ? 16.116 -2.761 -0.234 1.00 98.38 345 ALA A CA 1
ATOM 2683 C C . ALA A 1 345 ? 16.013 -1.657 0.821 1.00 98.38 345 ALA A C 1
ATOM 2685 O O . ALA A 1 345 ? 16.995 -1.368 1.503 1.00 98.38 345 ALA A O 1
ATOM 2686 N N . THR A 1 346 ? 14.828 -1.076 0.973 1.00 97.75 346 THR A N 1
ATOM 2687 C CA . THR A 1 346 ? 14.502 -0.045 1.961 1.00 97.75 346 THR A CA 1
ATOM 2688 C C . THR A 1 346 ? 13.150 -0.367 2.577 1.00 97.75 346 THR A C 1
ATOM 2690 O O . THR A 1 346 ? 12.167 -0.562 1.867 1.00 97.75 346 THR A O 1
ATOM 2693 N N . VAL A 1 347 ? 13.102 -0.411 3.904 1.00 96.88 347 VAL A N 1
ATOM 2694 C CA . VAL A 1 347 ? 11.883 -0.626 4.681 1.00 96.88 347 VAL A CA 1
ATOM 2695 C C . VAL A 1 347 ? 11.421 0.705 5.250 1.00 96.88 347 VAL A C 1
ATOM 2697 O O . VAL A 1 347 ? 12.203 1.392 5.911 1.00 96.88 347 VAL A O 1
ATOM 2700 N N . LEU A 1 348 ? 10.153 1.034 5.031 1.00 92.94 348 LEU A N 1
ATOM 2701 C CA . LEU A 1 348 ? 9.481 2.196 5.600 1.00 92.94 348 LEU A CA 1
ATOM 2702 C C . LEU A 1 348 ? 8.477 1.777 6.680 1.00 92.94 348 LEU A C 1
ATOM 2704 O O . LEU A 1 348 ? 7.880 0.704 6.581 1.00 92.94 348 LEU A O 1
ATOM 2708 N N . ASP A 1 349 ? 8.275 2.632 7.682 1.00 86.19 349 ASP A N 1
ATOM 2709 C CA . ASP A 1 349 ? 7.131 2.544 8.596 1.00 86.19 349 ASP A CA 1
ATOM 2710 C C . ASP A 1 349 ? 5.863 3.180 7.986 1.00 86.19 349 ASP A C 1
ATOM 2712 O O . ASP A 1 349 ? 5.877 3.748 6.889 1.00 86.19 349 ASP A O 1
ATOM 2716 N N . SER A 1 350 ? 4.749 3.111 8.717 1.00 79.56 350 SER A N 1
ATOM 2717 C CA . SER A 1 350 ? 3.468 3.734 8.355 1.00 79.56 350 SER A CA 1
ATOM 2718 C C . SER A 1 350 ? 3.498 5.273 8.282 1.00 79.56 350 SER A C 1
ATOM 2720 O O . SER A 1 350 ? 2.569 5.878 7.745 1.00 79.56 350 SER A O 1
ATOM 2722 N N . ASN A 1 351 ? 4.575 5.906 8.761 1.00 74.25 351 ASN A N 1
ATOM 2723 C CA . ASN A 1 351 ? 4.836 7.345 8.693 1.00 74.25 351 ASN A CA 1
ATOM 2724 C C . ASN A 1 351 ? 5.837 7.713 7.576 1.00 74.25 351 ASN A C 1
ATOM 2726 O O . ASN A 1 351 ? 6.235 8.873 7.473 1.00 74.25 351 ASN A O 1
ATOM 2730 N N . LEU A 1 352 ? 6.222 6.746 6.730 1.00 82.44 352 LEU A N 1
ATOM 2731 C CA . LEU A 1 352 ? 7.204 6.863 5.644 1.00 82.44 352 LEU A CA 1
ATOM 2732 C C . LEU A 1 352 ? 8.655 7.126 6.101 1.00 82.44 352 LEU A C 1
ATOM 2734 O O . LEU A 1 352 ? 9.495 7.532 5.295 1.00 82.44 352 LEU A O 1
ATOM 2738 N N . ASN A 1 353 ? 8.992 6.855 7.366 1.00 84.06 353 ASN A N 1
ATOM 2739 C CA . ASN A 1 353 ? 10.374 6.896 7.845 1.00 84.06 353 ASN A CA 1
ATOM 2740 C C . ASN A 1 353 ? 11.125 5.627 7.437 1.00 84.06 353 ASN A C 1
ATOM 2742 O O . ASN A 1 353 ? 10.595 4.524 7.555 1.00 84.06 353 ASN A O 1
ATOM 2746 N N . ILE A 1 354 ? 12.397 5.759 7.051 1.00 89.56 354 ILE A N 1
ATOM 2747 C CA . ILE A 1 354 ? 13.269 4.604 6.801 1.00 89.56 354 ILE A CA 1
ATOM 2748 C C . ILE A 1 354 ? 13.586 3.901 8.127 1.00 89.56 354 ILE A C 1
ATOM 2750 O O . ILE A 1 354 ? 14.288 4.446 8.978 1.00 89.56 354 ILE A O 1
ATOM 2754 N N . VAL A 1 355 ? 13.105 2.666 8.267 1.00 90.62 355 VAL A N 1
ATOM 2755 C CA . VAL A 1 355 ? 13.386 1.768 9.397 1.00 90.62 355 VAL A CA 1
ATOM 2756 C C . VAL A 1 355 ? 14.737 1.081 9.208 1.00 90.62 355 VAL A C 1
ATOM 2758 O O . VAL A 1 355 ? 15.535 0.985 10.138 1.00 90.62 355 VAL A O 1
ATOM 2761 N N . THR A 1 356 ? 15.008 0.590 7.996 1.00 94.38 356 THR A N 1
ATOM 2762 C CA . THR A 1 356 ? 16.285 -0.037 7.634 1.00 94.38 356 THR A CA 1
ATOM 2763 C C . THR A 1 356 ? 16.464 -0.070 6.115 1.00 94.38 356 THR A C 1
ATOM 2765 O O . THR A 1 356 ? 15.480 -0.072 5.377 1.00 94.38 356 THR A O 1
ATOM 2768 N N . SER A 1 357 ? 17.713 -0.132 5.654 1.00 95.81 357 SER A N 1
ATOM 2769 C CA . SER A 1 357 ? 18.065 -0.359 4.250 1.00 95.81 357 SER A CA 1
ATOM 2770 C C . SER A 1 357 ? 19.294 -1.262 4.151 1.00 95.81 357 SER A C 1
ATOM 2772 O O . SER A 1 357 ? 20.171 -1.210 5.013 1.00 95.81 357 SER A O 1
ATOM 2774 N N . ASP A 1 358 ? 19.382 -2.046 3.078 1.00 97.75 358 ASP A N 1
ATOM 2775 C CA . ASP A 1 358 ? 20.537 -2.890 2.739 1.00 97.75 358 ASP A CA 1
ATOM 2776 C C . ASP A 1 358 ? 20.825 -2.801 1.225 1.00 97.75 358 ASP A C 1
ATOM 2778 O O . ASP A 1 358 ? 20.014 -2.287 0.445 1.00 97.75 358 ASP A O 1
ATOM 2782 N N . ILE A 1 359 ? 21.995 -3.276 0.803 1.00 97.75 359 ILE A N 1
ATOM 2783 C CA . ILE A 1 359 ? 22.464 -3.259 -0.584 1.00 97.75 359 ILE A CA 1
ATOM 2784 C C . ILE A 1 359 ? 23.333 -4.486 -0.868 1.00 97.75 359 ILE A C 1
ATOM 2786 O O . ILE A 1 359 ? 24.240 -4.811 -0.105 1.00 97.75 359 ILE A O 1
ATOM 2790 N N . VAL A 1 360 ? 23.085 -5.132 -2.005 1.00 98.50 360 VAL A N 1
ATOM 2791 C CA . VAL A 1 360 ? 23.930 -6.183 -2.579 1.00 98.50 360 VAL A CA 1
ATOM 2792 C C . VAL A 1 360 ? 24.557 -5.649 -3.863 1.00 98.50 360 VAL A C 1
ATOM 2794 O O . VAL A 1 360 ? 23.869 -5.455 -4.864 1.00 98.50 360 VAL A O 1
ATOM 2797 N N . ASN A 1 361 ? 25.864 -5.407 -3.831 1.00 98.31 361 ASN A N 1
ATOM 2798 C CA . ASN A 1 361 ? 26.672 -4.927 -4.950 1.00 98.31 361 ASN A CA 1
ATOM 2799 C C . ASN A 1 361 ? 27.185 -6.122 -5.764 1.00 98.31 361 ASN A C 1
ATOM 2801 O O . ASN A 1 361 ? 27.943 -6.949 -5.250 1.00 98.31 361 ASN A O 1
ATOM 2805 N N . PHE A 1 362 ? 26.788 -6.219 -7.032 1.00 98.31 362 PHE A N 1
ATOM 2806 C CA . PHE A 1 362 ? 26.920 -7.455 -7.808 1.00 98.31 362 PHE A CA 1
ATOM 2807 C C . PHE A 1 362 ? 28.374 -7.926 -7.968 1.00 98.31 362 PHE A C 1
ATOM 2809 O O . PHE A 1 362 ? 28.682 -9.067 -7.636 1.00 98.31 362 PHE A O 1
ATOM 2816 N N . ASP A 1 363 ? 29.286 -7.049 -8.393 1.00 97.56 363 ASP A N 1
ATOM 2817 C CA . ASP A 1 363 ? 30.680 -7.430 -8.669 1.00 97.56 363 ASP A CA 1
ATOM 2818 C C . ASP A 1 363 ? 31.447 -7.895 -7.419 1.00 97.56 363 ASP A C 1
ATOM 2820 O O . ASP A 1 363 ? 32.261 -8.815 -7.493 1.00 97.56 363 ASP A O 1
ATOM 2824 N N . SER A 1 364 ? 31.225 -7.244 -6.272 1.00 97.44 364 SER A N 1
ATOM 2825 C CA . SER A 1 364 ? 31.965 -7.526 -5.035 1.00 97.44 364 SER A CA 1
ATOM 2826 C C . SER A 1 364 ? 31.362 -8.657 -4.208 1.00 97.44 364 SER A C 1
ATOM 2828 O O . SER A 1 364 ? 32.081 -9.294 -3.441 1.00 97.44 364 SER A O 1
ATOM 2830 N N . GLU A 1 365 ? 30.054 -8.890 -4.328 1.00 97.88 365 GLU A N 1
ATOM 2831 C CA . GLU A 1 365 ? 29.315 -9.815 -3.461 1.00 97.88 365 GLU A CA 1
ATOM 2832 C C . GLU A 1 365 ? 28.864 -11.081 -4.195 1.00 97.88 365 GLU A C 1
ATOM 2834 O O . GLU A 1 365 ? 28.708 -12.119 -3.555 1.00 97.88 365 GLU A O 1
ATOM 2839 N N . LEU A 1 366 ? 28.749 -11.029 -5.528 1.00 98.19 366 LEU A N 1
ATOM 2840 C CA . LEU A 1 366 ? 28.461 -12.167 -6.406 1.00 98.19 366 LEU A CA 1
ATOM 2841 C C . LEU A 1 366 ? 29.578 -12.371 -7.471 1.00 98.19 366 LEU A C 1
ATOM 2843 O O . LEU A 1 366 ? 29.290 -12.535 -8.663 1.00 98.19 366 LEU A O 1
ATOM 2847 N N . PRO A 1 367 ? 30.878 -12.374 -7.092 1.00 97.94 367 PRO A N 1
ATOM 2848 C CA . PRO A 1 367 ? 32.005 -12.334 -8.035 1.00 97.94 367 PRO A CA 1
ATOM 2849 C C . PRO A 1 367 ? 32.116 -13.571 -8.942 1.00 97.94 367 PRO A C 1
ATOM 2851 O O . PRO A 1 367 ? 32.835 -13.546 -9.943 1.00 97.94 367 PRO A O 1
ATOM 2854 N N . HIS A 1 368 ? 31.414 -14.667 -8.632 1.00 97.62 368 HIS A N 1
ATOM 2855 C CA . HIS A 1 368 ? 31.341 -15.865 -9.476 1.00 97.62 368 HIS A CA 1
ATOM 2856 C C . HIS A 1 368 ? 30.655 -15.619 -10.822 1.00 97.62 368 HIS A C 1
ATOM 2858 O O . HIS A 1 368 ? 30.984 -16.321 -11.782 1.00 97.62 368 HIS A O 1
ATOM 2864 N N . TYR A 1 369 ? 29.795 -14.598 -10.932 1.00 97.31 369 TYR A N 1
ATOM 2865 C CA . TYR A 1 369 ? 29.275 -14.144 -12.225 1.00 97.31 369 TYR A CA 1
ATOM 2866 C C . TYR A 1 369 ? 30.325 -13.416 -13.070 1.00 97.31 369 TYR A C 1
ATOM 2868 O O . TYR A 1 369 ? 30.145 -13.339 -14.277 1.00 97.31 369 TYR A O 1
ATOM 2876 N N . LYS A 1 370 ? 31.446 -12.949 -12.493 1.00 96.88 370 LYS A N 1
ATOM 2877 C CA . LYS A 1 370 ? 32.561 -12.285 -13.208 1.00 96.88 370 LYS A CA 1
ATOM 2878 C C . LYS A 1 370 ? 32.143 -11.043 -14.009 1.00 96.88 370 LYS A C 1
ATOM 2880 O O . LYS A 1 370 ? 32.741 -10.737 -15.043 1.00 96.88 370 LYS A O 1
ATOM 2885 N N . THR A 1 371 ? 31.106 -10.349 -13.556 1.00 96.88 371 THR A N 1
ATOM 2886 C CA . THR A 1 371 ? 30.670 -9.079 -14.136 1.00 96.88 371 THR A CA 1
ATOM 2887 C C . THR A 1 371 ? 31.697 -7.973 -13.904 1.00 96.88 371 THR A C 1
ATOM 2889 O O . THR A 1 371 ? 32.584 -8.083 -13.055 1.00 96.88 371 THR A O 1
ATOM 2892 N N . LYS A 1 372 ? 31.574 -6.892 -14.678 1.00 94.88 372 LYS A N 1
ATOM 2893 C CA . LYS A 1 372 ? 32.211 -5.612 -14.374 1.00 94.88 372 LYS A CA 1
ATOM 2894 C C . LYS A 1 372 ? 31.184 -4.500 -14.529 1.00 94.88 372 LYS A C 1
ATOM 2896 O O . LYS A 1 372 ? 30.630 -4.328 -15.613 1.00 94.88 372 LYS A O 1
ATOM 2901 N N . ASP A 1 373 ? 30.971 -3.734 -13.473 1.00 91.62 373 ASP A N 1
ATOM 2902 C CA . ASP A 1 373 ? 29.861 -2.803 -13.297 1.00 91.62 373 ASP A CA 1
ATOM 2903 C C . ASP A 1 373 ? 28.490 -3.515 -13.388 1.00 91.62 373 ASP A C 1
ATOM 2905 O O . ASP A 1 373 ? 27.536 -2.949 -13.918 1.00 91.62 373 ASP A O 1
ATOM 2909 N N . GLY A 1 374 ? 28.396 -4.771 -12.923 1.00 93.56 374 GLY A N 1
ATOM 2910 C CA . GLY A 1 374 ? 27.178 -5.598 -12.969 1.00 93.56 374 GLY A CA 1
ATOM 2911 C C . GLY A 1 374 ? 26.829 -6.194 -14.342 1.00 93.56 374 GLY A C 1
ATOM 2912 O O . GLY A 1 374 ? 25.755 -6.777 -14.521 1.00 93.56 374 GLY A O 1
ATOM 2913 N N . VAL A 1 375 ? 27.718 -6.057 -15.334 1.00 95.56 375 VAL A N 1
ATOM 2914 C CA . VAL A 1 375 ? 27.435 -6.422 -16.732 1.00 95.56 375 VAL A CA 1
ATOM 2915 C C . VAL A 1 375 ? 28.583 -7.168 -17.411 1.00 95.56 375 VAL A C 1
ATOM 2917 O O . VAL A 1 375 ? 29.748 -7.075 -17.012 1.00 95.56 375 VAL A O 1
ATOM 2920 N N . PHE A 1 376 ? 28.252 -7.867 -18.493 1.00 95.81 376 PHE A N 1
ATOM 2921 C CA . PHE A 1 376 ? 29.182 -8.311 -19.523 1.00 95.81 376 PHE A CA 1
ATOM 2922 C C . PHE A 1 376 ? 29.135 -7.355 -20.712 1.00 95.81 376 PHE A C 1
ATOM 2924 O O . PHE A 1 376 ? 28.065 -6.930 -21.144 1.00 95.81 376 PHE A O 1
ATOM 2931 N N . ARG A 1 377 ? 30.311 -7.053 -21.262 1.00 91.12 377 ARG A N 1
ATOM 2932 C CA . ARG A 1 377 ? 30.483 -6.301 -22.509 1.00 91.12 377 ARG A CA 1
ATOM 2933 C C . ARG A 1 377 ? 31.175 -7.235 -23.486 1.00 91.12 377 ARG A C 1
ATOM 2935 O O . ARG A 1 377 ? 32.275 -7.699 -23.189 1.00 91.12 377 ARG A O 1
ATOM 2942 N N . ASP A 1 378 ? 30.510 -7.563 -24.583 1.00 84.56 378 ASP A N 1
ATOM 2943 C CA . ASP A 1 378 ? 30.991 -8.565 -25.530 1.00 84.56 378 ASP A CA 1
ATOM 2944 C C . ASP A 1 378 ? 31.977 -7.920 -26.521 1.00 84.56 378 ASP A C 1
ATOM 2946 O O . ASP A 1 378 ? 31.565 -7.091 -27.329 1.00 84.56 378 ASP A O 1
ATOM 2950 N N . PRO A 1 379 ? 33.279 -8.260 -26.502 1.00 83.38 379 PRO A N 1
ATOM 2951 C CA . PRO A 1 379 ? 34.247 -7.648 -27.410 1.00 83.38 379 PRO A CA 1
ATOM 2952 C C . PRO A 1 379 ? 34.117 -8.155 -28.857 1.00 83.38 379 PRO A C 1
ATOM 2954 O O . PRO A 1 379 ? 34.819 -7.654 -29.732 1.00 83.38 379 PRO A O 1
ATOM 2957 N N . SER A 1 380 ? 33.281 -9.171 -29.112 1.00 86.69 380 SER A N 1
ATOM 2958 C CA . SER A 1 380 ? 33.083 -9.765 -30.439 1.00 86.69 380 SER A CA 1
ATOM 2959 C C . SER A 1 380 ? 31.850 -9.237 -31.179 1.00 86.69 380 SER A C 1
ATOM 2961 O O . SER A 1 380 ? 31.756 -9.407 -32.395 1.00 86.69 380 SER A O 1
ATOM 2963 N N . ILE A 1 381 ? 30.927 -8.575 -30.472 1.00 84.69 381 ILE A N 1
ATOM 2964 C CA . ILE A 1 381 ? 29.699 -7.998 -31.031 1.00 84.69 381 ILE A CA 1
ATOM 2965 C C . ILE A 1 381 ? 29.596 -6.548 -30.558 1.00 84.69 381 ILE A C 1
ATOM 2967 O O . ILE A 1 381 ? 29.318 -6.289 -29.389 1.00 84.69 381 ILE A O 1
ATOM 2971 N N . ASP A 1 382 ? 29.803 -5.608 -31.480 1.00 80.19 382 ASP A N 1
ATOM 2972 C CA . ASP A 1 382 ? 29.771 -4.177 -31.172 1.00 80.19 382 ASP A CA 1
ATOM 2973 C C . ASP A 1 382 ? 28.437 -3.758 -30.526 1.00 80.19 382 ASP A C 1
ATOM 2975 O O . ASP A 1 382 ? 27.362 -4.236 -30.898 1.00 80.19 382 ASP A O 1
ATOM 2979 N N . GLY A 1 383 ? 28.524 -2.905 -29.506 1.00 78.88 383 GLY A N 1
ATOM 2980 C CA . GLY A 1 383 ? 27.388 -2.454 -28.700 1.00 78.88 383 GLY A CA 1
ATOM 2981 C C . GLY A 1 383 ? 26.689 -3.509 -27.827 1.00 78.88 383 GLY A C 1
ATOM 2982 O O . GLY A 1 383 ? 25.737 -3.150 -27.136 1.00 78.88 383 GLY A O 1
ATOM 2983 N N . ARG A 1 384 ? 27.090 -4.793 -27.828 1.00 91.50 384 ARG A N 1
ATOM 2984 C CA . ARG A 1 384 ? 26.375 -5.832 -27.062 1.00 91.50 384 ARG A CA 1
ATOM 2985 C C . ARG A 1 384 ? 26.731 -5.794 -25.574 1.00 91.50 384 ARG A C 1
ATOM 2987 O O . ARG A 1 384 ? 27.873 -6.067 -25.191 1.00 91.50 384 ARG A O 1
ATOM 2994 N N . ILE A 1 385 ? 25.732 -5.529 -24.728 1.00 91.69 385 ILE A N 1
ATOM 2995 C CA . ILE A 1 385 ? 25.893 -5.428 -23.269 1.00 91.69 385 ILE A CA 1
ATOM 2996 C C . ILE A 1 385 ? 24.729 -6.126 -22.554 1.00 91.69 385 ILE A C 1
ATOM 2998 O O . ILE A 1 385 ? 23.560 -5.818 -22.776 1.00 91.69 385 ILE A O 1
ATOM 3002 N N . VAL A 1 386 ? 25.054 -7.076 -21.676 1.00 97.12 386 VAL A N 1
ATOM 3003 C CA . VAL A 1 386 ? 24.081 -7.976 -21.028 1.00 97.12 386 VAL A CA 1
ATOM 3004 C C . VAL A 1 386 ? 24.397 -8.185 -19.545 1.00 97.12 386 VAL A C 1
ATOM 3006 O O . VAL A 1 386 ? 25.544 -8.032 -19.130 1.00 97.12 386 VAL A O 1
ATOM 3009 N N . SER A 1 387 ? 23.410 -8.601 -18.752 1.00 98.19 387 SER A N 1
ATOM 3010 C CA . SER A 1 387 ? 23.605 -9.080 -17.371 1.00 98.19 387 SER A CA 1
ATOM 3011 C C . SER A 1 387 ? 23.147 -10.540 -17.226 1.00 98.19 387 SER A C 1
ATOM 3013 O O . SER A 1 387 ? 22.180 -10.939 -17.883 1.00 98.19 387 SER A O 1
ATOM 3015 N N . PRO A 1 388 ? 23.780 -11.356 -16.361 1.00 98.19 388 PRO A N 1
ATOM 3016 C CA . PRO A 1 388 ? 23.297 -12.703 -16.062 1.00 98.19 388 PRO A CA 1
ATOM 3017 C C . PRO A 1 388 ? 21.968 -12.654 -15.298 1.00 98.19 388 PRO A C 1
ATOM 3019 O O . PRO A 1 388 ? 21.903 -12.086 -14.211 1.00 98.19 388 PRO A O 1
ATOM 3022 N N . THR A 1 389 ? 20.918 -13.298 -15.808 1.00 97.94 389 THR A N 1
ATOM 3023 C CA . THR A 1 389 ? 19.571 -13.238 -15.202 1.00 97.94 389 THR A CA 1
ATOM 3024 C C . THR A 1 389 ? 19.544 -13.783 -13.767 1.00 97.94 389 THR A C 1
ATOM 3026 O O . THR A 1 389 ? 18.897 -13.221 -12.885 1.00 97.94 389 THR A O 1
ATOM 3029 N N . LEU A 1 390 ? 20.294 -14.862 -13.506 1.00 98.31 390 LEU A N 1
ATOM 3030 C CA . LEU A 1 390 ? 20.372 -15.507 -12.187 1.00 98.31 390 LEU A CA 1
ATOM 3031 C C . LEU A 1 390 ? 21.071 -14.647 -11.123 1.00 98.31 390 LEU A C 1
ATOM 3033 O O . LEU A 1 390 ? 20.818 -14.837 -9.938 1.00 98.31 390 LEU A O 1
ATOM 3037 N N . MET A 1 391 ? 21.881 -13.664 -11.523 1.00 98.69 391 MET A N 1
ATOM 3038 C CA . MET A 1 391 ? 22.543 -12.747 -10.593 1.00 98.69 391 MET A CA 1
ATOM 3039 C C . MET A 1 391 ? 21.525 -11.896 -9.823 1.00 98.69 391 MET A C 1
ATOM 3041 O O . MET A 1 391 ? 21.679 -11.692 -8.622 1.00 98.69 391 MET A O 1
ATOM 3045 N N . TRP A 1 392 ? 20.444 -11.460 -10.481 1.00 98.69 392 TRP A N 1
ATOM 3046 C CA . TRP A 1 392 ? 19.344 -10.735 -9.832 1.00 98.69 392 TRP A CA 1
ATOM 3047 C C . TRP A 1 392 ? 18.535 -11.634 -8.884 1.00 98.69 392 TRP A C 1
ATOM 3049 O O . TRP A 1 392 ? 18.139 -11.194 -7.806 1.00 98.69 392 TRP A O 1
ATOM 3059 N N . VAL A 1 393 ? 18.346 -12.910 -9.249 1.00 98.62 393 VAL A N 1
ATOM 3060 C CA . VAL A 1 393 ? 17.693 -13.925 -8.400 1.00 98.62 393 VAL A CA 1
ATOM 3061 C C . VAL A 1 393 ? 18.498 -14.160 -7.117 1.00 98.62 393 VAL A C 1
ATOM 3063 O O . VAL A 1 393 ? 17.949 -14.134 -6.017 1.00 98.62 393 VAL A O 1
ATOM 3066 N N . GLU A 1 394 ? 19.809 -14.358 -7.251 1.00 98.56 394 GLU A N 1
ATOM 3067 C CA . GLU A 1 394 ? 20.708 -14.612 -6.124 1.00 98.56 394 GLU A CA 1
ATOM 3068 C C . GLU A 1 394 ? 20.877 -13.373 -5.228 1.00 98.56 394 GLU A C 1
ATOM 3070 O O . GLU A 1 394 ? 20.897 -13.493 -4.002 1.00 98.56 394 GLU A O 1
ATOM 3075 N N . ALA A 1 395 ? 20.904 -12.172 -5.818 1.00 98.69 395 ALA A N 1
ATOM 3076 C CA . ALA A 1 395 ? 20.894 -10.920 -5.067 1.00 98.69 395 ALA A CA 1
ATOM 3077 C C . ALA A 1 395 ? 19.630 -10.770 -4.201 1.00 98.69 395 ALA A C 1
ATOM 3079 O O . ALA A 1 395 ? 19.735 -10.323 -3.056 1.00 98.69 395 ALA A O 1
ATOM 3080 N N . LEU A 1 396 ? 18.455 -11.171 -4.711 1.00 98.62 396 LEU A N 1
ATOM 3081 C CA . LEU A 1 396 ? 17.190 -11.125 -3.969 1.00 98.62 396 LEU A CA 1
ATOM 3082 C C . LEU A 1 396 ? 17.200 -12.066 -2.755 1.00 98.62 396 LEU A C 1
ATOM 3084 O O . LEU A 1 396 ? 16.843 -11.649 -1.653 1.00 98.62 396 LEU A O 1
ATOM 3088 N N . ASP A 1 397 ? 17.667 -13.307 -2.922 1.00 97.31 397 ASP A N 1
ATOM 3089 C CA . ASP A 1 397 ? 17.861 -14.226 -1.793 1.00 97.31 397 ASP A CA 1
ATOM 3090 C C . ASP A 1 397 ? 18.852 -13.657 -0.763 1.00 97.31 397 ASP A C 1
ATOM 3092 O O . ASP A 1 397 ? 18.616 -13.762 0.443 1.00 97.31 397 ASP A O 1
ATOM 3096 N N . LEU A 1 398 ? 19.964 -13.060 -1.212 1.00 98.19 398 LEU A N 1
ATOM 3097 C CA . LEU A 1 398 ? 21.007 -12.542 -0.325 1.00 98.19 398 LEU A CA 1
ATOM 3098 C C . LEU A 1 398 ? 20.529 -11.333 0.493 1.00 98.19 398 LEU A C 1
ATOM 3100 O O . LEU A 1 398 ? 20.774 -11.286 1.701 1.00 98.19 398 LEU A O 1
ATOM 3104 N N . ILE A 1 399 ? 19.824 -10.381 -0.126 1.00 98.25 399 ILE A N 1
ATOM 3105 C CA . ILE A 1 399 ? 19.350 -9.177 0.570 1.00 98.25 399 ILE A CA 1
ATOM 3106 C C . ILE A 1 399 ? 18.225 -9.498 1.564 1.00 98.25 399 ILE A C 1
ATOM 3108 O O . ILE A 1 399 ? 18.255 -9.022 2.700 1.00 98.25 399 ILE A O 1
ATOM 3112 N N . LEU A 1 400 ? 17.299 -10.399 1.210 1.00 98.00 400 LEU A N 1
ATOM 3113 C CA . LEU A 1 400 ? 16.263 -10.885 2.129 1.00 98.00 400 LEU A CA 1
ATOM 3114 C C . LEU A 1 400 ? 16.877 -11.613 3.336 1.00 98.00 400 LEU A C 1
ATOM 3116 O O . LEU A 1 400 ? 16.468 -11.387 4.475 1.00 98.00 400 LEU A O 1
ATOM 3120 N N . GLN A 1 401 ? 17.925 -12.418 3.123 1.00 96.38 401 GLN A N 1
ATOM 3121 C CA . GLN A 1 401 ? 18.670 -13.052 4.217 1.00 96.38 401 GLN A CA 1
ATOM 3122 C C . GLN A 1 401 ? 19.384 -12.048 5.134 1.00 96.38 401 GLN A C 1
ATOM 3124 O O . GLN A 1 401 ? 19.582 -12.355 6.313 1.00 96.38 401 GLN A O 1
ATOM 3129 N N . ARG A 1 402 ? 19.805 -10.877 4.637 1.00 96.12 402 ARG A N 1
ATOM 3130 C CA . ARG A 1 402 ? 20.405 -9.826 5.477 1.00 96.12 402 ARG A CA 1
ATOM 3131 C C . ARG A 1 402 ? 19.373 -9.104 6.320 1.00 96.12 402 ARG A C 1
ATOM 3133 O O . ARG A 1 402 ? 19.570 -8.997 7.528 1.00 96.12 402 ARG A O 1
ATOM 3140 N N . LEU A 1 403 ? 18.256 -8.712 5.716 1.00 95.44 403 LEU A N 1
ATOM 3141 C CA . LEU A 1 403 ? 17.121 -8.131 6.430 1.00 95.44 403 LEU A CA 1
ATOM 3142 C C . LEU A 1 403 ? 16.584 -9.089 7.514 1.00 95.44 403 LEU A C 1
ATOM 3144 O O . LEU A 1 403 ? 16.283 -8.668 8.627 1.00 95.44 403 LEU A O 1
ATOM 3148 N N . LEU A 1 404 ? 16.569 -10.404 7.261 1.00 92.50 404 LEU A N 1
ATOM 3149 C CA . LEU A 1 404 ? 16.207 -11.389 8.289 1.00 92.50 404 LEU A CA 1
ATOM 3150 C C . LEU A 1 404 ? 17.232 -11.427 9.440 1.00 92.50 404 LEU A C 1
ATOM 3152 O O . LEU A 1 404 ? 16.865 -11.510 10.612 1.00 92.50 404 LEU A O 1
ATOM 3156 N N . LYS A 1 405 ? 18.530 -11.296 9.133 1.00 91.75 405 LYS A N 1
ATOM 3157 C CA . LYS A 1 405 ? 19.609 -11.221 10.139 1.00 91.75 405 LYS A CA 1
ATOM 3158 C C . LYS A 1 405 ? 19.628 -9.901 10.919 1.00 91.75 405 LYS A C 1
ATOM 3160 O O . LYS A 1 405 ? 20.097 -9.906 12.057 1.00 91.75 405 LYS A O 1
ATOM 3165 N N . SER A 1 406 ? 19.103 -8.801 10.371 1.00 87.94 406 SER A N 1
ATOM 3166 C CA . SER A 1 406 ? 18.972 -7.520 11.086 1.00 87.94 406 SER A CA 1
ATOM 3167 C C . SER A 1 406 ? 17.816 -7.496 12.099 1.00 87.94 406 SER A C 1
ATOM 3169 O O . SER A 1 406 ? 17.664 -6.509 12.816 1.00 87.94 406 SER A O 1
ATOM 3171 N N . LYS A 1 407 ? 17.073 -8.609 12.234 1.00 85.38 407 LYS A N 1
ATOM 3172 C CA . LYS A 1 407 ? 15.877 -8.774 13.083 1.00 85.38 407 LYS A CA 1
ATOM 3173 C C . LYS A 1 407 ? 14.676 -7.938 12.628 1.00 85.38 407 LYS A C 1
ATOM 3175 O O . LYS A 1 407 ? 13.848 -7.559 13.455 1.00 85.38 407 LYS A O 1
ATOM 3180 N N . LEU A 1 408 ? 14.572 -7.673 11.326 1.00 91.31 408 LEU A N 1
ATOM 3181 C CA . LEU A 1 408 ? 13.346 -7.149 10.736 1.00 91.31 408 LEU A CA 1
ATOM 3182 C C . LEU A 1 408 ? 12.193 -8.144 10.944 1.00 91.31 408 LEU A C 1
ATOM 3184 O O . LEU A 1 408 ? 12.333 -9.329 10.638 1.00 91.31 408 LEU A O 1
ATOM 3188 N N . ASP A 1 409 ? 11.050 -7.658 11.425 1.00 87.62 409 ASP A N 1
ATOM 3189 C CA . ASP A 1 409 ? 9.823 -8.451 11.504 1.00 87.62 409 ASP A CA 1
ATOM 3190 C C . ASP A 1 409 ? 9.094 -8.429 10.153 1.00 87.62 409 ASP A C 1
ATOM 3192 O O . ASP A 1 409 ? 8.325 -7.518 9.839 1.00 87.62 409 ASP A O 1
ATOM 3196 N N . PHE A 1 410 ? 9.345 -9.453 9.341 1.00 93.06 410 PHE A N 1
ATOM 3197 C CA . PHE A 1 410 ? 8.678 -9.656 8.055 1.00 93.06 410 PHE A CA 1
ATOM 3198 C C . PHE A 1 410 ? 7.158 -9.872 8.184 1.00 93.06 410 PHE A C 1
ATOM 3200 O O . PHE A 1 410 ? 6.421 -9.601 7.231 1.00 93.06 410 PHE A O 1
ATOM 3207 N N . GLY A 1 411 ? 6.663 -10.272 9.362 1.00 88.19 411 GLY A N 1
ATOM 3208 C CA . GLY A 1 411 ? 5.235 -10.403 9.651 1.00 88.19 411 GLY A CA 1
ATOM 3209 C C . GLY A 1 411 ? 4.501 -9.059 9.685 1.00 88.19 411 GLY A C 1
ATOM 3210 O O . GLY A 1 411 ? 3.287 -9.016 9.476 1.00 88.19 411 GLY A O 1
ATOM 3211 N N . LYS A 1 412 ? 5.234 -7.952 9.870 1.00 87.50 412 LYS A N 1
ATOM 3212 C CA . LYS A 1 412 ? 4.705 -6.583 9.792 1.00 87.50 412 LYS A CA 1
ATOM 3213 C C . LYS A 1 412 ? 4.680 -6.006 8.378 1.00 87.50 412 LYS A C 1
ATOM 3215 O O . LYS A 1 412 ? 4.049 -4.973 8.174 1.00 87.50 412 LYS A O 1
ATOM 3220 N N . ILE A 1 413 ? 5.333 -6.630 7.394 1.00 93.38 413 ILE A N 1
ATOM 3221 C CA . ILE A 1 413 ? 5.368 -6.093 6.026 1.00 93.38 413 ILE A CA 1
ATOM 3222 C C . ILE A 1 413 ? 4.021 -6.353 5.345 1.00 93.38 413 ILE A C 1
ATOM 3224 O O . ILE A 1 413 ? 3.693 -7.495 5.026 1.00 93.38 413 ILE A O 1
ATOM 3228 N N . VAL A 1 414 ? 3.239 -5.297 5.107 1.00 87.81 414 VAL A N 1
ATOM 3229 C CA . VAL A 1 414 ? 1.895 -5.396 4.499 1.00 87.81 414 VAL A CA 1
ATOM 3230 C C . VAL A 1 414 ? 1.900 -5.192 2.988 1.00 87.81 414 VAL A C 1
ATOM 3232 O O . VAL A 1 414 ? 0.998 -5.685 2.313 1.00 87.81 414 VAL A O 1
ATOM 3235 N N . ALA A 1 415 ? 2.918 -4.519 2.446 1.00 91.50 415 ALA A N 1
ATOM 3236 C CA . ALA A 1 415 ? 3.101 -4.405 1.005 1.00 91.50 415 ALA A CA 1
ATOM 3237 C C . ALA A 1 415 ? 4.577 -4.345 0.580 1.00 91.50 415 ALA A C 1
ATOM 3239 O O . ALA A 1 415 ? 5.439 -3.838 1.305 1.00 91.50 415 ALA A O 1
ATOM 3240 N N . VAL A 1 416 ? 4.836 -4.836 -0.633 1.00 97.75 416 VAL A N 1
ATOM 3241 C CA . VAL A 1 416 ? 6.125 -4.805 -1.331 1.00 97.75 416 VAL A CA 1
ATOM 3242 C C . VAL A 1 416 ? 5.951 -4.171 -2.712 1.00 97.75 416 VAL A C 1
ATOM 3244 O O . VAL A 1 416 ? 4.988 -4.470 -3.419 1.00 97.75 416 VAL A O 1
ATOM 3247 N N . SER A 1 417 ? 6.905 -3.341 -3.126 1.00 97.69 417 SER A N 1
ATOM 3248 C CA . SER A 1 417 ? 7.054 -2.873 -4.512 1.00 97.69 417 SER A CA 1
ATOM 3249 C C . SER A 1 417 ? 8.536 -2.648 -4.839 1.00 97.69 417 SER A C 1
ATOM 3251 O O . SER A 1 417 ? 9.405 -2.873 -3.992 1.00 97.69 417 SER A O 1
ATOM 3253 N N . GLY A 1 418 ? 8.856 -2.199 -6.050 1.00 97.00 418 GLY A N 1
ATOM 3254 C CA . GLY A 1 418 ? 10.221 -1.830 -6.393 1.00 97.00 418 GLY A CA 1
ATOM 3255 C C . GLY A 1 418 ? 10.407 -1.150 -7.743 1.00 97.00 418 GLY A C 1
ATOM 3256 O O . GLY A 1 418 ? 9.560 -1.207 -8.640 1.00 97.00 418 GLY A O 1
ATOM 3257 N N . SER A 1 419 ? 11.576 -0.526 -7.870 1.00 96.88 419 SER A N 1
ATOM 3258 C CA . SER A 1 419 ? 12.166 -0.111 -9.132 1.00 96.88 419 SER A CA 1
ATOM 3259 C C . SER A 1 419 ? 13.065 -1.193 -9.718 1.00 96.88 419 SER A C 1
ATOM 3261 O O . SER A 1 419 ? 13.670 -2.003 -9.009 1.00 96.88 419 SER A O 1
ATOM 3263 N N . ALA A 1 420 ? 13.218 -1.162 -11.036 1.00 97.25 420 ALA A N 1
ATOM 3264 C CA . ALA A 1 420 ? 14.305 -1.841 -11.721 1.00 97.25 420 ALA A CA 1
ATOM 3265 C C . ALA A 1 420 ? 14.855 -0.978 -12.859 1.00 97.25 420 ALA A C 1
ATOM 3267 O O . ALA A 1 420 ? 14.160 -0.100 -13.373 1.00 97.25 420 ALA A O 1
AT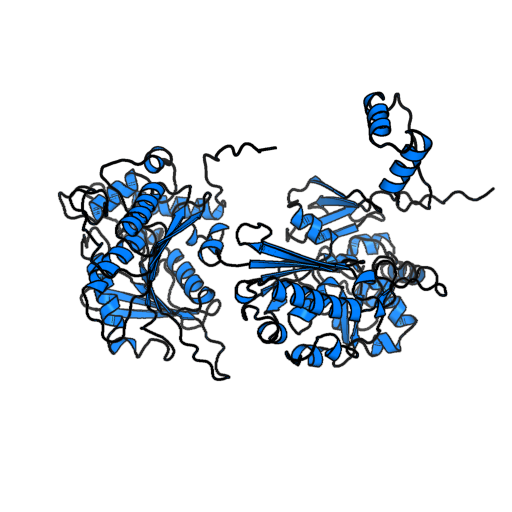OM 3268 N N . GLN A 1 421 ? 16.087 -1.265 -13.282 1.00 94.75 421 GLN A N 1
ATOM 3269 C CA . GLN A 1 421 ? 16.661 -0.650 -14.479 1.00 94.75 421 GLN A CA 1
ATOM 3270 C C . GLN A 1 421 ? 15.735 -0.843 -15.693 1.00 94.75 421 GLN A C 1
ATOM 3272 O O . GLN A 1 421 ? 15.353 -1.972 -16.023 1.00 94.75 421 GLN A O 1
ATOM 3277 N N . GLN A 1 422 ? 15.379 0.258 -16.360 1.00 93.94 422 GLN A N 1
ATOM 3278 C CA . GLN A 1 422 ? 14.480 0.211 -17.516 1.00 93.94 422 GLN A CA 1
ATOM 3279 C C . GLN A 1 422 ? 15.076 -0.579 -18.685 1.00 93.94 422 GLN A C 1
ATOM 3281 O O . GLN A 1 422 ? 16.286 -0.787 -18.784 1.00 93.94 422 GLN A O 1
ATOM 3286 N N . HIS A 1 423 ? 14.214 -0.965 -19.624 1.00 93.81 423 HIS A N 1
ATOM 3287 C CA . HIS A 1 423 ? 14.567 -1.567 -20.915 1.00 93.81 423 HIS A CA 1
ATOM 3288 C C . HIS A 1 423 ? 15.312 -2.921 -20.872 1.00 93.81 423 HIS A C 1
ATOM 3290 O O . HIS A 1 423 ? 15.541 -3.520 -21.921 1.00 93.81 423 HIS A O 1
ATOM 3296 N N . GLY A 1 424 ? 15.683 -3.445 -19.700 1.00 96.12 424 GLY A N 1
ATOM 3297 C CA . GLY A 1 424 ? 16.196 -4.808 -19.602 1.00 96.12 424 GLY A CA 1
ATOM 3298 C C . GLY A 1 424 ? 15.079 -5.839 -19.772 1.00 96.12 424 GLY A C 1
ATOM 3299 O O . GLY A 1 424 ? 13.962 -5.615 -19.302 1.00 96.12 424 GLY A O 1
ATOM 3300 N N . SER A 1 425 ? 15.364 -6.965 -20.433 1.00 98.50 425 SER A N 1
ATOM 3301 C CA . SER A 1 425 ? 14.352 -8.000 -20.713 1.00 98.50 425 SER A CA 1
ATOM 3302 C C . SER A 1 425 ? 14.802 -9.419 -20.370 1.00 98.50 425 SER A C 1
ATOM 3304 O O . SER A 1 425 ? 15.916 -9.827 -20.688 1.00 98.50 425 SER A O 1
ATOM 3306 N N . VAL A 1 426 ? 13.895 -10.172 -19.743 1.00 98.75 426 VAL A N 1
ATOM 3307 C CA . VAL A 1 426 ? 14.063 -11.566 -19.314 1.00 98.75 426 VAL A CA 1
ATOM 3308 C C . VAL A 1 426 ? 13.144 -12.471 -20.128 1.00 98.75 426 VAL A C 1
ATOM 3310 O O . VAL A 1 426 ? 11.967 -12.164 -20.319 1.00 98.75 426 VAL A O 1
ATOM 3313 N N . TYR A 1 427 ? 13.681 -13.606 -20.572 1.00 98.75 427 TYR A N 1
ATOM 3314 C CA . TYR A 1 427 ? 13.016 -14.561 -21.455 1.00 98.75 427 TYR A CA 1
ATOM 3315 C C . TYR A 1 427 ? 12.833 -15.878 -20.699 1.00 98.75 427 TYR A C 1
ATOM 3317 O O . TYR A 1 427 ? 13.782 -16.643 -20.504 1.00 98.75 427 TYR A O 1
ATOM 3325 N N . TRP A 1 428 ? 11.616 -16.118 -20.220 1.00 98.75 428 TRP A N 1
ATOM 3326 C CA . TRP A 1 428 ? 11.277 -17.322 -19.471 1.00 98.75 428 TRP A CA 1
ATOM 3327 C C . TRP A 1 428 ? 11.063 -18.493 -20.416 1.00 98.75 428 TRP A C 1
ATOM 3329 O O . TRP A 1 428 ? 10.335 -18.389 -21.409 1.00 98.75 428 TRP A O 1
ATOM 3339 N N . LYS A 1 429 ? 11.674 -19.625 -20.085 1.00 98.44 429 LYS A N 1
ATOM 3340 C CA . LYS A 1 429 ? 11.536 -20.853 -20.860 1.00 98.44 429 LYS A CA 1
ATOM 3341 C C . LYS A 1 429 ? 10.131 -21.442 -20.693 1.00 98.44 429 LYS A C 1
ATOM 3343 O O . LYS A 1 429 ? 9.533 -21.265 -19.637 1.00 98.44 429 LYS A O 1
ATOM 3348 N N . ILE A 1 430 ? 9.650 -22.186 -21.687 1.00 98.00 430 ILE A N 1
ATOM 3349 C CA . ILE A 1 430 ? 8.479 -23.072 -21.544 1.00 98.00 430 ILE A CA 1
ATOM 3350 C C . ILE A 1 430 ? 8.566 -23.898 -20.237 1.00 98.00 430 ILE A C 1
ATOM 3352 O O . ILE A 1 430 ? 9.658 -24.342 -19.865 1.00 98.00 430 ILE A O 1
ATOM 3356 N N . ASP A 1 431 ? 7.424 -24.058 -19.561 1.00 95.69 431 ASP A N 1
ATOM 3357 C CA . ASP A 1 431 ? 7.215 -24.731 -18.263 1.00 95.69 431 ASP A CA 1
ATOM 3358 C C . ASP A 1 431 ? 7.767 -23.973 -17.031 1.00 95.69 431 ASP A C 1
ATOM 3360 O O . ASP A 1 431 ? 7.864 -24.521 -15.927 1.00 95.69 431 ASP A O 1
ATOM 3364 N N . SER A 1 432 ? 8.128 -22.693 -17.165 1.00 97.75 432 SER A N 1
ATOM 3365 C CA . SER A 1 432 ? 8.672 -21.908 -16.044 1.00 97.75 432 SER A CA 1
ATOM 3366 C C . SER A 1 432 ? 7.594 -21.332 -15.131 1.00 97.75 432 SER A C 1
ATOM 3368 O O . SER A 1 432 ? 7.863 -21.100 -13.951 1.00 97.75 432 SER A O 1
ATOM 3370 N N . SER A 1 433 ? 6.366 -21.164 -15.627 1.00 95.81 433 SER A N 1
ATOM 3371 C CA . SER A 1 433 ? 5.218 -20.813 -14.787 1.00 95.81 433 SER A CA 1
ATOM 3372 C C . SER A 1 433 ? 4.963 -21.853 -13.687 1.00 95.81 433 SER A C 1
ATOM 3374 O O . SER A 1 433 ? 4.703 -21.481 -12.543 1.00 95.81 433 SER A O 1
ATOM 3376 N N . GLU A 1 434 ? 5.103 -23.148 -13.996 1.00 94.81 434 GLU A N 1
ATOM 3377 C CA . GLU A 1 434 ? 4.943 -24.227 -13.010 1.00 94.81 434 GLU A CA 1
ATOM 3378 C C . GLU A 1 434 ? 6.051 -24.181 -11.948 1.00 94.81 434 GLU A C 1
ATOM 3380 O O . GLU A 1 434 ? 5.763 -24.258 -10.753 1.00 94.81 434 GLU A O 1
ATOM 3385 N N . LYS A 1 435 ? 7.309 -23.955 -12.365 1.00 96.31 435 LYS A N 1
ATOM 3386 C CA . LYS A 1 435 ? 8.462 -23.813 -11.454 1.00 96.31 435 LYS A CA 1
ATOM 3387 C C . LYS A 1 435 ? 8.277 -22.680 -10.440 1.00 96.31 435 LYS A C 1
ATOM 3389 O O . LYS A 1 435 ? 8.649 -22.851 -9.282 1.00 96.31 435 LYS A O 1
ATOM 3394 N N . LEU A 1 436 ? 7.721 -21.539 -10.862 1.00 96.25 436 LEU A N 1
ATOM 3395 C CA . LEU A 1 436 ? 7.433 -20.402 -9.975 1.00 96.25 436 LEU A CA 1
ATOM 3396 C C . LEU A 1 436 ? 6.339 -20.731 -8.947 1.00 96.25 436 LEU A C 1
ATOM 3398 O O . LEU A 1 436 ? 6.457 -20.346 -7.784 1.00 96.25 436 LEU A O 1
ATOM 3402 N N . GLN A 1 437 ? 5.314 -21.482 -9.354 1.00 93.50 437 GLN A N 1
ATOM 3403 C CA . GLN A 1 437 ? 4.221 -21.902 -8.471 1.00 93.50 437 GLN A CA 1
ATOM 3404 C C . GLN A 1 437 ? 4.655 -22.991 -7.473 1.00 93.50 437 GLN A C 1
ATOM 3406 O O . GLN A 1 437 ? 4.074 -23.103 -6.394 1.00 93.50 437 GLN A O 1
ATOM 3411 N N . SER A 1 438 ? 5.678 -23.788 -7.808 1.00 94.62 438 SER A N 1
ATOM 3412 C CA . SER A 1 438 ? 6.135 -24.945 -7.025 1.00 94.62 438 SER A CA 1
ATOM 3413 C C . SER A 1 438 ? 7.449 -24.729 -6.251 1.00 94.62 438 SER A C 1
ATOM 3415 O O . SER A 1 438 ? 8.157 -25.701 -5.978 1.00 94.62 438 SER A O 1
ATOM 3417 N N . LEU A 1 439 ? 7.818 -23.485 -5.927 1.00 97.38 439 LEU A N 1
ATOM 3418 C CA . LEU A 1 439 ? 9.063 -23.168 -5.209 1.00 97.38 439 LEU A CA 1
ATOM 3419 C C . LEU A 1 439 ? 9.098 -23.788 -3.795 1.00 97.38 439 LEU A C 1
ATOM 3421 O O . LEU A 1 439 ? 8.250 -23.495 -2.952 1.00 97.38 439 LEU A O 1
ATOM 3425 N N . ASP A 1 440 ? 10.124 -24.597 -3.508 1.00 97.69 440 ASP A N 1
ATOM 3426 C CA . ASP A 1 440 ? 10.388 -25.190 -2.189 1.00 97.69 440 ASP A CA 1
ATOM 3427 C C . ASP A 1 440 ? 11.023 -24.145 -1.246 1.00 97.69 440 ASP A C 1
ATOM 3429 O O . ASP A 1 440 ? 12.160 -23.726 -1.500 1.00 97.69 440 ASP A O 1
ATOM 3433 N N . PRO A 1 441 ? 10.365 -23.758 -0.129 1.00 97.00 441 PRO A N 1
ATOM 3434 C CA . PRO A 1 441 ? 10.899 -22.793 0.837 1.00 97.00 441 PRO A CA 1
ATOM 3435 C C . PRO A 1 441 ? 12.236 -23.195 1.473 1.00 97.00 441 PRO A C 1
ATOM 3437 O O . PRO A 1 441 ? 12.933 -22.355 2.045 1.00 97.00 441 PRO A O 1
ATOM 3440 N N . LYS A 1 442 ? 12.621 -24.477 1.414 1.00 96.94 442 LYS A N 1
ATOM 3441 C CA . LYS A 1 442 ? 13.868 -24.974 2.018 1.00 96.94 442 LYS A CA 1
ATOM 3442 C C . LYS A 1 442 ? 15.097 -24.665 1.164 1.00 96.94 442 LYS A C 1
ATOM 3444 O O . LYS A 1 442 ? 16.195 -24.531 1.708 1.00 96.94 442 LYS A O 1
ATOM 3449 N N . ARG A 1 443 ? 14.927 -24.504 -0.148 1.00 97.50 443 ARG A N 1
ATOM 3450 C CA . ARG A 1 443 ? 16.003 -24.251 -1.123 1.00 97.50 443 ARG A CA 1
ATOM 3451 C C . ARG A 1 443 ? 16.076 -22.761 -1.470 1.00 97.50 443 ARG A C 1
ATOM 3453 O O . ARG A 1 443 ? 15.152 -22.021 -1.160 1.00 97.50 443 ARG A O 1
ATOM 3460 N N . SER A 1 444 ? 17.180 -22.305 -2.064 1.00 97.25 444 SER A N 1
ATOM 3461 C CA . SER A 1 444 ? 17.249 -20.939 -2.613 1.00 97.25 444 SER A CA 1
ATOM 3462 C C . SER A 1 444 ? 16.453 -20.834 -3.923 1.00 97.25 444 SER A C 1
ATOM 3464 O O . SER A 1 444 ? 16.135 -21.854 -4.540 1.00 97.25 444 SER A O 1
ATOM 3466 N N . LEU A 1 445 ? 16.143 -19.621 -4.378 1.00 97.69 445 LEU A N 1
ATOM 3467 C CA . LEU A 1 445 ? 15.576 -19.371 -5.703 1.00 97.69 445 LEU A CA 1
ATOM 3468 C C . LEU A 1 445 ? 16.583 -19.744 -6.801 1.00 97.69 445 LEU A C 1
ATOM 3470 O O . LEU A 1 445 ? 16.212 -20.378 -7.790 1.00 97.69 445 LEU A O 1
ATOM 3474 N N . VAL A 1 446 ? 17.866 -19.402 -6.624 1.00 96.19 446 VAL A N 1
ATOM 3475 C CA . VAL A 1 446 ? 18.913 -19.668 -7.630 1.00 96.19 446 VAL A CA 1
ATOM 3476 C C . VAL A 1 446 ? 19.128 -21.174 -7.865 1.00 96.19 446 VAL A C 1
ATOM 3478 O O . VAL A 1 446 ? 19.273 -21.594 -9.013 1.00 96.19 446 VAL A O 1
ATOM 3481 N N . ASP A 1 447 ? 19.009 -22.009 -6.823 1.00 96.38 447 ASP A N 1
ATOM 3482 C CA . ASP A 1 447 ? 19.058 -23.481 -6.932 1.00 96.38 447 ASP A CA 1
ATOM 3483 C C . ASP A 1 447 ? 17.871 -24.087 -7.706 1.00 96.38 447 ASP A C 1
ATOM 3485 O O . ASP A 1 447 ? 17.909 -25.267 -8.070 1.00 96.38 447 ASP A O 1
ATOM 3489 N N . GLN A 1 448 ? 16.783 -23.332 -7.885 1.00 97.56 448 GLN A N 1
ATOM 3490 C CA . GLN A 1 448 ? 15.505 -23.811 -8.430 1.00 97.56 448 GLN A CA 1
ATOM 3491 C C . GLN A 1 448 ? 15.195 -23.244 -9.821 1.00 97.56 448 GLN A C 1
ATOM 3493 O O . GLN A 1 448 ? 14.536 -23.911 -10.616 1.00 97.56 448 GLN A O 1
ATOM 3498 N N . LEU A 1 449 ? 15.697 -22.046 -10.133 1.00 97.38 449 LEU A N 1
ATOM 3499 C CA . LEU A 1 449 ? 15.408 -21.315 -11.373 1.00 97.38 449 LEU A CA 1
ATOM 3500 C C . LEU A 1 449 ? 16.534 -21.389 -12.422 1.00 97.38 449 LEU A C 1
ATOM 3502 O O . LEU A 1 449 ? 16.445 -20.746 -13.466 1.00 97.38 449 LEU A O 1
ATOM 3506 N N . GLY A 1 450 ? 17.582 -22.187 -12.185 1.00 92.88 450 GLY A N 1
ATOM 3507 C CA . GLY A 1 450 ? 18.764 -22.285 -13.056 1.00 92.88 450 GLY A CA 1
ATOM 3508 C C . GLY A 1 450 ? 18.497 -22.662 -14.525 1.00 92.88 450 GLY A C 1
ATOM 3509 O O . GLY A 1 450 ? 19.314 -22.355 -15.395 1.00 92.88 450 GLY A O 1
ATOM 3510 N N . ASP A 1 451 ? 17.361 -23.304 -14.811 1.00 94.94 451 ASP A N 1
ATOM 3511 C CA . ASP A 1 451 ? 16.896 -23.717 -16.142 1.00 94.94 451 ASP A CA 1
ATOM 3512 C C . ASP A 1 451 ? 15.551 -23.077 -16.560 1.00 94.94 451 ASP A C 1
ATOM 3514 O O . ASP A 1 451 ? 14.985 -23.469 -17.582 1.00 94.94 451 ASP A O 1
ATOM 3518 N N . ALA A 1 452 ? 15.055 -22.084 -15.807 1.00 97.75 452 ALA A N 1
ATOM 3519 C CA . ALA A 1 452 ? 13.785 -21.381 -16.050 1.00 97.75 452 ALA A CA 1
ATOM 3520 C C . ALA A 1 452 ? 13.864 -20.282 -17.136 1.00 97.75 452 ALA A C 1
ATOM 3522 O O . ALA A 1 452 ? 12.897 -19.565 -17.395 1.00 97.75 452 ALA A O 1
ATOM 3523 N N . PHE A 1 453 ? 15.017 -20.122 -17.787 1.00 98.38 453 PHE A N 1
ATOM 3524 C CA . PHE A 1 453 ? 15.257 -19.068 -18.773 1.00 98.38 453 PHE A CA 1
ATOM 3525 C C . PHE A 1 453 ? 15.728 -19.656 -20.102 1.00 98.38 453 PHE A C 1
ATOM 3527 O O . PHE A 1 453 ? 16.571 -20.556 -20.132 1.00 98.38 453 PHE A O 1
ATOM 3534 N N . SER A 1 454 ? 15.181 -19.153 -21.210 1.00 98.25 454 SER A N 1
ATOM 3535 C CA . SER A 1 454 ? 15.554 -19.580 -22.565 1.00 98.25 454 SER A CA 1
ATOM 3536 C C . SER A 1 454 ? 16.910 -19.002 -22.997 1.00 98.25 454 SER A C 1
ATOM 3538 O O . SER A 1 454 ? 17.629 -19.635 -23.766 1.00 98.25 454 SER A O 1
ATOM 3540 N N . THR A 1 455 ? 17.300 -17.852 -22.432 1.00 97.12 455 THR A N 1
ATOM 3541 C CA . THR A 1 455 ? 18.671 -17.315 -22.422 1.00 97.12 455 THR A CA 1
ATOM 3542 C C . THR A 1 455 ? 19.117 -17.026 -20.986 1.00 97.12 455 THR A C 1
ATOM 3544 O O . THR A 1 455 ? 18.329 -16.592 -20.149 1.00 97.12 455 THR A O 1
ATOM 3547 N N . LYS A 1 456 ? 20.404 -17.245 -20.692 1.00 96.12 456 LYS A N 1
ATOM 3548 C CA . LYS A 1 456 ? 21.018 -16.932 -19.385 1.00 96.12 456 LYS A CA 1
ATOM 3549 C C . LYS A 1 456 ? 21.406 -15.460 -19.235 1.00 96.12 456 LYS A C 1
ATOM 3551 O O . LYS A 1 456 ? 21.682 -15.011 -18.124 1.00 96.12 456 LYS A O 1
ATOM 3556 N N . GLU A 1 457 ? 21.472 -14.748 -20.353 1.00 96.25 457 GLU A N 1
ATOM 3557 C CA . GLU A 1 457 ? 21.945 -13.374 -20.456 1.00 96.25 457 GLU A CA 1
ATOM 3558 C C . GLU A 1 457 ? 20.796 -12.490 -20.937 1.00 96.25 457 GLU A C 1
ATOM 3560 O O . GLU A 1 457 ? 20.238 -12.713 -22.016 1.00 96.25 457 GLU A O 1
ATOM 3565 N N . SER A 1 458 ? 20.450 -11.499 -20.120 1.00 98.00 458 SER A N 1
ATOM 3566 C CA . SER A 1 458 ? 19.422 -10.503 -20.409 1.00 98.00 458 SER A CA 1
ATOM 3567 C C . SER A 1 458 ? 20.076 -9.260 -21.025 1.00 98.00 458 SER A C 1
ATOM 3569 O O . SER A 1 458 ? 20.998 -8.720 -20.405 1.00 98.00 458 SER A O 1
ATOM 3571 N N . PRO A 1 459 ? 19.642 -8.770 -22.204 1.00 97.06 459 PRO A N 1
ATOM 3572 C CA . PRO A 1 459 ? 20.020 -7.437 -22.665 1.00 97.06 459 PRO A CA 1
ATOM 3573 C C . PRO A 1 459 ? 19.454 -6.383 -21.708 1.00 97.06 459 PRO A C 1
ATOM 3575 O O . PRO A 1 459 ? 18.402 -6.589 -21.096 1.00 97.06 459 PRO A O 1
ATOM 3578 N N . ILE A 1 460 ? 20.173 -5.271 -21.568 1.00 93.38 460 ILE A N 1
ATOM 3579 C CA . ILE A 1 460 ? 19.889 -4.185 -20.617 1.00 93.38 460 ILE A CA 1
ATOM 3580 C C . ILE A 1 460 ? 19.955 -2.815 -21.305 1.00 93.38 460 ILE A C 1
ATOM 3582 O O . ILE A 1 460 ? 20.352 -2.719 -22.464 1.00 93.38 460 ILE A O 1
ATOM 3586 N N . TRP A 1 461 ? 19.642 -1.735 -20.579 1.00 88.44 461 TRP A N 1
ATOM 3587 C CA . TRP A 1 461 ? 19.573 -0.373 -21.129 1.00 88.44 461 TRP A CA 1
ATOM 3588 C C . TRP A 1 461 ? 20.844 0.139 -21.836 1.00 88.44 461 TRP A C 1
ATOM 3590 O O . TRP A 1 461 ? 20.763 1.109 -22.591 1.00 88.44 461 TRP A O 1
ATOM 3600 N N . MET A 1 462 ? 22.006 -0.465 -21.573 1.00 84.69 462 MET A N 1
ATOM 3601 C CA . MET A 1 462 ? 23.283 -0.099 -22.197 1.00 84.69 462 MET A CA 1
ATOM 3602 C C . MET A 1 462 ? 23.541 -0.791 -23.545 1.00 84.69 462 MET A C 1
ATOM 3604 O O . MET A 1 462 ? 24.503 -0.425 -24.213 1.00 84.69 462 MET A O 1
ATOM 3608 N N . ASP A 1 463 ? 22.736 -1.779 -23.950 1.00 86.44 463 ASP A N 1
ATOM 3609 C CA . ASP A 1 463 ? 22.920 -2.457 -25.237 1.00 86.44 463 ASP A CA 1
ATOM 3610 C C . ASP A 1 463 ? 22.557 -1.527 -26.409 1.00 86.44 463 ASP A C 1
ATOM 3612 O O . ASP A 1 463 ? 21.461 -0.964 -26.466 1.00 86.44 463 ASP A O 1
ATOM 3616 N N . SER A 1 464 ? 23.487 -1.376 -27.353 1.00 90.12 464 SER A N 1
ATOM 3617 C CA . SER A 1 464 ? 23.354 -0.541 -28.552 1.00 90.12 464 SER A CA 1
ATOM 3618 C C . SER A 1 464 ? 23.474 -1.335 -29.860 1.00 90.12 464 SER A C 1
ATOM 3620 O O . SER A 1 464 ? 23.808 -0.779 -30.902 1.00 90.12 464 SER A O 1
ATOM 3622 N N . SER A 1 465 ? 23.225 -2.648 -29.829 1.00 89.75 465 SER A N 1
ATOM 3623 C CA . SER A 1 465 ? 23.574 -3.580 -30.917 1.00 89.75 465 SER A CA 1
ATOM 3624 C C . SER A 1 465 ? 22.416 -3.960 -31.862 1.00 89.75 465 SER A C 1
ATOM 3626 O O . SER A 1 465 ? 22.446 -5.011 -32.508 1.00 89.75 465 SER A O 1
ATOM 3628 N N . THR A 1 466 ? 21.374 -3.127 -31.933 1.00 95.50 466 THR A N 1
ATOM 3629 C CA . THR A 1 466 ? 20.085 -3.403 -32.614 1.00 95.50 466 THR A CA 1
ATOM 3630 C C . THR A 1 466 ? 19.668 -2.318 -33.617 1.00 95.50 466 THR A C 1
ATOM 3632 O O . THR A 1 466 ? 18.507 -2.250 -34.022 1.00 95.50 466 THR A O 1
ATOM 3635 N N . THR A 1 467 ? 20.599 -1.468 -34.066 1.00 92.81 467 THR A N 1
ATOM 3636 C CA . THR A 1 467 ? 20.323 -0.337 -34.976 1.00 92.81 467 THR A CA 1
ATOM 3637 C C . THR A 1 467 ? 19.582 -0.741 -36.260 1.00 92.81 467 THR A C 1
ATOM 3639 O O . THR A 1 467 ? 18.756 0.023 -36.762 1.00 92.81 467 THR A O 1
ATOM 3642 N N . GLU A 1 468 ? 19.819 -1.944 -36.796 1.00 95.69 468 GLU A N 1
ATOM 3643 C CA . GLU A 1 468 ? 19.065 -2.441 -37.957 1.00 95.69 468 GLU A CA 1
ATOM 3644 C C . GLU A 1 468 ? 17.620 -2.811 -37.591 1.00 95.69 468 GLU A C 1
ATOM 3646 O O . GLU A 1 468 ? 16.694 -2.384 -38.279 1.00 95.69 468 GLU A O 1
ATOM 3651 N N . GLN A 1 469 ? 17.398 -3.493 -36.463 1.00 98.19 469 GLN A N 1
ATOM 3652 C CA . GLN A 1 469 ? 16.054 -3.809 -35.966 1.00 98.19 469 GLN A CA 1
ATOM 3653 C C . GLN A 1 469 ? 15.249 -2.538 -35.653 1.00 98.19 469 GLN A C 1
ATOM 3655 O O . GLN A 1 469 ? 14.057 -2.487 -35.952 1.00 98.19 469 GLN A O 1
ATOM 3660 N N . CYS A 1 470 ? 15.895 -1.481 -35.144 1.00 97.56 470 CYS A N 1
ATOM 3661 C CA . CYS A 1 470 ? 15.277 -0.160 -34.990 1.00 97.56 470 CYS A CA 1
ATOM 3662 C C . CYS A 1 470 ? 14.751 0.382 -36.328 1.00 97.56 470 CYS A C 1
ATOM 3664 O O . CYS A 1 470 ? 13.576 0.734 -36.433 1.00 97.56 470 CYS A O 1
ATOM 3666 N N . LYS A 1 471 ? 15.591 0.402 -37.374 1.00 97.62 471 LYS A N 1
ATOM 3667 C CA . LYS A 1 471 ? 15.209 0.875 -38.721 1.00 97.62 471 LYS A CA 1
ATOM 3668 C C . LYS A 1 471 ? 14.090 0.038 -39.339 1.00 97.62 471 LYS A C 1
ATOM 3670 O O . LYS A 1 471 ? 13.278 0.569 -40.095 1.00 97.62 471 LYS A O 1
ATOM 3675 N N . GLU A 1 472 ? 14.065 -1.264 -39.071 1.00 98.06 472 GLU A N 1
ATOM 3676 C CA . GLU A 1 472 ? 13.038 -2.176 -39.576 1.00 98.06 472 GLU A CA 1
ATOM 3677 C C . GLU A 1 472 ? 11.686 -1.961 -38.892 1.00 98.06 472 GLU A C 1
ATOM 3679 O O . GLU A 1 472 ? 10.681 -1.841 -39.594 1.00 98.06 472 GLU A O 1
ATOM 3684 N N . ILE A 1 473 ? 11.662 -1.817 -37.561 1.00 98.38 473 ILE A N 1
ATOM 3685 C CA . ILE A 1 473 ? 10.443 -1.495 -36.800 1.00 98.38 473 ILE A CA 1
ATOM 3686 C C . ILE A 1 473 ? 9.914 -0.112 -37.207 1.00 98.38 473 ILE A C 1
ATOM 3688 O O . ILE A 1 473 ? 8.734 0.013 -37.536 1.00 98.38 473 ILE A O 1
ATOM 3692 N N . GLU A 1 474 ? 10.777 0.911 -37.287 1.00 98.38 474 GLU A N 1
ATOM 3693 C CA . GLU A 1 474 ? 10.381 2.242 -37.776 1.00 98.38 474 GLU A CA 1
ATOM 3694 C C . GLU A 1 474 ? 9.769 2.157 -39.181 1.00 98.38 474 GLU A C 1
ATOM 3696 O O . GLU A 1 474 ? 8.712 2.736 -39.423 1.00 98.38 474 GLU A O 1
ATOM 3701 N N . ARG A 1 475 ? 10.380 1.408 -40.109 1.00 98.12 475 ARG A N 1
ATOM 3702 C CA . ARG A 1 475 ? 9.867 1.253 -41.481 1.00 98.12 475 ARG A CA 1
ATOM 3703 C C . ARG A 1 475 ? 8.525 0.517 -41.528 1.00 98.12 475 ARG A C 1
ATOM 3705 O O . ARG A 1 475 ? 7.672 0.899 -42.324 1.00 98.12 475 ARG A O 1
ATOM 3712 N N . ALA A 1 476 ? 8.338 -0.510 -40.701 1.00 97.50 476 ALA A N 1
ATOM 3713 C CA . ALA A 1 476 ? 7.114 -1.309 -40.658 1.00 97.50 476 ALA A CA 1
ATOM 3714 C C . ALA A 1 476 ? 5.917 -0.551 -40.052 1.00 97.50 476 ALA A C 1
ATOM 3716 O O . ALA A 1 476 ? 4.792 -0.730 -40.512 1.00 97.50 476 ALA A O 1
ATOM 3717 N N . VAL A 1 477 ? 6.156 0.330 -39.073 1.00 96.75 477 VAL A N 1
ATOM 3718 C CA . VAL A 1 477 ? 5.111 1.144 -38.416 1.00 96.75 477 VAL A CA 1
ATOM 3719 C C . VAL A 1 477 ? 4.767 2.426 -39.204 1.00 96.75 477 VAL A C 1
ATOM 3721 O O . VAL A 1 477 ? 3.764 3.074 -38.924 1.00 96.75 477 VAL A O 1
ATOM 3724 N N . GLY A 1 478 ? 5.543 2.776 -40.239 1.00 96.88 478 GLY A N 1
ATOM 3725 C CA . GLY A 1 478 ? 5.285 3.929 -41.121 1.00 96.88 478 GLY A CA 1
ATOM 3726 C C . GLY A 1 478 ? 6.239 5.118 -40.941 1.00 96.88 478 GLY A C 1
ATOM 3727 O O . GLY A 1 478 ? 6.067 6.154 -41.582 1.00 96.88 478 GLY A O 1
ATOM 3728 N N . GLY A 1 479 ? 7.271 4.968 -40.113 1.00 97.00 479 GLY A N 1
ATOM 3729 C CA . GLY A 1 479 ? 8.360 5.920 -39.904 1.00 97.00 479 GLY A CA 1
ATOM 3730 C C . GLY A 1 479 ? 8.623 6.216 -38.425 1.00 97.00 479 GLY A C 1
ATOM 3731 O O . GLY A 1 479 ? 7.763 6.023 -37.568 1.00 97.00 479 GLY A O 1
ATOM 3732 N N . ALA A 1 480 ? 9.809 6.758 -38.129 1.00 95.62 480 ALA A N 1
ATOM 3733 C CA . ALA A 1 480 ? 10.246 7.108 -36.772 1.00 95.62 480 ALA A CA 1
ATOM 3734 C C . ALA A 1 480 ? 9.261 8.017 -36.010 1.00 95.62 480 ALA A C 1
ATOM 3736 O O . ALA A 1 480 ? 9.038 7.834 -34.815 1.00 95.62 480 ALA A O 1
ATOM 3737 N N . LEU A 1 481 ? 8.651 8.987 -36.705 1.00 96.06 481 LEU A N 1
ATOM 3738 C CA . LEU A 1 481 ? 7.689 9.914 -36.103 1.00 96.06 481 LEU A CA 1
ATOM 3739 C C . LEU A 1 481 ? 6.354 9.234 -35.779 1.00 96.06 481 LEU A C 1
ATOM 3741 O O . LEU A 1 481 ? 5.734 9.573 -34.776 1.00 96.06 481 LEU A O 1
ATOM 3745 N N . GLU A 1 482 ? 5.917 8.279 -36.601 1.00 97.38 482 GLU A N 1
ATOM 3746 C CA . GLU A 1 482 ? 4.653 7.577 -36.374 1.00 97.38 482 GLU A CA 1
ATOM 3747 C C . GLU A 1 482 ? 4.790 6.554 -35.244 1.00 97.38 482 GLU A C 1
ATOM 3749 O O . GLU A 1 482 ? 3.942 6.506 -34.356 1.00 97.38 482 GLU A O 1
ATOM 3754 N N . LEU A 1 483 ? 5.928 5.849 -35.187 1.00 97.75 483 LEU A N 1
ATOM 3755 C CA . LEU A 1 483 ? 6.298 5.048 -34.021 1.00 97.75 483 LEU A CA 1
ATOM 3756 C C . LEU A 1 483 ? 6.343 5.908 -32.747 1.00 97.75 483 LEU A C 1
ATOM 3758 O O . LEU A 1 483 ? 5.788 5.503 -31.732 1.00 97.75 483 LEU A O 1
ATOM 3762 N N . SER A 1 484 ? 6.907 7.121 -32.808 1.00 96.19 484 SER A N 1
ATOM 3763 C CA . SER A 1 484 ? 6.937 8.014 -31.643 1.00 96.19 484 SER A CA 1
ATOM 3764 C C . SER A 1 484 ? 5.558 8.500 -31.201 1.00 96.19 484 SER A C 1
ATOM 3766 O O . SER A 1 484 ? 5.247 8.451 -30.014 1.00 96.19 484 SER A O 1
ATOM 3768 N N . ARG A 1 485 ? 4.682 8.897 -32.130 1.00 95.62 485 ARG A N 1
ATOM 3769 C CA . ARG A 1 485 ? 3.289 9.261 -31.804 1.00 95.62 485 ARG A CA 1
ATOM 3770 C C . ARG A 1 485 ? 2.521 8.128 -31.137 1.00 95.62 485 ARG A C 1
ATOM 3772 O O . ARG A 1 485 ? 1.700 8.389 -30.264 1.00 95.62 485 ARG A O 1
ATOM 3779 N N . LEU A 1 486 ? 2.782 6.898 -31.568 1.00 96.31 486 LEU A N 1
ATOM 3780 C CA . LEU A 1 486 ? 2.147 5.694 -31.056 1.00 96.31 486 LEU A CA 1
ATOM 3781 C C . LEU A 1 486 ? 2.697 5.294 -29.677 1.00 96.31 486 LEU A C 1
ATOM 3783 O O . LEU A 1 486 ? 1.917 5.059 -28.758 1.00 96.31 486 LEU A O 1
ATOM 3787 N N . THR A 1 487 ? 4.024 5.223 -29.527 1.00 96.56 487 THR A N 1
ATOM 3788 C CA . THR A 1 487 ? 4.689 4.612 -28.359 1.00 96.56 487 THR A CA 1
ATOM 3789 C C . THR A 1 487 ? 5.441 5.600 -27.468 1.00 96.56 487 THR A C 1
ATOM 3791 O O . THR A 1 487 ? 6.239 5.181 -26.634 1.00 96.56 487 THR A O 1
ATOM 3794 N N . GLY A 1 488 ? 5.276 6.906 -27.680 1.00 94.31 488 GLY A N 1
ATOM 3795 C CA . GLY A 1 488 ? 5.968 7.954 -26.927 1.00 94.31 488 GLY A CA 1
ATOM 3796 C C . GLY A 1 488 ? 7.466 8.094 -27.215 1.00 94.31 488 GLY A C 1
ATOM 3797 O O . GLY A 1 488 ? 8.152 8.843 -26.521 1.00 94.31 488 GLY A O 1
ATOM 3798 N N . SER A 1 489 ? 8.017 7.353 -28.180 1.00 94.50 489 SER A N 1
ATOM 3799 C CA . SER A 1 489 ? 9.433 7.398 -28.571 1.00 94.50 489 SER A CA 1
ATOM 3800 C C . SER A 1 489 ? 9.652 6.786 -29.945 1.00 94.50 489 SER A C 1
ATOM 3802 O O . SER A 1 489 ? 9.001 5.807 -30.307 1.00 94.50 489 SER A O 1
ATOM 3804 N N . ARG A 1 490 ? 10.631 7.305 -30.691 1.00 94.88 490 ARG A N 1
ATOM 3805 C CA . ARG A 1 490 ? 11.162 6.603 -31.866 1.00 94.88 490 ARG A CA 1
ATOM 3806 C C . ARG A 1 490 ? 11.881 5.306 -31.454 1.00 94.88 490 ARG A C 1
ATOM 3808 O O . ARG A 1 490 ? 12.021 5.032 -30.260 1.00 94.88 490 ARG A O 1
ATOM 3815 N N . ALA A 1 491 ? 12.358 4.514 -32.415 1.00 94.88 491 ALA A N 1
ATOM 3816 C CA . ALA A 1 491 ? 13.106 3.309 -32.068 1.00 94.88 491 ALA A CA 1
ATOM 3817 C C . ALA A 1 491 ? 14.488 3.676 -31.511 1.00 94.88 491 ALA A C 1
ATOM 3819 O O . ALA A 1 491 ? 15.207 4.487 -32.094 1.00 94.88 491 ALA A O 1
ATOM 3820 N N . HIS A 1 492 ? 14.857 3.048 -30.397 1.00 91.81 492 HIS A N 1
ATOM 3821 C CA . HIS A 1 492 ? 16.179 3.160 -29.787 1.00 91.81 492 HIS A CA 1
ATOM 3822 C C . HIS A 1 492 ? 16.714 1.770 -29.475 1.00 91.81 492 HIS A C 1
ATOM 3824 O O . HIS A 1 492 ? 15.968 0.898 -29.047 1.00 91.81 492 HIS A O 1
ATOM 3830 N N . GLU A 1 493 ? 18.016 1.567 -29.631 1.00 89.94 493 GLU A N 1
ATOM 3831 C CA . GLU A 1 493 ? 18.619 0.235 -29.628 1.00 89.94 493 GLU A CA 1
ATOM 3832 C C . GLU A 1 493 ? 18.382 -0.543 -28.326 1.00 89.94 493 GLU A C 1
ATOM 3834 O O . GLU A 1 493 ? 18.092 -1.743 -28.324 1.00 89.94 493 GLU A O 1
ATOM 3839 N N . ARG A 1 494 ? 18.426 0.169 -27.203 1.00 90.88 494 ARG A N 1
ATOM 3840 C CA . ARG A 1 494 ? 18.166 -0.403 -25.884 1.00 90.88 494 ARG A CA 1
ATOM 3841 C C . ARG A 1 494 ? 16.711 -0.816 -25.652 1.00 90.88 494 ARG A C 1
ATOM 3843 O O . ARG A 1 494 ? 16.461 -1.581 -24.731 1.00 90.88 494 ARG A O 1
ATOM 3850 N N . TYR A 1 495 ? 15.752 -0.279 -26.413 1.00 96.62 495 TYR A N 1
ATOM 3851 C CA . TYR A 1 495 ? 14.331 -0.557 -26.197 1.00 96.62 495 TYR A CA 1
ATOM 3852 C C . TYR A 1 495 ? 14.021 -2.023 -26.510 1.00 96.62 495 TYR A C 1
ATOM 3854 O O . TYR A 1 495 ? 14.633 -2.668 -27.365 1.00 96.62 495 TYR A O 1
ATOM 3862 N N . VAL A 1 496 ? 13.039 -2.560 -25.793 1.00 98.00 496 VAL A N 1
ATOM 3863 C CA . VAL A 1 496 ? 12.851 -4.011 -25.722 1.00 98.00 496 VAL A CA 1
ATOM 3864 C C . VAL A 1 496 ? 12.299 -4.595 -27.024 1.00 98.00 496 VAL A C 1
ATOM 3866 O O . VAL A 1 496 ? 12.678 -5.705 -27.373 1.00 98.00 496 VAL A O 1
ATOM 3869 N N . GLY A 1 497 ? 11.499 -3.856 -27.802 1.00 98.44 497 GLY A N 1
ATOM 3870 C CA . GLY A 1 497 ? 11.066 -4.271 -29.142 1.00 98.44 497 GLY A CA 1
ATOM 3871 C C . GLY A 1 497 ? 12.247 -4.627 -30.063 1.00 98.44 497 GLY A C 1
ATOM 3872 O O . GLY A 1 497 ? 12.370 -5.789 -30.454 1.00 98.44 497 GLY A O 1
ATOM 3873 N N . PRO A 1 498 ? 13.171 -3.691 -30.356 1.00 98.50 498 PRO A N 1
ATOM 3874 C CA . PRO A 1 498 ? 14.408 -3.979 -31.090 1.00 98.50 498 PRO A CA 1
ATOM 3875 C C . PRO A 1 498 ? 15.223 -5.171 -30.550 1.00 98.50 498 PRO A C 1
ATOM 3877 O O . PRO A 1 498 ? 15.703 -5.989 -31.340 1.00 98.50 498 PRO A O 1
ATOM 3880 N N . GLN A 1 499 ? 15.340 -5.324 -29.224 1.00 98.44 499 GLN A N 1
ATOM 3881 C CA . GLN A 1 499 ? 16.050 -6.455 -28.600 1.00 98.44 499 GLN A CA 1
ATOM 3882 C C . GLN A 1 499 ? 15.331 -7.802 -28.813 1.00 98.44 499 GLN A C 1
ATOM 3884 O O . GLN A 1 499 ? 15.969 -8.789 -29.191 1.00 98.44 499 GLN A O 1
ATOM 3889 N N . ILE A 1 500 ? 14.002 -7.840 -28.665 1.00 98.75 500 ILE A N 1
ATOM 3890 C CA . ILE A 1 500 ? 13.169 -9.017 -28.959 1.00 98.75 500 ILE A CA 1
ATOM 3891 C C . ILE A 1 500 ? 13.284 -9.394 -30.437 1.00 98.75 500 ILE A C 1
ATOM 3893 O O . ILE A 1 500 ? 13.498 -10.565 -30.748 1.00 98.75 500 ILE A O 1
ATOM 3897 N N . ARG A 1 501 ? 13.193 -8.415 -31.349 1.00 98.50 501 ARG A N 1
ATOM 3898 C CA . ARG A 1 501 ? 13.333 -8.637 -32.796 1.00 98.50 501 ARG A CA 1
ATOM 3899 C C . ARG A 1 501 ? 14.697 -9.246 -33.133 1.00 98.50 501 ARG A C 1
ATOM 3901 O O . ARG A 1 501 ? 14.762 -10.232 -33.863 1.00 98.50 501 ARG A O 1
ATOM 3908 N N . LYS A 1 502 ? 15.781 -8.745 -32.530 1.00 97.94 502 LYS A N 1
ATOM 3909 C CA . LYS A 1 502 ? 17.128 -9.320 -32.683 1.00 97.94 502 LYS A CA 1
ATOM 3910 C C . LYS A 1 502 ? 17.203 -10.759 -32.166 1.00 97.94 502 LYS A C 1
ATOM 3912 O O . LYS A 1 502 ? 17.830 -11.592 -32.816 1.00 97.94 502 LYS A O 1
ATOM 3917 N N . ILE A 1 503 ? 16.588 -11.079 -31.026 1.00 97.75 503 ILE A N 1
ATOM 3918 C CA . ILE A 1 503 ? 16.555 -12.459 -30.512 1.00 97.75 503 ILE A CA 1
ATOM 3919 C C . ILE A 1 503 ? 15.754 -13.367 -31.452 1.00 97.75 503 ILE A C 1
ATOM 3921 O O . ILE A 1 503 ? 16.255 -14.423 -31.823 1.00 97.75 503 ILE A O 1
ATOM 3925 N N . PHE A 1 504 ? 14.584 -12.935 -31.926 1.00 98.00 504 PHE A N 1
ATOM 3926 C CA . PHE A 1 504 ? 13.794 -13.667 -32.920 1.00 98.00 504 PHE A CA 1
ATOM 3927 C C . PHE A 1 504 ? 14.577 -13.947 -34.220 1.00 98.00 504 PHE A C 1
ATOM 3929 O O . PHE A 1 504 ? 14.538 -15.065 -34.731 1.00 98.00 504 PHE A O 1
ATOM 3936 N N . GLU A 1 505 ? 15.330 -12.969 -34.731 1.00 97.62 505 GLU A N 1
ATOM 3937 C CA . GLU A 1 505 ? 16.093 -13.093 -35.982 1.00 97.62 505 GLU A CA 1
ATOM 3938 C C . GLU A 1 505 ? 17.419 -13.856 -35.860 1.00 97.62 505 GLU A C 1
ATOM 3940 O O . GLU A 1 505 ? 17.847 -14.490 -36.826 1.00 97.62 505 GLU A O 1
ATOM 3945 N N . LYS A 1 506 ? 18.127 -13.727 -34.730 1.00 96.50 506 LYS A N 1
ATOM 3946 C CA . LYS A 1 506 ? 19.505 -14.233 -34.562 1.00 96.50 506 LYS A CA 1
ATOM 3947 C C . LYS A 1 506 ? 19.608 -15.464 -33.662 1.00 96.50 506 LYS A C 1
ATOM 3949 O O . LYS A 1 506 ? 20.602 -16.174 -33.755 1.00 96.50 506 LYS A O 1
ATOM 3954 N N . GLN A 1 507 ? 18.620 -15.688 -32.800 1.00 96.75 507 GLN A N 1
ATOM 3955 C CA . GLN A 1 507 ? 18.528 -16.804 -31.851 1.00 96.75 507 GLN A CA 1
ATOM 3956 C C . GLN A 1 507 ? 17.086 -17.356 -31.847 1.00 96.75 507 GLN A C 1
ATOM 3958 O O . GLN A 1 507 ? 16.404 -17.333 -30.813 1.00 96.75 507 GLN A O 1
ATOM 3963 N N . PRO A 1 508 ? 16.556 -17.799 -33.005 1.00 96.88 508 PRO A N 1
ATOM 3964 C CA . PRO A 1 508 ? 15.161 -18.210 -33.119 1.00 96.88 508 PRO A CA 1
ATOM 3965 C C . PRO A 1 508 ? 14.809 -19.333 -32.137 1.00 96.88 508 PRO A C 1
ATOM 3967 O O . PRO A 1 508 ? 13.697 -19.348 -31.618 1.00 96.88 508 PRO A O 1
ATOM 3970 N N . GLU A 1 509 ? 15.726 -20.248 -31.821 1.00 97.88 509 GLU A N 1
ATOM 3971 C CA . GLU A 1 509 ? 15.520 -21.293 -30.813 1.00 97.88 509 GLU A CA 1
ATOM 3972 C C . GLU A 1 509 ? 15.278 -20.740 -29.400 1.00 97.88 509 GLU A C 1
ATOM 3974 O O . GLU A 1 509 ? 14.488 -21.321 -28.658 1.00 97.88 509 GLU A O 1
ATOM 3979 N N . VAL A 1 510 ? 15.873 -19.600 -29.033 1.00 98.19 510 VAL A N 1
ATOM 3980 C CA . VAL A 1 510 ? 15.579 -18.914 -27.763 1.00 98.19 510 VAL A CA 1
ATOM 3981 C C . VAL A 1 510 ? 14.145 -18.390 -27.789 1.00 98.19 510 VAL A C 1
ATOM 3983 O O . VAL A 1 510 ? 13.372 -18.680 -26.877 1.00 98.19 510 VAL A O 1
ATOM 3986 N N . TYR A 1 511 ? 13.745 -17.691 -28.857 1.00 98.38 511 TYR A N 1
ATOM 3987 C CA . TYR A 1 511 ? 12.396 -17.122 -28.976 1.00 98.38 511 TYR A CA 1
ATOM 3988 C C . TYR A 1 511 ? 11.293 -18.196 -29.002 1.00 98.38 511 TYR A C 1
ATOM 3990 O O . TYR A 1 511 ? 10.290 -18.076 -28.298 1.00 98.38 511 TYR A O 1
ATOM 3998 N N . HIS A 1 512 ? 11.483 -19.282 -29.761 1.00 97.94 512 HIS A N 1
ATOM 3999 C CA . HIS A 1 512 ? 10.509 -20.378 -29.829 1.00 97.94 512 HIS A CA 1
ATOM 4000 C C . HIS A 1 512 ? 10.383 -21.137 -28.500 1.00 97.94 512 HIS A C 1
ATOM 4002 O O . HIS A 1 512 ? 9.276 -21.531 -28.146 1.00 97.94 512 HIS A O 1
ATOM 4008 N N . ASN A 1 513 ? 11.473 -21.278 -27.736 1.00 98.12 513 ASN A N 1
ATOM 4009 C CA . ASN A 1 513 ? 11.452 -21.869 -26.393 1.00 98.12 513 ASN A CA 1
ATOM 4010 C C . ASN A 1 513 ? 11.021 -20.885 -25.285 1.00 98.12 513 ASN A C 1
ATOM 4012 O O . ASN A 1 513 ? 11.101 -21.242 -24.109 1.00 98.12 513 ASN A O 1
ATOM 4016 N N . THR A 1 514 ? 10.600 -19.661 -25.624 1.00 98.69 514 THR A N 1
ATOM 4017 C CA . THR A 1 514 ? 10.158 -18.643 -24.657 1.00 98.69 514 THR A CA 1
ATOM 4018 C C . THR A 1 514 ? 8.634 -18.609 -24.553 1.00 98.69 514 THR A C 1
ATOM 4020 O O . THR A 1 514 ? 7.963 -18.314 -25.548 1.00 98.69 514 THR A O 1
ATOM 4023 N N . GLU A 1 515 ? 8.094 -18.844 -23.351 1.00 98.06 515 GLU A N 1
ATOM 4024 C CA . GLU A 1 515 ? 6.651 -18.725 -23.061 1.00 98.06 515 GLU A CA 1
ATOM 4025 C C . GLU A 1 515 ? 6.254 -17.330 -22.560 1.00 98.06 515 GLU A C 1
ATOM 4027 O O . GLU A 1 515 ? 5.156 -16.856 -22.845 1.00 98.06 515 GLU A O 1
ATOM 4032 N N . ARG A 1 516 ? 7.164 -16.636 -21.864 1.00 98.62 516 ARG A N 1
ATOM 4033 C CA . ARG A 1 516 ? 6.919 -15.323 -21.253 1.00 98.62 516 ARG A CA 1
ATOM 4034 C C . ARG A 1 516 ? 8.127 -14.409 -21.441 1.00 98.62 516 ARG A C 1
ATOM 4036 O O . ARG A 1 516 ? 9.263 -14.838 -21.254 1.00 98.62 516 ARG A O 1
ATOM 4043 N N . ILE A 1 517 ? 7.884 -13.139 -21.757 1.00 98.88 517 ILE A N 1
ATOM 4044 C CA . ILE A 1 517 ? 8.904 -12.084 -21.763 1.00 98.88 517 ILE A CA 1
ATOM 4045 C C . ILE A 1 517 ? 8.523 -11.038 -20.713 1.00 98.88 517 ILE A C 1
ATOM 4047 O O . ILE A 1 517 ? 7.385 -10.573 -20.676 1.00 98.88 517 ILE A O 1
ATOM 4051 N N . SER A 1 518 ? 9.479 -10.682 -19.860 1.00 98.81 518 SER A N 1
ATOM 4052 C CA . SER A 1 518 ? 9.321 -9.721 -18.765 1.00 98.81 518 SER A CA 1
ATOM 4053 C C . SER A 1 518 ? 10.318 -8.574 -18.909 1.00 98.81 518 SER A C 1
ATOM 4055 O O . SER A 1 518 ? 11.465 -8.805 -19.286 1.00 98.81 518 SER A O 1
ATOM 4057 N N . LEU A 1 519 ? 9.926 -7.357 -18.530 1.00 98.81 519 LEU A N 1
ATOM 4058 C CA . LEU A 1 519 ? 10.887 -6.325 -18.116 1.00 98.81 519 LEU A CA 1
ATOM 4059 C C . LEU A 1 519 ? 11.529 -6.711 -16.780 1.00 98.81 519 LEU A C 1
ATOM 4061 O O . LEU A 1 519 ? 10.897 -7.437 -16.011 1.00 98.81 519 LEU A O 1
ATOM 4065 N N . VAL A 1 520 ? 12.726 -6.203 -16.461 1.00 98.69 520 VAL A N 1
ATOM 4066 C CA . VAL A 1 520 ? 13.397 -6.480 -15.166 1.00 98.69 520 VAL A CA 1
ATOM 4067 C C . VAL A 1 520 ? 12.487 -6.154 -13.970 1.00 98.69 520 VAL A C 1
ATOM 4069 O O . VAL A 1 520 ? 12.453 -6.914 -13.007 1.00 98.69 520 VAL A O 1
ATOM 4072 N N . SER A 1 521 ? 11.691 -5.087 -14.066 1.00 98.44 521 SER A N 1
ATOM 4073 C CA . SER A 1 521 ? 10.637 -4.703 -13.114 1.00 98.44 521 SER A CA 1
ATOM 4074 C C . SER A 1 521 ? 9.629 -5.844 -12.899 1.00 98.44 521 SER A C 1
ATOM 4076 O O . SER A 1 521 ? 9.605 -6.482 -11.844 1.00 98.44 521 SER A O 1
ATOM 4078 N N . SER A 1 522 ? 8.860 -6.183 -13.937 1.00 98.62 522 SER A N 1
ATOM 4079 C CA . SER A 1 522 ? 7.880 -7.283 -13.915 1.00 98.62 522 SER A CA 1
ATOM 4080 C C . SER A 1 522 ? 8.492 -8.659 -13.594 1.00 98.62 522 SER A C 1
ATOM 4082 O O . SER A 1 522 ? 7.822 -9.522 -13.033 1.00 98.62 522 SER A O 1
ATOM 4084 N N . PHE A 1 523 ? 9.770 -8.882 -13.910 1.00 98.81 523 PHE A N 1
ATOM 4085 C CA . PHE A 1 523 ? 10.512 -10.096 -13.571 1.00 98.81 523 PHE A CA 1
ATOM 4086 C C . PHE A 1 523 ? 10.707 -10.221 -12.055 1.00 98.81 523 PHE A C 1
ATOM 4088 O O . PHE A 1 523 ? 10.353 -11.252 -11.484 1.00 98.81 523 PHE A O 1
ATOM 4095 N N . MET A 1 524 ? 11.188 -9.166 -11.391 1.00 98.75 524 MET A N 1
ATOM 4096 C CA . MET A 1 524 ? 11.366 -9.162 -9.935 1.00 98.75 524 MET A CA 1
ATOM 4097 C C . MET A 1 524 ? 10.021 -9.277 -9.201 1.00 98.75 524 MET A C 1
ATOM 4099 O O . MET A 1 524 ? 9.907 -10.049 -8.249 1.00 98.75 524 MET A O 1
ATOM 4103 N N . ALA A 1 525 ? 8.975 -8.606 -9.698 1.00 98.50 525 ALA A N 1
ATOM 4104 C CA . ALA A 1 525 ? 7.609 -8.792 -9.204 1.00 98.50 525 ALA A CA 1
ATOM 4105 C C . ALA A 1 525 ? 7.127 -10.250 -9.358 1.00 98.50 525 ALA A C 1
ATOM 4107 O O . ALA A 1 525 ? 6.533 -10.802 -8.432 1.00 98.50 525 ALA A O 1
ATOM 4108 N N . SER A 1 526 ? 7.434 -10.899 -10.491 1.00 98.75 526 SER A N 1
ATOM 4109 C CA . SER A 1 526 ? 7.064 -12.300 -10.759 1.00 98.75 526 SER A CA 1
ATOM 4110 C C . SER A 1 526 ? 7.715 -13.282 -9.780 1.00 98.75 526 SER A C 1
ATOM 4112 O O . SER A 1 526 ? 7.062 -14.221 -9.322 1.00 98.75 526 SER A O 1
ATOM 4114 N N . LEU A 1 527 ? 8.985 -13.050 -9.414 1.00 98.69 527 LEU A N 1
ATOM 4115 C CA . LEU A 1 527 ? 9.662 -13.836 -8.378 1.00 98.69 527 LEU A CA 1
ATOM 4116 C C . LEU A 1 527 ? 8.907 -13.753 -7.048 1.00 98.69 527 LEU A C 1
ATOM 4118 O O . LEU A 1 527 ? 8.686 -14.783 -6.421 1.00 98.69 527 LEU A O 1
ATOM 4122 N N . LEU A 1 528 ? 8.485 -12.549 -6.644 1.00 98.56 528 LEU A N 1
ATOM 4123 C CA . LEU A 1 528 ? 7.818 -12.307 -5.362 1.00 98.56 528 LEU A CA 1
ATOM 4124 C C . LEU A 1 528 ? 6.411 -12.912 -5.266 1.00 98.56 528 LEU A C 1
ATOM 4126 O O . LEU A 1 528 ? 6.042 -13.363 -4.184 1.00 98.56 528 LEU A O 1
ATOM 4130 N N . ILE A 1 529 ? 5.637 -12.953 -6.358 1.00 96.62 529 ILE A N 1
ATOM 4131 C CA . ILE A 1 529 ? 4.277 -13.534 -6.362 1.00 96.62 529 ILE A CA 1
ATOM 4132 C C . ILE A 1 529 ? 4.230 -15.028 -6.724 1.00 96.62 529 ILE A C 1
ATOM 4134 O O . ILE A 1 529 ? 3.176 -15.647 -6.595 1.00 96.62 529 ILE A O 1
ATOM 4138 N N . GLY A 1 530 ? 5.341 -15.632 -7.170 1.00 96.94 530 GLY A N 1
ATOM 4139 C CA . GLY A 1 530 ? 5.373 -17.048 -7.574 1.00 96.94 530 GLY A CA 1
ATOM 4140 C C . GLY A 1 530 ? 4.550 -17.337 -8.838 1.00 96.94 530 GLY A C 1
ATOM 4141 O O . GLY A 1 530 ? 4.074 -18.449 -9.048 1.00 96.94 530 GLY A O 1
ATOM 4142 N N . ALA A 1 531 ? 4.355 -16.318 -9.672 1.00 95.06 531 ALA A N 1
ATOM 4143 C CA . ALA A 1 531 ? 3.555 -16.335 -10.891 1.00 95.06 531 ALA A CA 1
ATOM 4144 C C . ALA A 1 531 ? 4.009 -15.187 -11.803 1.00 95.06 531 ALA A C 1
ATOM 4146 O O . ALA A 1 531 ? 4.818 -14.353 -11.404 1.00 95.06 531 ALA A O 1
ATOM 4147 N N . TYR A 1 532 ? 3.490 -15.101 -13.027 1.00 98.19 532 TYR A N 1
ATOM 4148 C CA . TYR A 1 532 ? 3.851 -14.000 -13.917 1.00 98.19 532 TYR A CA 1
ATOM 4149 C C . TYR A 1 532 ? 3.107 -12.709 -13.590 1.00 98.19 532 TYR A C 1
ATOM 4151 O O . TYR A 1 532 ? 1.909 -12.590 -13.840 1.00 98.19 532 TYR A O 1
ATOM 4159 N N . ALA A 1 533 ? 3.854 -11.719 -13.105 1.00 97.06 533 ALA A N 1
ATOM 4160 C CA . ALA A 1 533 ? 3.379 -10.351 -13.001 1.00 97.06 533 ALA A CA 1
ATOM 4161 C C . ALA A 1 533 ? 3.169 -9.743 -14.399 1.00 97.06 533 ALA A C 1
ATOM 4163 O O . ALA A 1 533 ? 3.752 -10.175 -15.408 1.00 97.06 533 ALA A O 1
ATOM 4164 N N . PHE A 1 534 ? 2.318 -8.725 -14.455 1.00 96.62 534 PHE A N 1
ATOM 4165 C CA . PHE A 1 534 ? 2.117 -7.929 -15.658 1.00 96.62 534 PHE A CA 1
ATOM 4166 C C . PHE A 1 534 ? 3.254 -6.915 -15.814 1.00 96.62 534 PHE A C 1
ATOM 4168 O O . PHE A 1 534 ? 3.973 -6.608 -14.866 1.00 96.62 534 PHE A O 1
ATOM 4175 N N . ILE A 1 535 ? 3.446 -6.434 -17.039 1.00 98.56 535 ILE A N 1
ATOM 4176 C CA . ILE A 1 535 ? 4.279 -5.254 -17.280 1.00 98.56 535 ILE A CA 1
ATOM 4177 C C . ILE A 1 535 ? 3.406 -4.042 -16.955 1.00 98.56 535 ILE A C 1
ATOM 4179 O O . ILE A 1 535 ? 2.227 -4.030 -17.320 1.00 98.56 535 ILE A O 1
ATOM 4183 N N . ASP A 1 536 ? 3.939 -3.055 -16.240 1.00 96.56 536 ASP A N 1
ATOM 4184 C CA . ASP A 1 536 ? 3.158 -1.867 -15.932 1.00 96.56 536 ASP A CA 1
ATOM 4185 C C . ASP A 1 536 ? 3.068 -0.915 -17.135 1.00 96.56 536 ASP A C 1
ATOM 4187 O O . ASP A 1 536 ? 3.917 -0.902 -18.028 1.00 96.56 536 ASP A O 1
ATOM 4191 N N . GLU A 1 537 ? 2.028 -0.090 -17.150 1.00 95.12 537 GLU A N 1
ATOM 4192 C CA . GLU A 1 537 ? 1.781 0.909 -18.193 1.00 95.12 537 GLU A CA 1
ATOM 4193 C C . GLU A 1 537 ? 2.918 1.933 -18.345 1.00 95.12 537 GLU A C 1
ATOM 4195 O O . GLU A 1 537 ? 3.066 2.513 -19.419 1.00 95.12 537 GLU A O 1
ATOM 4200 N N . THR A 1 538 ? 3.734 2.169 -17.312 1.00 93.56 538 THR A N 1
ATOM 4201 C CA . THR A 1 538 ? 4.808 3.163 -17.393 1.00 93.56 538 THR A CA 1
ATOM 4202 C C . THR A 1 538 ? 6.105 2.569 -17.940 1.00 93.56 538 THR A C 1
ATOM 4204 O O . THR A 1 538 ? 6.648 3.102 -18.909 1.00 93.56 538 THR A O 1
ATOM 4207 N N . ASP A 1 539 ? 6.612 1.463 -17.385 1.00 96.25 539 ASP A N 1
ATOM 4208 C CA . ASP A 1 539 ? 7.847 0.842 -17.891 1.00 96.25 539 ASP A CA 1
ATOM 4209 C C . ASP A 1 539 ? 7.609 0.152 -19.251 1.00 96.25 539 ASP A C 1
ATOM 4211 O O . ASP A 1 539 ? 8.485 0.147 -20.119 1.00 96.25 539 ASP A O 1
ATOM 4215 N N . GLY A 1 540 ? 6.379 -0.321 -19.503 1.00 96.81 540 GLY A N 1
ATOM 4216 C CA . GLY A 1 540 ? 5.929 -0.858 -20.793 1.00 96.81 540 GLY A CA 1
ATOM 4217 C C . GLY A 1 540 ? 5.999 0.133 -21.964 1.00 96.81 540 GLY A C 1
ATOM 4218 O O . GLY A 1 540 ? 6.180 -0.276 -23.116 1.00 96.81 540 GLY A O 1
ATOM 4219 N N . ALA A 1 541 ? 5.950 1.442 -21.697 1.00 95.25 541 ALA A N 1
ATOM 4220 C CA . ALA A 1 541 ? 6.178 2.465 -22.717 1.00 95.25 541 ALA A CA 1
ATOM 4221 C C . ALA A 1 541 ? 7.650 2.503 -23.188 1.00 95.25 541 ALA A C 1
ATOM 4223 O O . ALA A 1 541 ? 7.929 2.782 -24.357 1.00 95.25 541 ALA A O 1
ATOM 4224 N N . GLY A 1 542 ? 8.596 2.084 -22.338 1.00 94.69 542 GLY A N 1
ATOM 4225 C CA . GLY A 1 542 ? 10.025 1.935 -22.644 1.00 94.69 542 GLY A CA 1
ATOM 4226 C C . GLY A 1 542 ? 10.379 0.774 -23.592 1.00 94.69 542 GLY A C 1
ATOM 4227 O O . GLY A 1 542 ? 11.532 0.335 -23.616 1.00 94.69 542 GLY A O 1
ATOM 4228 N N . MET A 1 543 ? 9.409 0.246 -24.349 1.00 98.06 543 MET A N 1
ATOM 4229 C CA . MET A 1 543 ? 9.558 -0.951 -25.188 1.00 98.06 543 MET A CA 1
ATOM 4230 C C . MET A 1 543 ? 9.397 -0.711 -26.698 1.00 98.06 543 MET A C 1
ATOM 4232 O O . MET A 1 543 ? 9.799 -1.579 -27.464 1.00 98.06 543 MET A O 1
ATOM 4236 N N . ASN A 1 544 ? 8.826 0.420 -27.136 1.00 98.06 544 ASN A N 1
ATOM 4237 C CA . ASN A 1 544 ? 8.334 0.648 -28.511 1.00 98.06 544 ASN A CA 1
ATOM 4238 C C . ASN A 1 544 ? 7.204 -0.315 -28.946 1.00 98.06 544 ASN A C 1
ATOM 4240 O O . ASN A 1 544 ? 7.026 -0.550 -30.138 1.00 98.06 544 ASN A O 1
ATOM 4244 N N . LEU A 1 545 ? 6.433 -0.871 -28.002 1.00 98.38 545 LEU A N 1
ATOM 4245 C CA . LEU A 1 545 ? 5.368 -1.855 -28.283 1.00 98.38 545 LEU A CA 1
ATOM 4246 C C . LEU A 1 545 ? 3.965 -1.413 -27.842 1.00 98.38 545 LEU A C 1
ATOM 4248 O O . LEU A 1 545 ? 2.972 -2.004 -28.259 1.00 98.38 545 LEU A O 1
ATOM 4252 N N . MET A 1 546 ? 3.870 -0.400 -26.985 1.00 97.06 546 MET A N 1
ATOM 4253 C CA . MET A 1 546 ? 2.633 0.058 -26.350 1.00 97.06 546 MET A CA 1
ATOM 4254 C C . MET A 1 546 ? 2.053 1.271 -27.082 1.00 97.06 546 MET A C 1
ATOM 4256 O O . MET A 1 546 ? 2.796 2.178 -27.436 1.00 97.06 546 MET A O 1
ATOM 4260 N N . ASP A 1 547 ? 0.735 1.312 -27.271 1.00 96.75 547 ASP A N 1
ATOM 4261 C CA . ASP A 1 547 ? 0.005 2.553 -27.538 1.00 96.75 547 ASP A CA 1
ATOM 4262 C C . ASP A 1 547 ? -0.117 3.319 -26.213 1.00 96.75 547 ASP A C 1
ATOM 4264 O O . ASP A 1 547 ? -0.881 2.926 -25.325 1.00 96.75 547 ASP A O 1
ATOM 4268 N N . ILE A 1 548 ? 0.659 4.395 -26.051 1.00 94.25 548 ILE A N 1
ATOM 4269 C CA . ILE A 1 548 ? 0.715 5.136 -24.778 1.00 94.25 548 ILE A CA 1
ATOM 4270 C C . ILE A 1 548 ? -0.573 5.907 -24.468 1.00 94.25 548 ILE A C 1
ATOM 4272 O O . ILE A 1 548 ? -0.808 6.249 -23.312 1.00 94.25 548 ILE A O 1
ATOM 4276 N N . LYS A 1 549 ? -1.416 6.172 -25.475 1.00 91.81 549 LYS A N 1
ATOM 4277 C CA . LYS A 1 549 ? -2.657 6.939 -25.326 1.00 91.81 549 LYS A CA 1
ATOM 4278 C C . LYS A 1 549 ? -3.811 6.053 -24.869 1.00 91.81 549 LYS A C 1
ATOM 4280 O O . LYS A 1 549 ? -4.603 6.461 -24.025 1.00 91.81 549 LYS A O 1
ATOM 4285 N N . HIS A 1 550 ? -3.924 4.859 -25.443 1.00 92.12 550 HIS A N 1
ATOM 4286 C CA . HIS A 1 550 ? -4.958 3.882 -25.091 1.00 92.12 550 HIS A CA 1
ATOM 4287 C C . HIS A 1 550 ? -4.506 2.902 -23.999 1.00 92.12 550 HIS A C 1
ATOM 4289 O O . HIS A 1 550 ? -5.317 2.117 -23.516 1.00 92.12 550 HIS A O 1
ATOM 4295 N N . ARG A 1 551 ? -3.223 2.956 -23.618 1.00 92.62 551 ARG A N 1
ATOM 4296 C CA . ARG A 1 551 ? -2.571 2.134 -22.591 1.00 92.62 551 ARG A CA 1
ATOM 4297 C C . ARG A 1 551 ? -2.692 0.619 -22.819 1.00 92.62 551 ARG A C 1
ATOM 4299 O O . ARG A 1 551 ? -2.844 -0.171 -21.893 1.00 92.62 551 ARG A O 1
ATOM 4306 N N . VAL A 1 552 ? -2.595 0.210 -24.082 1.00 95.62 552 VAL A N 1
ATOM 4307 C CA . VAL A 1 552 ? -2.658 -1.191 -24.535 1.00 95.62 552 VAL A CA 1
ATOM 4308 C C . VAL A 1 552 ? -1.484 -1.504 -25.458 1.00 95.62 552 VAL A C 1
ATOM 4310 O O . VAL A 1 552 ? -0.836 -0.594 -25.971 1.00 95.62 552 VAL A O 1
ATOM 4313 N N . TRP A 1 553 ? -1.198 -2.781 -25.719 1.00 98.19 553 TRP A N 1
ATOM 4314 C CA . TRP A 1 553 ? -0.212 -3.121 -26.743 1.00 98.19 553 TRP A CA 1
ATOM 4315 C C . TRP A 1 553 ? -0.681 -2.688 -28.132 1.00 98.19 553 TRP A C 1
ATOM 4317 O O . TRP A 1 553 ? -1.828 -2.906 -28.523 1.00 98.19 553 TRP A O 1
ATOM 4327 N N . SER A 1 554 ? 0.227 -2.095 -28.901 1.00 98.12 554 SER A N 1
ATOM 4328 C CA . SER A 1 554 ? -0.046 -1.712 -30.276 1.00 98.12 554 SER A CA 1
ATOM 4329 C C . SER A 1 554 ? 0.194 -2.889 -31.209 1.00 98.12 554 SER A C 1
ATOM 4331 O O . SER A 1 554 ? 1.330 -3.309 -31.434 1.00 98.12 554 SER A O 1
ATOM 4333 N N . LYS A 1 555 ? -0.888 -3.392 -31.808 1.00 97.06 555 LYS A N 1
ATOM 4334 C CA . LYS A 1 555 ? -0.847 -4.527 -32.734 1.00 97.06 555 LYS A CA 1
ATOM 4335 C C . LYS A 1 555 ? 0.171 -4.342 -33.868 1.00 97.06 555 LYS A C 1
ATOM 4337 O O . LYS A 1 555 ? 0.936 -5.263 -34.133 1.00 97.06 555 LYS A O 1
ATOM 4342 N N . ILE A 1 556 ? 0.242 -3.155 -34.479 1.00 97.56 556 ILE A N 1
ATOM 4343 C CA . ILE A 1 556 ? 1.202 -2.881 -35.565 1.00 97.56 556 ILE A CA 1
ATOM 4344 C C . ILE A 1 556 ? 2.658 -2.911 -35.073 1.00 97.56 556 ILE A C 1
ATOM 4346 O O . ILE A 1 556 ? 3.526 -3.407 -35.783 1.00 97.56 556 ILE A O 1
ATOM 4350 N N . ALA A 1 557 ? 2.936 -2.449 -33.849 1.00 97.94 557 ALA A N 1
ATOM 4351 C CA . ALA A 1 557 ? 4.282 -2.490 -33.275 1.00 97.94 557 ALA A CA 1
ATOM 4352 C C . ALA A 1 557 ? 4.700 -3.915 -32.865 1.00 97.94 557 ALA A C 1
ATOM 4354 O O . ALA A 1 557 ? 5.851 -4.308 -33.064 1.00 97.94 557 ALA A O 1
ATOM 4355 N N . LEU A 1 558 ? 3.757 -4.714 -32.352 1.00 98.44 558 LEU A N 1
ATOM 4356 C CA . LEU A 1 558 ? 3.963 -6.137 -32.071 1.00 98.44 558 LEU A CA 1
ATOM 4357 C C . LEU A 1 558 ? 4.253 -6.929 -33.357 1.00 98.44 558 LEU A C 1
ATOM 4359 O O . LEU A 1 558 ? 5.255 -7.639 -33.422 1.00 98.44 558 LEU A O 1
ATOM 4363 N N . GLU A 1 559 ? 3.423 -6.762 -34.393 1.00 97.50 559 GLU A N 1
ATOM 4364 C CA . GLU A 1 559 ? 3.589 -7.402 -35.710 1.00 97.50 559 GLU A CA 1
ATOM 4365 C C . GLU A 1 559 ? 4.886 -6.960 -36.411 1.00 97.50 559 GLU A C 1
ATOM 4367 O O . GLU A 1 559 ? 5.555 -7.776 -37.045 1.00 97.50 559 GLU A O 1
ATOM 4372 N N . ALA A 1 560 ? 5.298 -5.699 -36.235 1.00 97.62 560 ALA A N 1
ATOM 4373 C CA . ALA A 1 560 ? 6.594 -5.185 -36.679 1.00 97.62 560 ALA A CA 1
ATOM 4374 C C . ALA A 1 560 ? 7.797 -5.759 -35.902 1.00 97.62 560 ALA A C 1
ATOM 4376 O O . ALA A 1 560 ? 8.935 -5.621 -36.355 1.00 97.62 560 ALA A O 1
ATOM 4377 N N . THR A 1 561 ? 7.576 -6.402 -34.753 1.00 98.31 561 THR A N 1
ATOM 4378 C CA . THR A 1 561 ? 8.642 -6.886 -33.864 1.00 98.31 561 THR A CA 1
ATOM 4379 C C . THR A 1 561 ? 8.854 -8.394 -33.977 1.00 98.31 561 THR A C 1
ATOM 4381 O O . THR A 1 561 ? 9.934 -8.815 -34.386 1.00 98.31 561 THR A O 1
ATOM 4384 N N . ALA A 1 562 ? 7.857 -9.210 -33.614 1.00 97.94 562 ALA A N 1
ATOM 4385 C CA . ALA A 1 562 ? 7.970 -10.671 -33.618 1.00 97.94 562 ALA A CA 1
ATOM 4386 C C . ALA A 1 562 ? 6.588 -11.368 -33.615 1.00 97.94 562 ALA A C 1
ATOM 4388 O O . ALA A 1 562 ? 5.628 -10.850 -33.037 1.00 97.94 562 ALA A O 1
ATOM 4389 N N . PRO A 1 563 ? 6.453 -12.566 -34.218 1.00 96.75 563 PRO A N 1
ATOM 4390 C CA . PRO A 1 563 ? 5.182 -13.287 -34.278 1.00 96.75 563 PRO A CA 1
ATOM 4391 C C . PRO A 1 563 ? 4.754 -13.818 -32.900 1.00 96.75 563 PRO A C 1
ATOM 4393 O O . PRO A 1 563 ? 5.569 -14.351 -32.143 1.00 96.75 563 PRO A O 1
ATOM 4396 N N . GLY A 1 564 ? 3.461 -13.704 -32.576 1.00 95.31 564 GLY A N 1
ATOM 4397 C CA . GLY A 1 564 ? 2.899 -14.197 -31.308 1.00 95.31 564 GLY A CA 1
ATOM 4398 C C . GLY A 1 564 ? 3.453 -13.491 -30.063 1.00 95.31 564 GLY A C 1
ATOM 4399 O O . GLY A 1 564 ? 3.562 -14.103 -29.001 1.00 95.31 564 GLY A O 1
ATOM 4400 N N . LEU A 1 565 ? 3.876 -12.231 -30.197 1.00 97.62 565 LEU A N 1
ATOM 4401 C CA . LEU A 1 565 ? 4.508 -11.488 -29.108 1.00 97.62 565 LEU A CA 1
ATOM 4402 C C . LEU A 1 565 ? 3.516 -11.065 -28.007 1.00 97.62 565 LEU A C 1
ATOM 4404 O O . LEU A 1 565 ? 3.882 -11.055 -26.835 1.00 97.62 565 LEU A O 1
ATOM 4408 N N . GLU A 1 566 ? 2.255 -10.785 -28.354 1.00 97.19 566 GLU A N 1
ATOM 4409 C CA . GLU A 1 566 ? 1.223 -10.377 -27.384 1.00 97.19 566 GLU A CA 1
ATOM 4410 C C . GLU A 1 566 ? 1.012 -11.423 -26.279 1.00 97.19 566 GLU A C 1
ATOM 4412 O O . GLU A 1 566 ? 0.976 -11.082 -25.103 1.00 97.19 566 GLU A O 1
ATOM 4417 N N . GLU A 1 567 ? 0.959 -12.710 -26.635 1.00 96.25 567 GLU A N 1
ATOM 4418 C CA . GLU A 1 567 ? 0.796 -13.814 -25.678 1.00 96.25 567 GLU A CA 1
ATOM 4419 C C . GLU A 1 567 ? 1.981 -13.896 -24.700 1.00 96.25 567 GLU A C 1
ATOM 4421 O O . GLU A 1 567 ? 1.790 -14.071 -23.495 1.00 96.25 567 GLU A O 1
ATOM 4426 N N . ARG A 1 568 ? 3.204 -13.675 -25.202 1.00 98.06 568 ARG A N 1
ATOM 4427 C CA . ARG A 1 568 ? 4.446 -13.703 -24.410 1.00 98.06 568 ARG A CA 1
ATOM 4428 C C . ARG A 1 568 ? 4.565 -12.511 -23.459 1.00 98.06 568 ARG A C 1
ATOM 4430 O O . ARG A 1 568 ? 5.106 -12.668 -22.366 1.00 98.06 568 ARG A O 1
ATOM 4437 N N . LEU A 1 569 ? 4.050 -11.342 -23.840 1.00 98.25 569 LEU A N 1
ATOM 4438 C CA . LEU A 1 569 ? 3.981 -10.148 -22.982 1.00 98.25 569 LEU A CA 1
ATOM 4439 C C . LEU A 1 569 ? 2.764 -10.164 -22.046 1.00 98.25 569 LEU A C 1
ATOM 4441 O O . LEU A 1 569 ? 2.800 -9.618 -20.941 1.00 98.25 569 LEU A O 1
ATOM 4445 N N . GLY A 1 570 ? 1.691 -10.862 -22.423 1.00 96.00 570 GLY A N 1
ATOM 4446 C CA . GLY A 1 570 ? 0.405 -10.870 -21.727 1.00 96.00 570 GLY A CA 1
ATOM 4447 C C . GLY A 1 570 ? -0.181 -9.466 -21.601 1.00 96.00 570 GLY A C 1
ATOM 4448 O O . GLY A 1 570 ? -0.005 -8.631 -22.480 1.00 96.00 570 GLY A O 1
ATOM 4449 N N . LYS A 1 571 ? -0.899 -9.190 -20.512 1.00 93.81 571 LYS A N 1
ATOM 4450 C CA . LYS A 1 571 ? -1.562 -7.893 -20.316 1.00 93.81 571 LYS A CA 1
ATOM 4451 C C . LYS A 1 571 ? -0.635 -6.860 -19.673 1.00 93.81 571 LYS A C 1
ATOM 4453 O O . LYS A 1 571 ? 0.271 -7.219 -18.922 1.00 93.81 571 LYS A O 1
ATOM 4458 N N . LEU A 1 572 ? -0.919 -5.592 -19.967 1.00 94.75 572 LEU A N 1
ATOM 4459 C CA . LEU A 1 572 ? -0.456 -4.440 -19.195 1.00 94.75 572 LEU A CA 1
ATOM 4460 C C . LEU A 1 572 ? -1.324 -4.250 -17.942 1.00 94.75 572 LEU A C 1
ATOM 4462 O O . LEU A 1 572 ? -2.456 -4.744 -17.888 1.00 94.75 572 LEU A O 1
ATOM 4466 N N . ALA A 1 573 ? -0.804 -3.521 -16.957 1.00 89.69 573 ALA A N 1
ATOM 4467 C CA . ALA A 1 573 ? -1.551 -3.079 -15.781 1.00 89.69 573 ALA A CA 1
ATOM 4468 C C . ALA A 1 573 ? -1.113 -1.676 -15.316 1.00 89.69 573 ALA A C 1
ATOM 4470 O O . ALA A 1 573 ? 0.040 -1.302 -15.530 1.00 89.69 573 ALA A O 1
ATOM 4471 N N . PRO A 1 574 ? -1.965 -0.912 -14.612 1.00 87.69 574 PRO A N 1
ATOM 4472 C CA . PRO A 1 574 ? -1.541 0.331 -13.975 1.00 87.69 574 PRO A CA 1
ATOM 4473 C C . PRO A 1 574 ? -0.404 0.092 -12.971 1.00 87.69 574 PRO A C 1
ATOM 4475 O O . PRO A 1 574 ? -0.416 -0.903 -12.247 1.00 87.69 574 PRO A O 1
ATOM 4478 N N . ALA A 1 575 ? 0.547 1.024 -12.869 1.00 88.19 575 ALA A N 1
ATOM 4479 C CA . ALA A 1 575 ? 1.710 0.894 -11.977 1.00 88.19 575 ALA A CA 1
ATOM 4480 C C . ALA A 1 575 ? 1.337 0.750 -10.485 1.00 88.19 575 ALA A C 1
ATOM 4482 O O . ALA A 1 575 ? 2.030 0.078 -9.730 1.00 88.19 575 ALA A O 1
ATOM 4483 N N . HIS A 1 576 ? 0.205 1.319 -10.065 1.00 83.31 576 HIS A N 1
ATOM 4484 C CA . HIS A 1 576 ? -0.324 1.197 -8.702 1.00 83.31 576 HIS A CA 1
ATOM 4485 C C . HIS A 1 576 ? -1.163 -0.079 -8.466 1.00 83.31 576 HIS A C 1
ATOM 4487 O O . HIS A 1 576 ? -1.713 -0.258 -7.378 1.00 83.31 576 HIS A O 1
ATOM 4493 N N . ALA A 1 577 ? -1.334 -0.947 -9.469 1.00 81.06 577 ALA A N 1
ATOM 4494 C CA . ALA A 1 577 ? -2.147 -2.153 -9.335 1.00 81.06 577 ALA A CA 1
ATOM 4495 C C . ALA A 1 577 ? -1.459 -3.212 -8.458 1.00 81.06 577 ALA A C 1
ATOM 4497 O O . ALA A 1 577 ? -0.236 -3.343 -8.439 1.00 81.06 577 ALA A O 1
ATOM 4498 N N . VAL A 1 578 ? -2.252 -4.034 -7.770 1.00 81.50 578 VAL A N 1
ATOM 4499 C CA . VAL A 1 578 ? -1.744 -5.220 -7.066 1.00 81.50 578 VAL A CA 1
ATOM 4500 C C . VAL A 1 578 ? -1.431 -6.312 -8.094 1.00 81.50 578 VAL A C 1
ATOM 4502 O O . VAL A 1 578 ? -2.309 -6.727 -8.850 1.00 81.50 578 VAL A O 1
ATOM 4505 N N . ALA A 1 579 ? -0.183 -6.779 -8.118 1.00 78.38 579 ALA A N 1
ATOM 4506 C CA . ALA A 1 579 ? 0.275 -7.903 -8.933 1.00 78.38 579 ALA A CA 1
ATOM 4507 C C . ALA A 1 579 ? -0.180 -9.254 -8.358 1.00 78.38 579 ALA A C 1
ATOM 4509 O O . ALA A 1 579 ? -0.502 -10.175 -9.107 1.00 78.38 579 ALA A O 1
ATOM 4510 N N . GLY A 1 580 ? -0.228 -9.362 -7.029 1.00 76.00 580 GLY A N 1
ATOM 4511 C CA . GLY A 1 580 ? -0.684 -10.545 -6.306 1.00 76.00 580 GLY A CA 1
ATOM 4512 C C . GLY A 1 580 ? -0.403 -10.444 -4.808 1.00 76.00 580 GLY A C 1
ATOM 4513 O O . GLY A 1 580 ? 0.017 -9.399 -4.312 1.00 76.00 580 GLY A O 1
ATOM 4514 N N . PHE A 1 581 ? -0.614 -11.544 -4.091 1.00 83.75 581 PHE A N 1
ATOM 4515 C CA . PHE A 1 581 ? -0.061 -11.724 -2.747 1.00 83.75 581 PHE A CA 1
ATOM 4516 C C . PHE A 1 581 ? 1.375 -12.249 -2.837 1.00 83.75 581 PHE A C 1
ATOM 4518 O O . PHE A 1 581 ? 1.754 -12.859 -3.839 1.00 83.75 581 PHE A O 1
ATOM 4525 N N . ILE A 1 582 ? 2.165 -12.038 -1.785 1.00 91.31 582 ILE A N 1
ATOM 4526 C CA . ILE A 1 582 ? 3.497 -12.633 -1.658 1.00 91.31 582 ILE A CA 1
ATOM 4527 C C . ILE A 1 582 ? 3.413 -14.170 -1.746 1.00 91.31 582 ILE A C 1
ATOM 4529 O O . ILE A 1 582 ? 2.522 -14.797 -1.166 1.00 91.31 582 ILE A O 1
ATOM 4533 N N . ALA A 1 583 ? 4.339 -14.798 -2.470 1.00 93.00 583 ALA A N 1
ATOM 4534 C CA . ALA A 1 583 ? 4.336 -16.243 -2.655 1.00 93.00 583 ALA A CA 1
ATOM 4535 C C . ALA A 1 583 ? 4.552 -16.983 -1.328 1.00 93.00 583 ALA A C 1
ATOM 4537 O O . ALA A 1 583 ? 5.359 -16.575 -0.487 1.00 93.00 583 ALA A O 1
ATOM 4538 N N . HIS A 1 584 ? 3.922 -18.154 -1.200 1.00 89.62 584 HIS A N 1
ATOM 4539 C CA . HIS A 1 584 ? 4.084 -19.065 -0.061 1.00 89.62 584 HIS A CA 1
ATOM 4540 C C . HIS A 1 584 ? 5.562 -19.381 0.257 1.00 89.62 584 HIS A C 1
ATOM 4542 O O . HIS A 1 584 ? 5.922 -19.542 1.421 1.00 89.62 584 HIS A O 1
ATOM 4548 N N . TYR A 1 585 ? 6.435 -19.385 -0.762 1.00 98.06 585 TYR A N 1
ATOM 4549 C CA . TYR A 1 585 ? 7.891 -19.470 -0.605 1.00 98.06 585 TYR A CA 1
ATOM 4550 C C . TYR A 1 585 ? 8.442 -18.458 0.414 1.00 98.06 585 TYR A C 1
ATOM 4552 O O . TYR A 1 585 ? 9.170 -18.850 1.324 1.00 98.06 585 TYR A O 1
ATOM 4560 N N . PHE A 1 586 ? 8.074 -17.176 0.315 1.00 98.00 586 PHE A N 1
ATOM 4561 C CA . PHE A 1 586 ? 8.596 -16.132 1.206 1.00 98.00 586 PHE A CA 1
ATOM 4562 C C . PHE A 1 586 ? 7.911 -16.123 2.576 1.00 98.00 586 PHE A C 1
ATOM 4564 O O . PHE A 1 586 ? 8.552 -15.778 3.569 1.00 98.00 586 PHE A O 1
ATOM 4571 N N . VAL A 1 587 ? 6.645 -16.545 2.648 1.00 91.44 587 VAL A N 1
ATOM 4572 C CA . VAL A 1 587 ? 5.927 -16.739 3.920 1.00 91.44 587 VAL A CA 1
ATOM 4573 C C . VAL A 1 587 ? 6.646 -17.787 4.773 1.00 91.44 587 VAL A C 1
ATOM 4575 O O . VAL A 1 587 ? 7.024 -17.509 5.907 1.00 91.44 587 VAL A O 1
ATOM 4578 N N . GLU A 1 588 ? 6.927 -18.962 4.212 1.00 95.12 588 GLU A N 1
ATOM 4579 C CA . GLU A 1 588 ? 7.588 -20.047 4.946 1.00 95.12 588 GLU A CA 1
ATOM 4580 C C . GLU A 1 588 ? 9.087 -19.792 5.178 1.00 95.12 588 GLU A C 1
ATOM 4582 O O . GLU A 1 588 ? 9.602 -20.081 6.257 1.00 95.12 588 GLU A O 1
ATOM 4587 N N . ARG A 1 589 ? 9.807 -19.246 4.184 1.00 95.69 589 ARG A N 1
ATOM 4588 C CA . ARG A 1 589 ? 11.274 -19.084 4.245 1.00 95.69 589 ARG A CA 1
ATOM 4589 C C . ARG A 1 589 ? 11.740 -17.841 5.005 1.00 95.69 589 ARG A C 1
ATOM 4591 O O . ARG A 1 589 ? 12.803 -17.879 5.620 1.00 95.69 589 ARG A O 1
ATOM 4598 N N . PHE A 1 590 ? 10.984 -16.747 4.925 1.00 95.69 590 PHE A N 1
ATOM 4599 C CA . PHE A 1 590 ? 11.365 -15.439 5.474 1.00 95.69 590 PHE A CA 1
ATOM 4600 C C . PHE A 1 590 ? 10.330 -14.862 6.453 1.00 95.69 590 PHE A C 1
ATOM 4602 O O . PHE A 1 590 ? 10.552 -13.778 6.979 1.00 95.69 590 PHE A O 1
ATOM 4609 N N . HIS A 1 591 ? 9.234 -15.577 6.731 1.00 93.75 591 HIS A N 1
ATOM 4610 C CA . HIS A 1 591 ? 8.180 -15.166 7.670 1.00 93.75 591 HIS A CA 1
ATOM 4611 C C . HIS A 1 591 ? 7.442 -13.879 7.271 1.00 93.75 591 HIS A C 1
ATOM 4613 O O . HIS A 1 591 ? 6.997 -13.120 8.130 1.00 93.75 591 HIS A O 1
ATOM 4619 N N . PHE A 1 592 ? 7.275 -13.642 5.963 1.00 92.62 592 PHE A N 1
ATOM 4620 C CA . PHE A 1 592 ? 6.379 -12.591 5.472 1.00 92.62 592 PHE A CA 1
ATOM 4621 C C . PHE A 1 592 ? 4.944 -12.795 5.959 1.00 92.62 592 PHE A C 1
ATOM 4623 O O . PHE A 1 592 ? 4.452 -13.922 6.059 1.00 92.62 592 PHE A O 1
ATOM 4630 N N . ASN A 1 593 ? 4.230 -11.687 6.159 1.00 82.62 593 ASN A N 1
ATOM 4631 C CA . ASN A 1 593 ? 2.780 -11.716 6.279 1.00 82.62 593 ASN A CA 1
ATOM 4632 C C . ASN A 1 593 ? 2.168 -12.400 5.041 1.00 82.62 593 ASN A C 1
ATOM 4634 O O . ASN A 1 593 ? 2.367 -11.946 3.918 1.00 82.62 593 ASN A O 1
ATOM 4638 N N . LYS A 1 594 ? 1.387 -13.469 5.227 1.00 77.19 594 LYS A N 1
ATOM 4639 C CA . LYS A 1 594 ? 0.727 -14.187 4.118 1.00 77.19 594 LYS A CA 1
ATOM 4640 C C . LYS A 1 594 ? -0.249 -13.325 3.303 1.00 77.19 594 LYS A C 1
ATOM 4642 O O . LYS A 1 594 ? -0.565 -13.671 2.172 1.00 77.19 594 LYS A O 1
ATOM 4647 N N . ASN A 1 595 ? -0.727 -12.223 3.883 1.00 75.31 595 ASN A N 1
ATOM 4648 C CA . ASN A 1 595 ? -1.611 -11.256 3.238 1.00 75.31 595 ASN A CA 1
ATOM 4649 C C . ASN A 1 595 ? -0.830 -10.068 2.638 1.00 75.31 595 ASN A C 1
ATOM 4651 O O . ASN A 1 595 ? -1.450 -9.110 2.182 1.00 75.31 595 ASN A O 1
ATOM 4655 N N . CYS A 1 596 ? 0.509 -10.103 2.655 1.00 80.94 596 CYS A N 1
ATOM 4656 C CA . CYS A 1 596 ? 1.350 -9.054 2.088 1.00 80.94 596 CYS A CA 1
ATOM 4657 C C . CYS A 1 596 ? 1.074 -8.899 0.588 1.00 80.94 596 CYS A C 1
ATOM 4659 O O . CYS A 1 596 ? 1.139 -9.873 -0.169 1.00 80.94 596 CYS A O 1
ATOM 4661 N N . LEU A 1 597 ? 0.761 -7.677 0.165 1.00 82.69 597 LEU A N 1
ATOM 4662 C CA . LEU A 1 597 ? 0.471 -7.344 -1.225 1.00 82.69 597 LEU A CA 1
ATOM 4663 C C . LEU A 1 597 ? 1.768 -7.059 -1.983 1.00 82.69 597 LEU A C 1
ATOM 4665 O O . LEU A 1 597 ? 2.591 -6.268 -1.534 1.00 82.69 597 LEU A O 1
ATOM 4669 N N . VAL A 1 598 ? 1.927 -7.626 -3.172 1.00 92.19 598 VAL A N 1
ATOM 4670 C CA . VAL A 1 598 ? 2.949 -7.183 -4.124 1.00 92.19 598 VAL A CA 1
ATOM 4671 C C . VAL A 1 598 ? 2.267 -6.240 -5.108 1.00 92.19 598 VAL A C 1
ATOM 4673 O O . VAL A 1 598 ? 1.372 -6.651 -5.847 1.00 92.19 598 VAL A O 1
ATOM 4676 N N . VAL A 1 599 ? 2.655 -4.968 -5.098 1.00 92.25 599 VAL A N 1
ATOM 4677 C CA . VAL A 1 599 ? 2.247 -3.976 -6.107 1.00 92.25 599 VAL A CA 1
ATOM 4678 C C . VAL A 1 599 ? 3.090 -4.198 -7.368 1.00 92.25 599 VAL A C 1
ATOM 4680 O O . VAL A 1 599 ? 4.197 -4.736 -7.274 1.00 92.25 599 VAL A O 1
ATOM 4683 N N . GLN A 1 600 ? 2.585 -3.834 -8.552 1.00 94.25 600 GLN A N 1
ATOM 4684 C CA . GLN A 1 600 ? 3.403 -3.882 -9.769 1.00 94.25 600 GLN A CA 1
ATOM 4685 C C . GLN A 1 600 ? 4.695 -3.081 -9.565 1.00 94.25 600 GLN A C 1
ATOM 4687 O O . GLN A 1 600 ? 4.702 -1.996 -8.985 1.00 94.25 600 GLN A O 1
ATOM 4692 N N . TRP A 1 601 ? 5.799 -3.641 -10.049 1.00 97.62 601 TRP A N 1
ATOM 4693 C CA . TRP A 1 601 ? 7.066 -2.926 -10.135 1.00 97.62 601 TRP A CA 1
ATOM 4694 C C . TRP A 1 601 ? 7.085 -2.102 -11.419 1.00 97.62 601 TRP A C 1
ATOM 4696 O O . TRP A 1 601 ? 6.464 -2.483 -12.410 1.00 97.62 601 TRP A O 1
ATOM 4706 N N . SER A 1 602 ? 7.846 -1.012 -11.415 1.00 96.69 602 SER A N 1
ATOM 4707 C CA . SER A 1 602 ? 8.006 -0.123 -12.573 1.00 96.69 602 SER A CA 1
ATOM 4708 C C . SER A 1 602 ? 9.480 0.258 -12.754 1.00 96.69 602 SER A C 1
ATOM 4710 O O . SER A 1 602 ? 10.355 -0.189 -12.004 1.00 96.69 602 SER A O 1
ATOM 4712 N N . GLY A 1 603 ? 9.776 1.088 -13.748 1.00 94.56 603 GLY A N 1
ATOM 4713 C CA . GLY A 1 603 ? 11.130 1.553 -14.032 1.00 94.56 603 GLY A CA 1
ATOM 4714 C C . GLY A 1 603 ? 11.732 2.404 -12.904 1.00 94.56 603 GLY A C 1
ATOM 4715 O O . GLY A 1 603 ? 11.018 3.008 -12.100 1.00 94.56 603 GLY A O 1
ATOM 4716 N N . ASP A 1 604 ? 13.058 2.499 -12.860 1.00 91.75 604 ASP A N 1
ATOM 4717 C CA . ASP A 1 604 ? 13.807 3.368 -11.940 1.00 91.75 604 ASP A CA 1
ATOM 4718 C C . ASP A 1 604 ? 13.485 4.862 -12.112 1.00 91.75 604 ASP A C 1
ATOM 4720 O O . ASP A 1 604 ? 13.214 5.555 -11.131 1.00 91.75 604 ASP A O 1
ATOM 4724 N N . ASN A 1 605 ? 13.416 5.347 -13.347 1.00 89.44 605 ASN A N 1
ATOM 4725 C CA . ASN A 1 605 ? 13.008 6.707 -13.699 1.00 89.44 605 ASN A CA 1
ATOM 4726 C C . ASN A 1 605 ? 11.548 7.021 -13.272 1.00 89.44 605 ASN A C 1
ATOM 4728 O O . ASN A 1 605 ? 11.345 8.007 -12.559 1.00 89.44 605 ASN A O 1
ATOM 4732 N N . PRO A 1 606 ? 10.536 6.194 -13.618 1.00 90.38 606 PRO A N 1
ATOM 4733 C CA . PRO A 1 606 ? 9.177 6.275 -13.068 1.00 90.38 606 PRO A CA 1
ATOM 4734 C C . PRO A 1 606 ? 9.111 6.337 -11.538 1.00 90.38 606 PRO A C 1
ATOM 4736 O O . PRO A 1 606 ? 8.487 7.236 -10.974 1.00 90.38 606 PRO A O 1
ATOM 4739 N N . ASN A 1 607 ? 9.790 5.420 -10.848 1.00 91.75 607 ASN A N 1
ATOM 4740 C CA . ASN A 1 607 ? 9.791 5.393 -9.386 1.00 91.75 607 ASN A CA 1
ATOM 4741 C C . ASN A 1 607 ? 10.548 6.580 -8.772 1.00 91.75 607 ASN A C 1
ATOM 4743 O O . ASN A 1 607 ? 10.175 7.049 -7.700 1.00 91.75 607 ASN A O 1
ATOM 4747 N N . SER A 1 608 ? 11.557 7.123 -9.458 1.00 89.38 608 SER A N 1
ATOM 4748 C CA . SER A 1 608 ? 12.233 8.360 -9.046 1.00 89.38 608 SER A CA 1
ATOM 4749 C C . SER A 1 608 ? 11.290 9.564 -9.108 1.00 89.38 608 SER A C 1
ATOM 4751 O O . SER A 1 608 ? 11.279 10.373 -8.185 1.00 89.38 608 SER A O 1
ATOM 4753 N N . LEU A 1 609 ? 10.449 9.662 -10.144 1.00 87.12 609 LEU A N 1
ATOM 4754 C CA . LEU A 1 609 ? 9.401 10.686 -10.239 1.00 87.12 609 LEU A CA 1
ATOM 4755 C C . LEU A 1 609 ? 8.395 10.563 -9.084 1.00 87.12 609 LEU A C 1
ATOM 4757 O O . LEU A 1 609 ? 8.091 11.563 -8.431 1.00 87.12 609 LEU A O 1
ATOM 4761 N N . ALA A 1 610 ? 7.938 9.340 -8.792 1.00 86.62 610 ALA A N 1
ATOM 4762 C CA . ALA A 1 610 ? 7.030 9.066 -7.679 1.00 86.62 610 ALA A CA 1
ATOM 4763 C C . ALA A 1 610 ? 7.660 9.408 -6.313 1.00 86.62 610 ALA A C 1
ATOM 4765 O O . ALA A 1 610 ? 7.042 10.095 -5.500 1.00 86.62 610 ALA A O 1
ATOM 4766 N N . GLY A 1 611 ? 8.910 8.994 -6.077 1.00 86.94 611 GLY A N 1
ATOM 4767 C CA . GLY A 1 611 ? 9.651 9.254 -4.837 1.00 86.94 611 GLY A CA 1
ATOM 4768 C C . GLY A 1 611 ? 10.017 10.726 -4.621 1.00 86.94 611 GLY A C 1
ATOM 4769 O O . GLY A 1 611 ? 10.095 11.176 -3.481 1.00 86.94 611 GLY A O 1
ATOM 4770 N N . LEU A 1 612 ? 10.178 11.502 -5.698 1.00 85.56 612 LEU A N 1
ATOM 4771 C CA . LEU A 1 612 ? 10.314 12.963 -5.645 1.00 85.56 612 LEU A CA 1
ATOM 4772 C C . LEU A 1 612 ? 8.972 13.688 -5.438 1.00 85.56 612 LEU A C 1
ATOM 4774 O O . LEU A 1 612 ? 8.955 14.910 -5.299 1.00 85.56 612 LEU A O 1
ATOM 4778 N N . THR A 1 613 ? 7.850 12.961 -5.384 1.00 82.62 613 THR A N 1
ATOM 4779 C CA . THR A 1 613 ? 6.484 13.485 -5.195 1.00 82.62 613 THR A CA 1
ATOM 4780 C C . THR A 1 613 ? 6.037 14.507 -6.247 1.00 82.62 613 THR A C 1
ATOM 4782 O O . THR A 1 613 ? 5.130 15.300 -5.997 1.00 82.62 613 THR A O 1
ATOM 4785 N N . LEU A 1 614 ? 6.646 14.473 -7.439 1.00 76.06 614 LEU A N 1
ATOM 4786 C CA . LEU A 1 614 ? 6.250 15.331 -8.556 1.00 76.06 614 LEU A CA 1
ATOM 4787 C C . LEU A 1 614 ? 4.832 14.938 -8.982 1.00 76.06 614 LEU A C 1
ATOM 4789 O O . LEU A 1 614 ? 4.569 13.769 -9.273 1.00 76.06 614 LEU A O 1
ATOM 4793 N N . ASN A 1 615 ? 3.915 15.901 -9.008 1.00 70.12 615 ASN A N 1
ATOM 4794 C CA . ASN A 1 615 ? 2.505 15.633 -9.310 1.00 70.12 615 ASN A CA 1
ATOM 4795 C C . ASN A 1 615 ? 1.785 16.780 -10.028 1.00 70.12 615 ASN A C 1
ATOM 4797 O O . ASN A 1 615 ? 0.664 16.590 -10.498 1.00 70.12 615 ASN A O 1
ATOM 4801 N N . THR A 1 616 ? 2.404 17.955 -10.138 1.00 72.50 616 THR A N 1
ATOM 4802 C CA . THR A 1 616 ? 1.799 19.124 -10.769 1.00 72.50 616 THR A CA 1
ATOM 4803 C C . THR A 1 616 ? 2.364 19.285 -12.183 1.00 72.50 616 THR A C 1
ATOM 4805 O O . THR A 1 616 ? 3.582 19.311 -12.358 1.00 72.50 616 THR A O 1
ATOM 4808 N N . PRO A 1 617 ? 1.526 19.406 -13.231 1.00 73.50 617 PRO A N 1
ATOM 4809 C CA . PRO A 1 617 ? 2.010 19.700 -14.577 1.00 73.50 617 PRO A CA 1
ATOM 4810 C C . PRO A 1 617 ? 2.853 20.981 -14.605 1.00 73.50 617 PRO A C 1
ATOM 4812 O O . PRO A 1 617 ? 2.405 22.038 -14.159 1.00 73.50 617 PRO A O 1
ATOM 4815 N N . GLY A 1 618 ? 4.076 20.878 -15.129 1.00 69.12 618 GLY A N 1
ATOM 4816 C CA . GLY A 1 618 ? 5.097 21.931 -15.051 1.00 69.12 618 GLY A CA 1
ATOM 4817 C C . GLY A 1 618 ? 6.141 21.752 -13.939 1.00 69.12 618 GLY A C 1
ATOM 4818 O O . GLY A 1 618 ? 7.150 22.458 -13.968 1.00 69.12 618 GLY A O 1
ATOM 4819 N N . ASP A 1 619 ? 5.963 20.799 -13.017 1.00 75.81 619 ASP A N 1
ATOM 4820 C CA . ASP A 1 619 ? 7.046 20.327 -12.148 1.00 75.81 619 ASP A CA 1
ATOM 4821 C C . ASP A 1 619 ? 8.183 19.749 -13.003 1.00 75.81 619 ASP A C 1
ATOM 4823 O O . ASP A 1 619 ? 7.945 19.017 -13.971 1.00 75.81 619 ASP A O 1
ATOM 4827 N N . LEU A 1 620 ? 9.425 20.058 -12.624 1.00 80.81 620 LEU A N 1
ATOM 4828 C CA . LEU A 1 620 ? 10.641 19.570 -13.271 1.00 80.81 620 LEU A CA 1
ATOM 4829 C C . LEU A 1 620 ? 11.623 19.045 -12.225 1.00 80.81 620 LEU A C 1
ATOM 4831 O O . LEU A 1 620 ? 11.923 19.735 -11.249 1.00 80.81 620 LEU A O 1
ATOM 4835 N N . ALA A 1 621 ? 12.196 17.871 -12.478 1.00 80.56 621 ALA A N 1
ATOM 4836 C CA . ALA A 1 621 ? 13.349 17.367 -11.742 1.00 80.56 621 ALA A CA 1
ATOM 4837 C C . ALA A 1 621 ? 14.517 17.109 -12.691 1.00 80.56 621 ALA A C 1
ATOM 4839 O O . ALA A 1 621 ? 14.343 16.595 -13.795 1.00 80.56 621 ALA A O 1
ATOM 4840 N N . ILE A 1 622 ? 15.719 17.460 -12.237 1.00 79.50 622 ILE A N 1
ATOM 4841 C CA . ILE A 1 622 ? 16.962 17.294 -12.986 1.00 79.50 622 ILE A CA 1
ATOM 4842 C C . ILE A 1 622 ? 17.876 16.391 -12.162 1.00 79.50 622 ILE A C 1
ATOM 4844 O O . ILE A 1 622 ? 18.398 16.805 -11.127 1.00 79.50 622 ILE A O 1
ATOM 4848 N N . SER A 1 623 ? 18.053 15.153 -12.615 1.00 73.75 623 SER A N 1
ATOM 4849 C CA . SER A 1 623 ? 19.069 14.246 -12.087 1.00 73.75 623 SER A CA 1
ATOM 4850 C C . SER A 1 623 ? 20.393 14.549 -12.785 1.00 73.75 623 SER A C 1
ATOM 4852 O O . SER A 1 623 ? 20.467 14.471 -14.012 1.00 73.75 623 SER A O 1
ATOM 4854 N N . LEU A 1 624 ? 21.414 14.929 -12.013 1.00 69.81 624 LEU A N 1
ATOM 4855 C CA . LEU A 1 624 ? 22.756 15.253 -12.507 1.00 69.81 624 LEU A CA 1
ATOM 4856 C C . LEU A 1 624 ? 23.721 14.112 -12.161 1.00 69.81 624 LEU A C 1
ATOM 4858 O O . LEU A 1 624 ? 23.830 13.734 -10.993 1.00 69.81 624 LEU A O 1
ATOM 4862 N N . GLY A 1 625 ? 24.451 13.578 -13.143 1.00 61.06 625 GLY A N 1
ATOM 4863 C CA . GLY A 1 625 ? 25.332 12.428 -12.916 1.00 61.06 625 GLY A CA 1
ATOM 4864 C C . GLY A 1 625 ? 26.282 12.101 -14.069 1.00 61.06 625 GLY A C 1
ATOM 4865 O O . GLY A 1 625 ? 26.850 12.990 -14.707 1.00 61.06 625 GLY A O 1
ATOM 4866 N N . THR A 1 626 ? 26.514 10.803 -14.298 1.00 53.78 626 THR A N 1
ATOM 4867 C CA . THR A 1 626 ? 27.266 10.286 -15.464 1.00 53.78 626 THR A CA 1
ATOM 4868 C C . THR A 1 626 ? 26.443 10.403 -16.753 1.00 53.78 626 THR A C 1
ATOM 4870 O O . THR A 1 626 ? 26.984 10.556 -17.842 1.00 53.78 626 THR A O 1
ATOM 4873 N N . SER A 1 627 ? 25.119 10.361 -16.639 1.00 57.16 627 SER A N 1
ATOM 4874 C CA . SER A 1 627 ? 24.181 10.819 -17.660 1.00 57.16 627 SER A CA 1
ATOM 4875 C C . SER A 1 627 ? 23.131 11.651 -16.953 1.00 57.16 627 SER A C 1
ATOM 4877 O O . SER A 1 627 ? 22.552 11.179 -15.976 1.00 57.16 627 SER A O 1
ATOM 4879 N N . ASP A 1 628 ? 22.893 12.859 -17.444 1.00 61.66 628 ASP A N 1
ATOM 4880 C CA . ASP A 1 628 ? 21.857 13.715 -16.887 1.00 61.66 628 ASP A CA 1
ATOM 4881 C C . ASP A 1 628 ? 20.482 13.286 -17.404 1.00 61.66 628 ASP A C 1
ATOM 4883 O O . ASP A 1 628 ? 20.343 12.624 -18.439 1.00 61.66 628 ASP A O 1
ATOM 4887 N N . THR A 1 629 ? 19.442 13.597 -16.640 1.00 70.38 629 THR A N 1
ATOM 4888 C CA . THR A 1 629 ? 18.064 13.225 -16.968 1.00 70.38 629 THR A CA 1
ATOM 4889 C C . THR A 1 629 ? 17.109 14.290 -16.459 1.00 70.38 629 THR A C 1
ATOM 4891 O O . THR A 1 629 ? 17.168 14.671 -15.290 1.00 70.38 629 THR A O 1
ATOM 4894 N N . VAL A 1 630 ? 16.226 14.767 -17.340 1.00 76.44 630 VAL A N 1
ATOM 4895 C CA . VAL A 1 630 ? 15.185 15.740 -17.003 1.00 76.44 630 VAL A CA 1
ATOM 4896 C C . VAL A 1 630 ? 13.831 15.048 -17.047 1.00 76.44 630 VAL A C 1
ATOM 4898 O O . VAL A 1 630 ? 13.398 14.562 -18.094 1.00 76.44 630 VAL A O 1
ATOM 4901 N N . PHE A 1 631 ? 13.162 15.034 -15.900 1.00 80.88 631 PHE A N 1
ATOM 4902 C CA . PHE A 1 631 ? 11.784 14.591 -15.744 1.00 80.88 631 PHE A CA 1
ATOM 4903 C C . PHE A 1 631 ? 10.869 15.812 -15.721 1.00 80.88 631 PHE A C 1
ATOM 4905 O O . PHE A 1 631 ? 11.148 16.768 -14.997 1.00 80.88 631 PHE A O 1
ATOM 4912 N N . GLY A 1 632 ? 9.764 15.759 -16.457 1.00 79.88 632 GLY A N 1
ATOM 4913 C CA . GLY A 1 632 ? 8.668 16.718 -16.360 1.00 79.88 632 GLY A CA 1
ATOM 4914 C C . GLY A 1 632 ? 7.311 16.027 -16.428 1.00 79.88 632 GLY A C 1
ATOM 4915 O O . GLY A 1 632 ? 7.194 14.936 -16.987 1.00 79.88 632 GLY A O 1
ATOM 4916 N N . ILE A 1 633 ? 6.282 16.660 -15.868 1.00 83.12 633 ILE A N 1
ATOM 4917 C CA . ILE A 1 633 ? 4.899 16.160 -15.916 1.00 83.12 633 ILE A CA 1
ATOM 4918 C C . ILE A 1 633 ? 4.074 16.999 -16.889 1.00 83.12 633 ILE A C 1
ATOM 4920 O O . ILE A 1 633 ? 4.113 18.231 -16.851 1.00 83.12 633 ILE A O 1
ATOM 4924 N N . THR A 1 634 ? 3.296 16.323 -17.735 1.00 81.75 634 THR A N 1
ATOM 4925 C CA . THR A 1 634 ? 2.378 16.943 -18.698 1.00 81.75 634 THR A CA 1
ATOM 4926 C C . THR A 1 634 ? 1.056 16.180 -18.777 1.00 81.75 634 THR A C 1
ATOM 4928 O O . THR A 1 634 ? 1.006 14.967 -18.578 1.00 81.75 634 THR A O 1
ATOM 4931 N N . SER A 1 635 ? -0.019 16.891 -19.113 1.00 82.44 635 SER A N 1
ATOM 4932 C CA . SER A 1 635 ? -1.296 16.305 -19.539 1.00 82.44 635 SER A CA 1
ATOM 4933 C C . SER A 1 635 ? -1.424 16.192 -21.064 1.00 82.44 635 SER A C 1
ATOM 4935 O O . SER A 1 635 ? -2.291 15.469 -21.547 1.00 82.44 635 SER A O 1
ATOM 4937 N N . ASP A 1 636 ? -0.557 16.867 -21.828 1.00 83.88 636 ASP A N 1
ATOM 4938 C CA . ASP A 1 636 ? -0.466 16.742 -23.286 1.00 83.88 636 ASP A CA 1
ATOM 4939 C C . ASP A 1 636 ? 0.906 16.151 -23.672 1.00 83.88 636 ASP A C 1
ATOM 4941 O O . ASP A 1 636 ? 1.929 16.826 -23.509 1.00 83.88 636 ASP A O 1
ATOM 4945 N N . PRO A 1 637 ? 0.971 14.883 -24.124 1.00 80.25 637 PRO A N 1
ATOM 4946 C CA . PRO A 1 637 ? 2.234 14.171 -24.293 1.00 80.25 637 PRO A CA 1
ATOM 4947 C C . PRO A 1 637 ? 3.096 14.665 -25.464 1.00 80.25 637 PRO A C 1
ATOM 4949 O O . PRO A 1 637 ? 4.312 14.516 -25.382 1.00 80.25 637 PRO A O 1
ATOM 4952 N N . GLN A 1 638 ? 2.492 15.206 -26.535 1.00 86.88 638 GLN A N 1
ATOM 4953 C CA . GLN A 1 638 ? 3.132 15.626 -27.805 1.00 86.88 638 GLN A CA 1
ATOM 4954 C C . GLN A 1 638 ? 4.451 14.892 -28.176 1.00 86.88 638 GLN A C 1
ATOM 4956 O O . GLN A 1 638 ? 5.508 15.528 -28.237 1.00 86.88 638 GLN A O 1
ATOM 4961 N N . PRO A 1 639 ? 4.436 13.566 -28.441 1.00 89.69 639 PRO A N 1
ATOM 4962 C CA . PRO A 1 639 ? 5.659 12.823 -28.748 1.00 89.69 639 PRO A CA 1
ATOM 4963 C C . PRO A 1 639 ? 6.386 13.340 -29.996 1.00 89.69 639 PRO A C 1
ATOM 4965 O O . PRO A 1 639 ? 5.765 13.681 -31.006 1.00 89.69 639 PRO A O 1
ATOM 4968 N N . SER A 1 640 ? 7.719 13.354 -29.940 1.00 88.19 640 SER A N 1
ATOM 4969 C CA . SER A 1 640 ? 8.586 13.893 -30.995 1.00 88.19 640 SER A CA 1
ATOM 4970 C C . SER A 1 640 ? 9.675 12.888 -31.409 1.00 88.19 640 SER A C 1
ATOM 4972 O O . SER A 1 640 ? 9.722 11.770 -30.901 1.00 88.19 640 SER A O 1
ATOM 4974 N N . LEU A 1 641 ? 10.560 13.241 -32.346 1.00 86.69 641 LEU A N 1
ATOM 4975 C CA . LEU A 1 641 ? 11.739 12.408 -32.657 1.00 86.69 641 LEU A CA 1
ATOM 4976 C C . LEU A 1 641 ? 12.813 12.441 -31.552 1.00 86.69 641 LEU A C 1
ATOM 4978 O O . LEU A 1 641 ? 13.769 11.668 -31.605 1.00 86.69 641 LEU A O 1
ATOM 4982 N N . GLU A 1 642 ? 12.639 13.330 -30.578 1.00 81.00 642 GLU A N 1
ATOM 4983 C CA . GLU A 1 642 ? 13.509 13.599 -29.442 1.00 81.00 642 GLU A CA 1
ATOM 4984 C C . GLU A 1 642 ? 12.755 13.383 -28.119 1.00 81.00 642 GLU A C 1
ATOM 4986 O O . GLU A 1 642 ? 11.566 13.700 -28.003 1.00 81.00 642 GLU A O 1
ATOM 4991 N N . GLY A 1 643 ? 13.466 12.877 -27.107 1.00 80.81 643 GLY A N 1
ATOM 4992 C CA . GLY A 1 643 ? 12.902 12.576 -25.790 1.00 80.81 643 GLY A CA 1
ATOM 4993 C C . GLY A 1 643 ? 12.049 11.307 -25.734 1.00 80.81 643 GLY A C 1
ATOM 4994 O O . GLY A 1 643 ? 11.900 10.575 -26.714 1.00 80.81 643 GLY A O 1
ATOM 4995 N N . HIS A 1 644 ? 11.511 11.050 -24.543 1.00 88.81 644 HIS A N 1
ATOM 4996 C CA . HIS A 1 644 ? 10.676 9.898 -24.230 1.00 88.81 644 HIS A CA 1
ATOM 4997 C C . HIS A 1 644 ? 9.430 10.342 -23.466 1.00 88.81 644 HIS A C 1
ATOM 4999 O O . HIS A 1 644 ? 9.522 11.161 -22.550 1.00 88.81 644 HIS A O 1
ATOM 5005 N N . VAL A 1 645 ? 8.269 9.799 -23.824 1.00 91.38 645 VAL A N 1
ATOM 5006 C CA . VAL A 1 645 ? 6.991 10.109 -23.179 1.00 91.38 645 VAL A CA 1
ATOM 5007 C C . VAL A 1 645 ? 6.352 8.821 -22.691 1.00 91.38 645 VAL A C 1
ATOM 5009 O O . VAL A 1 645 ? 5.972 7.973 -23.494 1.00 91.38 645 VAL A O 1
ATOM 5012 N N . PHE A 1 646 ? 6.239 8.670 -21.377 1.00 92.50 646 PHE A N 1
ATOM 5013 C CA . PHE A 1 646 ? 5.641 7.498 -20.742 1.00 92.50 646 PHE A CA 1
ATOM 5014 C C . PHE A 1 646 ? 4.370 7.921 -19.983 1.00 92.50 646 PHE A C 1
ATOM 5016 O O . PHE A 1 646 ? 4.276 9.075 -19.553 1.00 92.50 646 PHE A O 1
ATOM 5023 N N . PRO A 1 647 ? 3.378 7.034 -19.798 1.00 91.44 647 PRO A N 1
ATOM 5024 C CA . PRO A 1 647 ? 2.297 7.251 -18.835 1.00 91.44 647 PRO A CA 1
ATOM 5025 C C . PRO A 1 647 ? 2.847 7.612 -17.447 1.00 91.44 647 PRO A C 1
ATOM 5027 O O . PRO A 1 647 ? 3.938 7.189 -17.087 1.00 91.44 647 PRO A O 1
ATOM 5030 N N . ASN A 1 648 ? 2.143 8.429 -16.666 1.00 88.69 648 ASN A N 1
ATOM 5031 C CA . ASN A 1 648 ? 2.594 8.745 -15.310 1.00 88.69 648 ASN A CA 1
ATOM 5032 C C . ASN A 1 648 ? 2.321 7.538 -14.372 1.00 88.69 648 ASN A C 1
ATOM 5034 O O . ASN A 1 648 ? 1.225 6.973 -14.421 1.00 88.69 648 ASN A O 1
ATOM 5038 N N . PRO A 1 649 ? 3.282 7.125 -13.518 1.00 85.19 649 PRO A N 1
ATOM 5039 C CA . PRO A 1 649 ? 3.111 5.969 -12.631 1.00 85.19 649 PRO A CA 1
ATOM 5040 C C . PRO A 1 649 ? 2.186 6.240 -11.430 1.00 85.19 649 PRO A C 1
ATOM 5042 O O . PRO A 1 649 ? 1.678 5.297 -10.824 1.00 85.19 649 PRO A O 1
ATOM 5045 N N . VAL A 1 650 ? 1.959 7.511 -11.080 1.00 80.50 650 VAL A N 1
ATOM 5046 C CA . VAL A 1 650 ?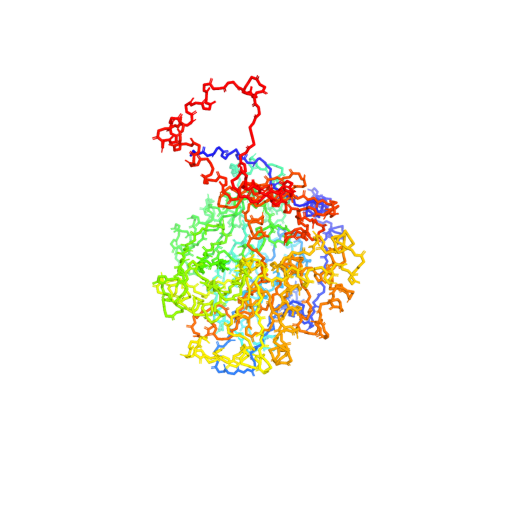 1.126 7.946 -9.943 1.00 80.50 650 VAL A CA 1
ATOM 5047 C C . VAL A 1 650 ? -0.216 8.521 -10.413 1.00 80.50 650 VAL A C 1
ATOM 5049 O O . VAL A 1 650 ? -1.248 8.236 -9.810 1.00 80.50 650 VAL A O 1
ATOM 5052 N N . ASP A 1 651 ? -0.217 9.305 -11.494 1.00 78.38 651 ASP A N 1
ATOM 5053 C CA . ASP A 1 651 ? -1.422 9.894 -12.095 1.00 78.38 651 ASP A CA 1
ATOM 5054 C C . ASP A 1 651 ? -1.940 9.039 -13.267 1.00 78.38 651 ASP A C 1
ATOM 5056 O O . ASP A 1 651 ? -1.266 8.843 -14.280 1.00 78.38 651 ASP A O 1
ATOM 5060 N N . THR A 1 652 ? -3.174 8.543 -13.151 1.00 72.06 652 THR A N 1
ATOM 5061 C CA . THR A 1 652 ? -3.796 7.671 -14.158 1.00 72.06 652 THR A CA 1
ATOM 5062 C C . THR A 1 652 ? -4.181 8.377 -15.454 1.00 72.06 652 THR A C 1
ATOM 5064 O O . THR A 1 652 ? -4.417 7.692 -16.443 1.00 72.06 652 THR A O 1
ATOM 5067 N N . GLU A 1 653 ? -4.215 9.710 -15.484 1.00 76.62 653 GLU A N 1
ATOM 5068 C CA . GLU A 1 653 ? -4.535 10.492 -16.690 1.00 76.62 653 GLU A CA 1
ATOM 5069 C C . GLU A 1 653 ? -3.312 11.248 -17.246 1.00 76.62 653 GLU A C 1
ATOM 5071 O O . GLU A 1 653 ? -3.283 11.620 -18.420 1.00 76.62 653 GLU A O 1
ATOM 5076 N N . GLY A 1 654 ? -2.288 11.463 -16.416 1.00 81.75 654 GLY A N 1
ATOM 5077 C CA . GLY A 1 654 ? -1.077 12.203 -16.764 1.00 81.75 654 GLY A CA 1
ATOM 5078 C C . GLY A 1 654 ? -0.008 11.395 -17.509 1.00 81.75 654 GLY A C 1
ATOM 5079 O O . GLY A 1 654 ? -0.032 10.162 -17.580 1.00 81.75 654 GLY A O 1
ATOM 5080 N N . TYR A 1 655 ? 0.993 12.120 -18.012 1.00 83.56 655 TYR A N 1
ATOM 5081 C CA . TYR A 1 655 ? 2.207 11.585 -18.628 1.00 83.56 655 TYR A CA 1
ATOM 5082 C C . TYR A 1 655 ? 3.449 12.155 -17.943 1.00 83.56 655 TYR A C 1
ATOM 5084 O O . TYR A 1 655 ? 3.462 13.303 -17.485 1.00 83.56 655 TYR A O 1
ATOM 5092 N N . MET A 1 656 ? 4.521 11.367 -17.931 1.00 86.69 656 MET A N 1
ATOM 5093 C CA . MET A 1 656 ? 5.868 11.860 -17.683 1.00 86.69 656 MET A CA 1
ATOM 5094 C C . MET A 1 656 ? 6.609 12.031 -19.011 1.00 86.69 656 MET A C 1
ATOM 5096 O O . MET A 1 656 ? 6.692 11.111 -19.825 1.00 86.69 656 MET A O 1
ATOM 5100 N N . GLN A 1 657 ? 7.177 13.212 -19.225 1.00 76.31 657 GLN A N 1
ATOM 5101 C CA . GLN A 1 657 ? 8.186 13.427 -20.252 1.00 76.31 657 GLN A CA 1
ATOM 5102 C C . GLN A 1 657 ? 9.561 13.247 -19.612 1.00 76.31 657 GLN A C 1
ATOM 5104 O O . GLN A 1 657 ? 9.963 14.009 -18.734 1.00 76.31 657 GLN A O 1
ATOM 5109 N N . HIS A 1 658 ? 10.286 12.232 -20.066 1.00 72.31 658 HIS A N 1
ATOM 5110 C CA . HIS A 1 658 ? 11.713 12.083 -19.837 1.00 72.31 658 HIS A CA 1
ATOM 5111 C C . HIS A 1 658 ? 12.416 12.631 -21.083 1.00 72.31 658 HIS A C 1
ATOM 5113 O O . HIS A 1 658 ? 12.652 11.924 -22.065 1.00 72.31 658 HIS A O 1
ATOM 5119 N N . LEU A 1 659 ? 12.806 13.905 -21.034 1.00 58.91 659 LEU A N 1
ATOM 5120 C CA . LEU A 1 659 ? 13.845 14.396 -21.930 1.00 58.91 659 LEU A CA 1
ATOM 5121 C C . LEU A 1 659 ? 15.172 13.893 -21.379 1.00 58.91 659 LEU A C 1
ATOM 5123 O O . LEU A 1 659 ? 15.634 14.360 -20.333 1.00 58.91 659 LEU A O 1
ATOM 5127 N N . LYS A 1 660 ? 15.801 12.937 -22.076 1.00 51.56 660 LYS A N 1
ATOM 5128 C CA . LYS A 1 660 ? 17.215 12.640 -21.840 1.00 51.56 660 LYS A CA 1
ATOM 5129 C C . LYS A 1 660 ? 18.009 13.805 -22.427 1.00 51.56 660 LYS A C 1
ATOM 5131 O O . LYS A 1 660 ? 18.512 13.744 -23.546 1.00 51.56 660 LYS A O 1
ATOM 5136 N N . ALA A 1 661 ? 17.954 14.917 -21.693 1.00 36.31 661 ALA A N 1
ATOM 5137 C CA . ALA A 1 661 ? 18.607 16.170 -22.005 1.00 36.31 661 ALA A CA 1
ATOM 5138 C C . ALA A 1 661 ? 20.101 15.901 -22.235 1.00 36.31 661 ALA A C 1
ATOM 5140 O O . ALA A 1 661 ? 20.631 14.967 -21.629 1.00 36.31 661 ALA A O 1
ATOM 5141 N N . PRO A 1 662 ? 20.739 16.664 -23.140 1.00 38.19 662 PRO A N 1
ATOM 5142 C CA . PRO A 1 662 ? 21.948 16.292 -23.849 1.00 38.19 662 PRO A CA 1
ATOM 5143 C C . PRO A 1 662 ? 22.956 15.457 -23.077 1.00 38.19 662 PRO A C 1
ATOM 5145 O O . PRO A 1 662 ? 23.357 15.771 -21.954 1.00 38.19 662 PRO A O 1
ATOM 5148 N N . SER A 1 663 ? 23.503 14.487 -23.794 1.00 33.22 663 SER A N 1
ATOM 5149 C CA . SER A 1 663 ? 24.830 13.978 -23.520 1.00 33.22 663 SER A CA 1
ATOM 5150 C C . SER A 1 663 ? 25.917 15.035 -23.807 1.00 33.22 663 SER A C 1
ATOM 5152 O O . SER A 1 663 ? 26.896 14.773 -24.510 1.00 33.22 663 SER A O 1
ATOM 5154 N N . ILE A 1 664 ? 25.966 16.049 -22.938 1.00 39.41 664 ILE A N 1
ATOM 5155 C CA . ILE A 1 664 ? 27.181 16.121 -22.129 1.00 39.41 664 ILE A CA 1
ATOM 5156 C C . ILE A 1 664 ? 27.183 14.798 -21.328 1.00 39.41 664 ILE A C 1
ATOM 5158 O O . ILE A 1 664 ? 26.702 14.736 -20.200 1.00 39.41 664 ILE A O 1
ATOM 5162 N N . GLY A 1 665 ? 27.602 13.695 -21.972 1.00 40.06 665 GLY A N 1
ATOM 5163 C CA . GLY A 1 665 ? 27.380 12.292 -21.553 1.00 40.06 665 GLY A CA 1
ATOM 5164 C C . GLY A 1 665 ? 28.309 11.864 -20.424 1.00 40.06 665 GLY A C 1
ATOM 5165 O O . GLY A 1 665 ? 29.027 10.880 -20.520 1.00 40.06 665 GLY A O 1
ATOM 5166 N N . ASN A 1 666 ? 28.452 12.788 -19.490 1.00 50.44 666 ASN A N 1
ATOM 5167 C CA . ASN A 1 666 ? 29.718 13.231 -18.958 1.00 50.44 666 ASN A CA 1
ATOM 5168 C C . ASN A 1 666 ? 29.504 14.584 -18.229 1.00 50.44 666 ASN A C 1
ATOM 5170 O O . ASN A 1 666 ? 30.497 15.267 -18.065 1.00 50.44 666 ASN A O 1
ATOM 5174 N N . VAL A 1 667 ? 28.312 15.071 -17.815 1.00 55.53 667 VAL A N 1
ATOM 5175 C CA . VAL A 1 667 ? 28.200 16.434 -17.203 1.00 55.53 667 VAL A CA 1
ATOM 5176 C C . VAL A 1 667 ? 29.152 16.577 -16.035 1.00 55.53 667 VAL A C 1
ATOM 5178 O O . VAL A 1 667 ? 29.986 17.483 -16.001 1.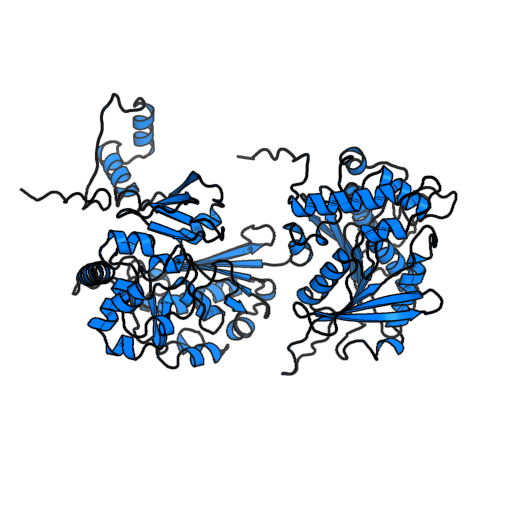00 55.53 667 VAL A O 1
ATOM 5181 N N . THR A 1 668 ? 29.112 15.599 -15.140 1.00 59.97 668 THR A N 1
ATOM 5182 C CA . THR A 1 668 ? 30.046 15.517 -14.028 1.00 59.97 668 THR A CA 1
ATOM 5183 C C . THR A 1 668 ? 31.489 15.377 -14.530 1.00 59.97 668 THR A C 1
ATOM 5185 O O . THR A 1 668 ? 32.370 16.063 -14.024 1.00 59.97 668 THR A O 1
ATOM 5188 N N . THR A 1 669 ? 31.760 14.593 -15.577 1.00 64.94 669 THR A N 1
ATOM 5189 C CA . THR A 1 669 ? 33.106 14.417 -16.159 1.00 64.94 669 THR A CA 1
ATOM 5190 C C . THR A 1 669 ? 33.655 15.659 -16.874 1.00 64.94 669 THR A C 1
ATOM 5192 O O . THR A 1 669 ? 34.850 15.912 -16.799 1.00 64.94 669 THR A O 1
ATOM 5195 N N . THR A 1 670 ? 32.819 16.449 -17.544 1.00 72.50 670 THR A N 1
ATOM 5196 C CA . THR A 1 670 ? 33.149 17.687 -18.260 1.00 72.50 670 THR A CA 1
ATOM 5197 C C . THR A 1 670 ? 33.320 18.819 -17.263 1.00 72.50 670 THR A C 1
ATOM 5199 O O . THR A 1 670 ? 34.291 19.559 -17.369 1.00 72.50 670 THR A O 1
ATOM 5202 N N . LEU A 1 671 ? 32.473 18.909 -16.233 1.00 75.50 671 LEU A N 1
ATOM 5203 C CA . LEU A 1 671 ? 32.722 19.788 -15.091 1.00 75.50 671 LEU A CA 1
ATOM 5204 C C . LEU A 1 671 ? 34.020 19.391 -14.371 1.00 75.50 671 LEU A C 1
ATOM 5206 O O . LEU A 1 671 ? 34.814 20.269 -14.057 1.00 75.50 671 LEU A O 1
ATOM 5210 N N . ILE A 1 672 ? 34.297 18.094 -14.180 1.00 78.81 672 ILE A N 1
ATOM 5211 C CA . ILE A 1 672 ? 35.579 17.597 -13.650 1.00 78.81 672 ILE A CA 1
ATOM 5212 C C . ILE A 1 672 ? 36.742 17.964 -14.579 1.00 78.81 672 ILE A C 1
ATOM 5214 O O . ILE A 1 672 ? 37.774 18.394 -14.080 1.00 78.81 672 ILE A O 1
ATOM 5218 N N . ASP A 1 673 ? 36.614 17.827 -15.901 1.00 81.19 673 ASP A N 1
ATOM 5219 C CA . ASP A 1 673 ? 37.665 18.135 -16.882 1.00 81.19 673 ASP A CA 1
ATOM 5220 C C . ASP A 1 673 ? 37.945 19.648 -16.922 1.00 81.19 673 ASP A C 1
ATOM 5222 O O . ASP A 1 673 ? 39.088 20.074 -16.771 1.00 81.19 673 ASP A O 1
ATOM 5226 N N . VAL A 1 674 ? 36.903 20.484 -16.988 1.00 86.00 674 VAL A N 1
ATOM 5227 C CA . VAL A 1 674 ? 37.003 21.950 -16.900 1.00 86.00 674 VAL A CA 1
ATOM 5228 C C . VAL A 1 674 ? 37.596 22.368 -15.549 1.00 86.00 674 VAL A C 1
ATOM 5230 O O . VAL A 1 674 ? 38.553 23.139 -15.521 1.00 86.00 674 VAL A O 1
ATOM 5233 N N . ARG A 1 675 ? 37.133 21.808 -14.426 1.00 91.44 675 ARG A N 1
ATOM 5234 C CA . ARG A 1 675 ? 37.722 22.022 -13.090 1.00 91.44 675 ARG A CA 1
ATOM 5235 C C . ARG A 1 675 ? 39.193 21.599 -13.038 1.00 91.44 675 ARG A C 1
ATOM 5237 O O . ARG A 1 675 ? 40.020 22.290 -12.449 1.00 91.44 675 ARG A O 1
ATOM 5244 N N . ASN A 1 676 ? 39.543 20.471 -13.652 1.00 89.81 676 ASN A N 1
ATOM 5245 C CA . ASN A 1 676 ? 40.907 19.947 -13.661 1.00 89.81 676 ASN A CA 1
ATOM 5246 C C . ASN A 1 676 ? 41.859 20.781 -14.527 1.00 89.81 676 ASN A C 1
ATOM 5248 O O . ASN A 1 676 ? 43.039 20.861 -14.193 1.00 89.81 676 ASN A O 1
ATOM 5252 N N . ARG A 1 677 ? 41.363 21.371 -15.623 1.00 90.94 677 ARG A N 1
ATOM 5253 C CA . ARG A 1 677 ? 42.136 22.216 -16.547 1.00 90.94 677 ARG A CA 1
ATOM 5254 C C . ARG A 1 677 ? 42.238 23.673 -16.102 1.00 90.94 677 ARG A C 1
ATOM 5256 O O . ARG A 1 677 ? 43.259 24.297 -16.363 1.00 90.94 677 ARG A O 1
ATOM 5263 N N . TYR A 1 678 ? 41.184 24.212 -15.489 1.00 91.06 678 TYR A N 1
ATOM 5264 C CA . TYR A 1 678 ? 41.018 25.657 -15.291 1.00 91.06 678 TYR A CA 1
ATOM 5265 C C . TYR A 1 678 ? 40.792 26.087 -13.838 1.00 91.06 678 TYR A C 1
ATOM 5267 O O . TYR A 1 678 ? 40.773 27.284 -13.591 1.00 91.06 678 TYR A O 1
ATOM 5275 N N . ALA A 1 679 ? 40.612 25.161 -12.888 1.00 92.12 679 ALA A N 1
ATOM 5276 C CA . ALA A 1 679 ? 40.332 25.473 -11.481 1.00 92.12 679 ALA A CA 1
ATOM 5277 C C . ALA A 1 679 ? 41.125 24.589 -10.500 1.00 92.12 679 ALA A C 1
ATOM 5279 O O . ALA A 1 679 ? 40.585 24.118 -9.500 1.00 92.12 679 ALA A O 1
ATOM 5280 N N . ASP A 1 680 ? 42.393 24.308 -10.816 1.00 92.69 680 ASP A N 1
ATOM 5281 C CA . ASP A 1 680 ? 43.346 23.585 -9.955 1.00 92.69 680 ASP A CA 1
ATOM 5282 C C . ASP A 1 680 ? 42.838 22.241 -9.397 1.00 92.69 680 ASP A C 1
ATOM 5284 O O . ASP A 1 680 ? 43.261 21.784 -8.336 1.00 92.69 680 ASP A O 1
ATOM 5288 N N . LYS A 1 681 ? 41.921 21.580 -10.123 1.00 93.50 681 LYS A N 1
ATOM 5289 C CA . LYS A 1 681 ? 41.225 20.346 -9.701 1.00 93.50 681 LYS A CA 1
ATOM 5290 C C . LYS A 1 681 ? 40.351 20.521 -8.440 1.00 93.50 681 LYS A C 1
ATOM 5292 O O . LYS A 1 681 ? 39.874 19.523 -7.900 1.00 93.50 681 LYS A O 1
ATOM 5297 N N . SER A 1 682 ? 40.082 21.756 -8.008 1.00 93.25 682 SER A N 1
ATOM 5298 C CA . SER A 1 682 ? 39.293 22.106 -6.820 1.00 93.25 682 SER A CA 1
ATOM 5299 C C . SER A 1 682 ? 37.897 22.631 -7.173 1.00 93.25 682 SER A C 1
ATOM 5301 O O . SER A 1 682 ? 37.730 23.521 -8.008 1.00 93.25 682 SER A O 1
ATOM 5303 N N . TRP A 1 683 ? 36.873 22.110 -6.491 1.00 91.38 683 TRP A N 1
ATOM 5304 C CA . TRP A 1 683 ? 35.502 22.619 -6.608 1.00 91.38 683 TRP A CA 1
ATOM 5305 C C . TRP A 1 683 ? 35.308 23.990 -5.946 1.00 91.38 683 TRP A C 1
ATOM 5307 O O . TRP A 1 683 ? 34.439 24.749 -6.368 1.00 91.38 683 TRP A O 1
ATOM 5317 N N . GLU A 1 684 ? 36.128 24.343 -4.955 1.00 94.50 684 GLU A N 1
ATOM 5318 C CA . GLU A 1 684 ? 36.074 25.641 -4.266 1.00 94.50 684 GLU A CA 1
ATOM 5319 C C . GLU A 1 684 ? 36.595 26.760 -5.177 1.00 94.50 684 GLU A C 1
ATOM 5321 O O . GLU A 1 684 ? 35.974 27.816 -5.299 1.00 94.50 684 GLU A O 1
ATOM 5326 N N . VAL A 1 685 ? 37.688 26.494 -5.900 1.00 94.12 685 VAL A N 1
ATOM 5327 C CA . VAL A 1 685 ? 38.243 27.410 -6.911 1.00 94.12 685 VAL A CA 1
ATOM 5328 C C . VAL A 1 685 ? 37.270 27.552 -8.086 1.00 94.12 685 VAL A C 1
ATOM 5330 O O . VAL A 1 685 ? 36.972 28.664 -8.516 1.00 94.12 685 VAL A O 1
ATOM 5333 N N . PHE A 1 686 ? 36.683 26.443 -8.548 1.00 94.06 686 PHE A N 1
ATOM 5334 C CA . PHE A 1 686 ? 35.663 26.454 -9.603 1.00 94.06 686 PHE A CA 1
ATOM 5335 C C . PHE A 1 686 ? 34.430 27.287 -9.210 1.00 94.06 686 PHE A C 1
ATOM 5337 O O . PHE A 1 686 ? 33.975 28.134 -9.978 1.00 94.06 686 PHE A O 1
ATOM 5344 N N . SER A 1 687 ? 33.937 27.110 -7.981 1.00 93.56 687 SER A N 1
ATOM 5345 C CA . SER A 1 687 ? 32.823 27.894 -7.427 1.00 93.56 687 SER A CA 1
ATOM 5346 C C . SER A 1 687 ? 33.178 29.376 -7.290 1.00 93.56 687 SER A C 1
ATOM 5348 O O . SER A 1 687 ? 32.348 30.236 -7.576 1.00 93.56 687 SER A O 1
ATOM 5350 N N . THR A 1 688 ? 34.423 29.683 -6.913 1.00 95.50 688 THR A N 1
ATOM 5351 C CA . THR A 1 688 ? 34.940 31.057 -6.829 1.00 95.50 688 THR A CA 1
ATOM 5352 C C . THR A 1 688 ? 34.903 31.746 -8.196 1.00 95.50 688 THR A C 1
ATOM 5354 O O . THR A 1 688 ? 34.400 32.864 -8.302 1.00 95.50 688 THR A O 1
ATOM 5357 N N . PHE A 1 689 ? 35.351 31.076 -9.264 1.00 94.06 689 PHE A N 1
ATOM 5358 C CA . PHE A 1 689 ? 35.282 31.630 -10.621 1.00 94.06 689 PHE A CA 1
ATOM 5359 C C . PHE A 1 689 ? 33.847 31.813 -11.120 1.00 94.06 689 PHE A C 1
ATOM 5361 O O . PHE A 1 689 ? 33.561 32.824 -11.764 1.00 94.06 689 PHE A O 1
ATOM 5368 N N . LEU A 1 690 ? 32.927 30.901 -10.786 1.00 92.12 690 LEU A N 1
ATOM 5369 C CA . LEU A 1 690 ? 31.502 31.085 -11.081 1.00 92.12 690 LEU A CA 1
ATOM 5370 C C . LEU A 1 690 ? 30.923 32.315 -10.366 1.00 92.12 690 LEU A C 1
ATOM 5372 O O . LEU A 1 690 ? 30.232 33.104 -10.998 1.00 92.12 690 LEU A O 1
ATOM 5376 N N . GLN A 1 691 ? 31.239 32.520 -9.083 1.00 93.69 691 GLN A N 1
ATOM 5377 C CA . GLN A 1 691 ? 30.764 33.675 -8.305 1.00 93.69 691 GLN A CA 1
ATOM 5378 C C . GLN A 1 691 ? 31.364 35.013 -8.768 1.00 93.69 691 GLN A C 1
ATOM 5380 O O . GLN A 1 691 ? 30.708 36.048 -8.674 1.00 93.69 691 GLN A O 1
ATOM 5385 N N . GLN A 1 692 ? 32.602 35.005 -9.269 1.00 94.94 692 GLN A N 1
ATOM 5386 C CA . GLN A 1 692 ? 33.269 36.188 -9.828 1.00 94.94 692 GLN A CA 1
ATOM 5387 C C . GLN A 1 692 ? 32.814 36.520 -11.259 1.00 94.94 692 GLN A C 1
ATOM 5389 O O . GLN A 1 692 ? 33.017 37.643 -11.724 1.00 94.94 692 GLN A O 1
ATOM 5394 N N . THR A 1 693 ? 32.206 35.565 -11.967 1.00 92.75 693 THR A N 1
ATOM 5395 C CA . THR A 1 693 ? 31.730 35.752 -13.340 1.00 92.75 693 THR A CA 1
ATOM 5396 C C . THR A 1 693 ? 30.295 36.290 -13.325 1.00 92.75 693 THR A C 1
ATOM 5398 O O . THR A 1 693 ? 29.412 35.648 -12.758 1.00 92.75 693 THR A O 1
ATOM 5401 N N . PRO A 1 694 ? 30.002 37.445 -13.954 1.00 92.69 694 PRO A N 1
ATOM 5402 C CA . PRO A 1 694 ? 28.637 37.957 -14.003 1.00 92.69 694 PRO A CA 1
ATOM 5403 C C . PRO A 1 694 ? 27.720 37.017 -14.811 1.00 92.69 694 PRO A C 1
ATOM 5405 O O . PRO A 1 694 ? 28.191 36.370 -15.757 1.00 92.69 694 PRO A O 1
ATOM 5408 N N . PRO A 1 695 ? 26.405 36.972 -14.510 1.00 91.56 695 PRO A N 1
ATOM 5409 C CA . PRO A 1 695 ? 25.433 36.218 -15.297 1.00 91.56 695 PRO A CA 1
ATOM 5410 C C . PRO A 1 695 ? 25.557 36.487 -16.803 1.00 91.56 695 PRO A C 1
ATOM 5412 O O . PRO A 1 695 ? 25.883 37.596 -17.228 1.00 91.56 695 PRO A O 1
ATOM 5415 N N . LEU A 1 696 ? 25.308 35.451 -17.611 1.00 87.44 696 LEU A N 1
ATOM 5416 C CA . LEU A 1 696 ? 25.531 35.428 -19.067 1.00 87.44 696 LEU A CA 1
ATOM 5417 C C . LEU A 1 696 ? 27.004 35.561 -19.515 1.00 87.44 696 LEU A C 1
ATOM 5419 O O . LEU A 1 696 ? 27.250 35.630 -20.717 1.00 87.44 696 LEU A O 1
ATOM 5423 N N . ASN A 1 697 ? 27.987 35.593 -18.602 1.00 91.50 697 ASN A N 1
ATOM 5424 C CA . ASN A 1 697 ? 29.429 35.613 -18.910 1.00 91.50 697 ASN A CA 1
ATOM 5425 C C . ASN A 1 697 ? 29.827 36.696 -19.943 1.00 91.50 697 ASN A C 1
ATOM 5427 O O . ASN A 1 697 ? 30.646 36.477 -20.839 1.00 91.50 697 ASN A O 1
ATOM 5431 N N . GLY A 1 698 ? 29.177 37.864 -19.880 1.00 89.75 698 GLY A N 1
ATOM 5432 C CA . GLY A 1 698 ? 29.382 38.954 -20.842 1.00 89.75 698 GLY A CA 1
ATOM 5433 C C . GLY A 1 698 ? 29.029 38.604 -22.297 1.00 89.75 698 GLY A C 1
ATOM 5434 O O . GLY A 1 698 ? 29.624 39.167 -23.211 1.00 89.75 698 GLY A O 1
ATOM 5435 N N . GLY A 1 699 ? 28.111 37.656 -22.522 1.00 90.06 699 GLY A N 1
ATOM 5436 C CA . GLY A 1 699 ? 27.697 37.184 -23.848 1.00 90.06 699 GLY A CA 1
ATOM 5437 C C . GLY A 1 699 ? 28.556 36.053 -24.428 1.00 90.06 699 GLY A C 1
ATOM 5438 O O . GLY A 1 699 ? 28.335 35.644 -25.566 1.00 90.06 699 GLY A O 1
ATOM 5439 N N . LYS A 1 700 ? 29.532 35.530 -23.675 1.00 89.38 700 LYS A N 1
ATOM 5440 C CA . LYS A 1 700 ? 30.364 34.398 -24.110 1.00 89.38 700 LYS A CA 1
ATOM 5441 C C . LYS A 1 700 ? 29.604 33.082 -23.949 1.00 89.38 700 LYS A C 1
ATOM 5443 O O . LYS A 1 700 ? 29.253 32.702 -22.835 1.00 89.38 700 LYS A O 1
ATOM 5448 N N . MET A 1 701 ? 29.423 32.363 -25.053 1.00 86.06 701 MET A N 1
ATOM 5449 C CA . MET A 1 701 ? 28.842 31.017 -25.083 1.00 86.06 701 MET A CA 1
ATOM 5450 C C . MET A 1 701 ? 29.931 29.970 -25.340 1.00 86.06 701 MET A C 1
ATOM 5452 O O . MET A 1 701 ? 30.892 30.238 -26.060 1.00 86.06 701 MET A O 1
ATOM 5456 N N . GLY A 1 702 ? 29.773 28.780 -24.762 1.00 79.00 702 GLY A N 1
ATOM 5457 C CA . GLY A 1 702 ? 30.680 27.650 -24.948 1.00 79.00 702 GLY A CA 1
ATOM 5458 C C . GLY A 1 702 ? 29.900 26.343 -24.999 1.00 79.00 702 GLY A C 1
ATOM 5459 O O . GLY A 1 702 ? 29.011 26.124 -24.180 1.00 79.00 702 GLY A O 1
ATOM 5460 N N . PHE A 1 703 ? 30.244 25.490 -25.960 1.00 75.31 703 PHE A N 1
ATOM 5461 C CA . PHE A 1 703 ? 29.651 24.171 -26.162 1.00 75.31 703 PHE A CA 1
ATOM 5462 C C . PHE A 1 703 ? 30.751 23.122 -25.960 1.00 75.31 703 PHE A C 1
ATOM 5464 O O . PHE A 1 703 ? 31.827 23.244 -26.547 1.00 75.31 703 PHE A O 1
ATOM 5471 N N . TYR A 1 704 ? 30.513 22.129 -25.101 1.00 72.31 704 TYR A N 1
ATOM 5472 C CA . TYR A 1 704 ? 31.558 21.240 -24.574 1.00 72.31 704 TYR A CA 1
ATOM 5473 C C . TYR A 1 704 ? 31.279 19.765 -24.902 1.00 72.31 704 TYR A C 1
ATOM 5475 O O . TYR A 1 704 ? 31.096 18.936 -24.012 1.00 72.31 704 TYR A O 1
ATOM 5483 N N . TYR A 1 705 ? 31.259 19.447 -26.197 1.00 64.56 705 TYR A N 1
ATOM 5484 C CA . TYR A 1 705 ? 31.080 18.084 -26.704 1.00 64.56 705 TYR A CA 1
ATOM 5485 C C . TYR A 1 705 ? 32.426 17.352 -26.767 1.00 64.56 705 TYR A C 1
ATOM 5487 O O . TYR A 1 705 ? 33.355 17.803 -27.439 1.00 64.56 705 TYR A O 1
ATOM 5495 N N . LYS A 1 706 ? 32.542 16.227 -26.052 1.00 59.81 706 LYS A N 1
ATOM 5496 C CA . LYS A 1 706 ? 33.749 15.376 -26.034 1.00 59.81 706 LYS A CA 1
ATOM 5497 C C . LYS A 1 706 ? 33.575 14.073 -26.821 1.00 59.81 706 LYS A C 1
ATOM 5499 O O . LYS A 1 706 ? 34.555 13.509 -27.295 1.00 59.81 706 LYS A O 1
ATOM 5504 N N . GLU A 1 707 ? 32.332 13.630 -26.959 1.00 57.75 707 GLU A N 1
ATOM 5505 C CA . GLU A 1 707 ? 31.896 12.407 -27.635 1.00 57.75 707 GLU A CA 1
ATOM 5506 C C . GLU A 1 707 ? 30.703 12.751 -28.551 1.00 57.75 707 GLU A C 1
ATOM 5508 O O . GLU A 1 707 ? 30.330 13.922 -28.663 1.00 57.75 707 GLU A O 1
ATOM 5513 N N . HIS A 1 708 ? 30.134 11.765 -29.249 1.00 56.22 708 HIS A N 1
ATOM 5514 C CA . HIS A 1 708 ? 28.967 11.977 -30.112 1.00 56.22 708 HIS A CA 1
ATOM 5515 C C . HIS A 1 708 ? 27.739 12.363 -29.270 1.00 56.22 708 HIS A C 1
ATOM 5517 O O . HIS A 1 708 ? 27.400 11.670 -28.314 1.00 56.22 708 HIS A O 1
ATOM 5523 N N . GLU A 1 709 ? 27.096 13.478 -29.616 1.00 51.31 709 GLU A N 1
ATOM 5524 C CA . GLU A 1 709 ? 25.955 14.032 -28.880 1.00 51.31 709 GLU A CA 1
ATOM 5525 C C . GLU A 1 709 ? 24.641 13.397 -29.363 1.00 51.31 709 GLU A C 1
ATOM 5527 O O . GLU A 1 709 ? 24.423 13.270 -30.568 1.00 51.31 709 GLU A O 1
ATOM 5532 N N . ILE A 1 710 ? 23.761 13.012 -28.435 1.00 56.19 710 ILE A N 1
ATOM 5533 C CA . ILE A 1 710 ? 22.439 12.434 -28.727 1.00 56.19 710 ILE A CA 1
ATOM 5534 C C . ILE A 1 710 ? 21.423 13.536 -29.071 1.00 56.19 710 ILE A C 1
ATOM 5536 O O . ILE A 1 710 ? 20.552 13.315 -29.913 1.00 56.19 710 ILE A O 1
ATOM 5540 N N . LEU A 1 711 ? 21.519 14.716 -28.440 1.00 50.34 711 LEU A N 1
ATOM 5541 C CA . LEU A 1 711 ? 20.560 15.811 -28.626 1.00 50.34 711 LEU A CA 1
ATOM 5542 C C . LEU A 1 711 ? 21.235 17.196 -28.507 1.00 50.34 711 LEU A C 1
ATOM 5544 O O . LEU A 1 711 ? 21.567 17.608 -27.397 1.00 50.34 711 LEU A O 1
ATOM 5548 N N . PRO A 1 712 ? 21.405 17.958 -29.606 1.00 52.81 712 PRO A N 1
ATOM 5549 C CA . PRO A 1 712 ? 21.111 17.584 -30.991 1.00 52.81 712 PRO A CA 1
ATOM 5550 C C . PRO A 1 712 ? 22.119 16.550 -31.528 1.00 52.81 712 PRO A C 1
ATOM 5552 O O . PRO A 1 712 ? 23.286 16.594 -31.140 1.00 52.81 712 PRO A O 1
ATOM 5555 N N . PRO A 1 713 ? 21.725 15.667 -32.466 1.00 54.19 713 PRO A N 1
ATOM 5556 C CA . PRO A 1 713 ? 22.632 14.698 -33.078 1.00 54.19 713 PRO A CA 1
ATOM 5557 C C . PRO A 1 713 ? 23.723 15.399 -33.904 1.00 54.19 713 PRO A C 1
ATOM 5559 O O . PRO A 1 713 ? 23.520 15.755 -35.067 1.00 54.19 713 PRO A O 1
ATOM 5562 N N . LEU A 1 714 ? 24.893 15.605 -33.295 1.00 53.66 714 LEU A N 1
ATOM 5563 C CA . LEU A 1 714 ? 26.049 16.266 -33.906 1.00 53.66 714 LEU A CA 1
ATOM 5564 C C . LEU A 1 714 ? 27.151 15.243 -34.185 1.00 53.66 714 LEU A C 1
ATOM 5566 O O . LEU A 1 714 ? 27.571 14.557 -33.249 1.00 53.66 714 LEU A O 1
ATOM 5570 N N . PRO A 1 715 ? 27.671 15.132 -35.425 1.00 44.53 715 PRO A N 1
ATOM 5571 C CA . PRO A 1 715 ? 28.787 14.237 -35.707 1.00 44.53 715 PRO A CA 1
ATOM 5572 C C . PRO A 1 715 ? 29.975 14.591 -34.804 1.00 44.53 715 PRO A C 1
ATOM 5574 O O . PRO A 1 715 ? 30.328 15.763 -34.661 1.00 44.53 715 PRO A O 1
ATOM 5577 N N . GLY A 1 716 ? 30.584 13.571 -34.192 1.00 45.62 716 GLY A N 1
ATOM 5578 C CA . GLY A 1 716 ? 31.819 13.753 -33.430 1.00 45.62 716 GLY A CA 1
ATOM 5579 C C . GLY A 1 716 ? 32.934 14.334 -34.313 1.00 45.62 716 GLY A C 1
ATOM 5580 O O . GLY A 1 716 ? 32.838 14.263 -35.542 1.00 45.62 716 GLY A O 1
ATOM 5581 N N . PRO A 1 717 ? 33.999 14.906 -33.723 1.00 40.00 717 PRO A N 1
ATOM 5582 C CA . PRO A 1 717 ? 35.081 15.504 -34.492 1.00 40.00 717 PRO A CA 1
ATOM 5583 C C . PRO A 1 717 ? 35.702 14.472 -35.439 1.00 40.00 717 PRO A C 1
ATOM 5585 O O . PRO A 1 717 ? 36.393 13.545 -35.014 1.00 40.00 717 PRO A O 1
ATOM 5588 N N . SER A 1 718 ? 35.473 14.655 -36.740 1.00 33.28 718 SER A N 1
ATOM 5589 C CA . SER A 1 718 ? 36.226 13.968 -37.782 1.00 33.28 718 SER A CA 1
ATOM 5590 C C . SER A 1 718 ? 37.695 14.344 -37.626 1.00 33.28 718 SER A C 1
ATOM 5592 O O . SER A 1 718 ? 38.036 15.522 -37.758 1.00 33.28 718 SER A O 1
ATOM 5594 N N . ILE A 1 719 ? 38.549 13.362 -37.341 1.00 34.38 719 ILE A N 1
ATOM 5595 C CA . ILE A 1 719 ? 39.995 13.570 -37.269 1.00 34.38 719 ILE A CA 1
ATOM 5596 C C . ILE A 1 719 ? 40.490 13.960 -38.669 1.00 34.38 719 ILE A C 1
ATOM 5598 O O . ILE A 1 719 ? 40.490 13.128 -39.575 1.00 34.38 719 ILE A O 1
ATOM 5602 N N . ASN A 1 720 ? 40.908 15.218 -38.802 1.00 28.44 720 ASN A N 1
ATOM 5603 C CA . ASN A 1 720 ? 41.747 15.779 -39.862 1.00 28.44 720 ASN A CA 1
ATOM 5604 C C . ASN A 1 720 ? 42.781 16.684 -39.183 1.00 28.44 720 ASN A C 1
ATOM 5606 O O . ASN A 1 720 ? 42.347 17.500 -38.339 1.00 28.44 720 ASN A O 1
#